Protein AF-A0A2P2IFW8-F1 (afdb_monomer_lite)

Secondary structure (DSSP, 8-state):
-EEEEE-SGGGTTHHHHHHHHHHHHHHHH--TT-EEEEEEESSSEEESSGGGTT-PEE--HHHHHHHHHHHHT----S---HHHHHHHHHHHHHHHHHHT-S-SS--EEEEEES--SS--HHHHHHHTTTT--SEEEEEEESSS-S-HHHHHHHHHHTT-EEEEE-STTTHHHHHTTHHHHHHHHHHH-TT----EE---EE--GGGTTS--------TTS------EEEEEEEEEE-----SS----EEEEEEEEEEHHHHHHTS-HHHH-TT-EEEEEETTSBEEE-TT---B---S-TTSTTPBPTTTTS-BHHHH--BPPPTTS---TT---HHHHHHHHHHHTT--EEEEEEEEEEETTTTEEEEEEEEEEEEE-TTSSEEEEEEEE--SS------S--TTT--S-GGGT--SS-----TT-

Organism: NCBI:txid1518452

Sequence (428 aa):
MIILLDISGSMTGLRQEIAKHVVLNILDTLNENDFVNIFTFSDFTIELVPCFNDTLVQANLENKGEFKMALANIKPEKIANFSQALTKAFILLTKHNENGQGSQCNQAIMLITDGAPHSHQDVFSEFNWPQRQVRMFTYLIGREVTDIGQLRWMACANKGYYAHVSTKAEVREKVLKYIPVIARPLVMYRNEHPHIWTGVYADVAHEERGYVVTGRRNKLGNKSGYKLMTSVSVPVFDLNDTSVRTANLLGVAGTDVPIEEIQKLVPPYKLGVNGYSFIVNQNGHILYHPDLRPVHEESNAEFQDILKPNYNSVDLNEVELVSGSEDEYNDPRYNHSKFMEMRQQMINQQFYYDNFEVKIHLDDMKRVVVRKQEYHAAPIDETPFSLGIALPSVSRPYEVVGEIELSREHDNVSAFFKNESWNVHPEW

pLDDT: mean 84.27, std 14.32, range [37.53, 98.12]

Structure (mmCIF, N/CA/C/O backbone):
data_AF-A0A2P2IFW8-F1
#
_entry.id   AF-A0A2P2IFW8-F1
#
loop_
_atom_site.group_PDB
_atom_site.id
_atom_site.type_symbol
_atom_site.label_atom_id
_atom_site.label_alt_id
_atom_site.label_comp_id
_atom_site.label_asym_id
_atom_site.label_entity_id
_atom_site.label_seq_id
_atom_site.pdbx_PDB_ins_code
_atom_site.Cartn_x
_atom_site.Cartn_y
_atom_site.Cartn_z
_atom_site.occupancy
_atom_site.B_iso_or_equiv
_atom_site.auth_seq_id
_atom_site.auth_comp_id
_atom_site.auth_asym_id
_atom_site.auth_atom_id
_atom_site.pdbx_PDB_model_num
ATOM 1 N N . MET A 1 1 ? -4.084 5.368 8.912 1.00 93.31 1 MET A N 1
ATOM 2 C CA . MET A 1 1 ? -4.939 4.635 9.873 1.00 93.31 1 MET A CA 1
ATOM 3 C C . MET A 1 1 ? -4.209 4.538 11.202 1.00 93.31 1 MET A C 1
ATOM 5 O O . MET A 1 1 ? -2.999 4.374 11.191 1.00 93.31 1 MET A O 1
ATOM 9 N N . ILE A 1 2 ? -4.908 4.639 12.332 1.00 96.81 2 ILE A N 1
ATOM 10 C CA . ILE A 1 2 ? -4.326 4.391 13.660 1.00 96.81 2 ILE A CA 1
ATOM 11 C C . ILE A 1 2 ? -5.073 3.244 14.325 1.00 96.81 2 ILE A C 1
ATOM 13 O O . ILE A 1 2 ? -6.303 3.236 14.337 1.00 96.81 2 ILE A O 1
ATOM 17 N N . ILE A 1 3 ? -4.340 2.296 14.897 1.00 98.12 3 ILE A N 1
ATOM 18 C CA . ILE A 1 3 ? -4.905 1.204 15.686 1.00 98.12 3 ILE A CA 1
ATOM 19 C C . ILE A 1 3 ? -4.608 1.483 17.159 1.00 98.12 3 ILE A C 1
ATOM 21 O O . ILE A 1 3 ? -3.452 1.631 17.544 1.00 98.12 3 ILE A O 1
ATOM 25 N N . LEU A 1 4 ? -5.653 1.563 17.975 1.00 98.06 4 LEU A N 1
ATOM 26 C CA . LEU A 1 4 ? -5.581 1.706 19.423 1.00 98.06 4 LEU A CA 1
ATOM 27 C C . LEU A 1 4 ? -5.905 0.355 20.059 1.00 98.06 4 LEU A C 1
ATOM 29 O O . LEU A 1 4 ? -7.035 -0.128 19.957 1.00 98.06 4 LEU A O 1
ATOM 33 N N . LEU A 1 5 ? -4.914 -0.246 20.708 1.00 97.44 5 LEU A N 1
ATOM 34 C CA . LEU A 1 5 ? -5.025 -1.529 21.387 1.00 97.44 5 LEU A CA 1
ATOM 35 C C . LEU A 1 5 ? -5.051 -1.327 22.904 1.00 97.44 5 LEU A C 1
ATOM 37 O O . LEU A 1 5 ? -4.076 -0.864 23.496 1.00 97.44 5 LEU A O 1
ATOM 41 N N . ASP A 1 6 ? -6.156 -1.714 23.526 1.00 95.88 6 ASP A N 1
ATOM 42 C CA . ASP A 1 6 ? -6.287 -1.745 24.978 1.00 95.88 6 ASP A CA 1
ATOM 43 C C . ASP A 1 6 ? -5.402 -2.853 25.562 1.00 95.88 6 ASP A C 1
ATOM 45 O O . ASP A 1 6 ? -5.494 -4.022 25.169 1.00 95.88 6 ASP A O 1
ATOM 49 N N . ILE A 1 7 ? -4.528 -2.472 26.490 1.00 95.94 7 ILE A N 1
ATOM 50 C CA . ILE A 1 7 ? -3.651 -3.381 27.232 1.00 95.94 7 ILE A CA 1
ATOM 51 C C . ILE A 1 7 ? -3.896 -3.276 28.740 1.00 95.94 7 ILE A C 1
ATOM 53 O O . ILE A 1 7 ? -3.007 -3.569 29.531 1.00 95.94 7 ILE A O 1
ATOM 57 N N . SER A 1 8 ? -5.084 -2.852 29.163 1.00 94.31 8 SER A N 1
ATOM 58 C CA . SER A 1 8 ? -5.467 -2.832 30.573 1.00 94.31 8 SER A CA 1
ATOM 59 C C . SER A 1 8 ? -5.573 -4.236 31.171 1.00 94.31 8 SER A C 1
ATOM 61 O O . SER A 1 8 ? -5.705 -5.240 30.467 1.00 94.31 8 SER A O 1
ATOM 63 N N . GLY A 1 9 ? -5.529 -4.334 32.502 1.00 92.06 9 GLY A N 1
ATOM 64 C CA . GLY A 1 9 ? -5.543 -5.620 33.206 1.00 92.06 9 GLY A CA 1
ATOM 65 C C . GLY A 1 9 ? -6.747 -6.520 32.884 1.00 92.06 9 GLY A C 1
ATOM 66 O O . GLY A 1 9 ? -6.621 -7.744 32.968 1.00 92.06 9 GLY A O 1
ATOM 67 N N . SER A 1 10 ? -7.886 -5.958 32.461 1.00 90.38 10 SER A N 1
ATOM 68 C CA . SER A 1 10 ? -9.083 -6.714 32.063 1.00 90.38 10 SER A CA 1
ATOM 69 C C . SER A 1 10 ? -8.897 -7.503 30.763 1.00 90.38 10 SER A C 1
ATOM 71 O O . SER A 1 10 ? -9.561 -8.521 30.560 1.00 90.38 10 SER A O 1
ATOM 73 N N . MET A 1 11 ? -7.917 -7.125 29.939 1.00 92.69 11 MET A N 1
ATOM 74 C CA . MET A 1 11 ? -7.574 -7.813 28.695 1.00 92.69 11 MET A CA 1
ATOM 75 C C . MET A 1 11 ? -6.768 -9.103 28.913 1.00 92.69 11 MET A C 1
ATOM 77 O O . MET A 1 11 ? -6.477 -9.804 27.949 1.00 92.69 11 MET A O 1
ATOM 81 N N . THR A 1 12 ? -6.414 -9.465 30.149 1.00 92.38 12 THR A N 1
ATOM 82 C CA . THR A 1 12 ? -5.561 -10.630 30.448 1.00 92.38 12 THR A CA 1
ATOM 83 C C . THR A 1 12 ? -6.136 -11.962 29.936 1.00 92.38 12 THR A C 1
ATOM 85 O O . THR A 1 12 ? -7.333 -12.236 30.026 1.00 92.38 12 THR A O 1
ATOM 88 N N . GLY A 1 13 ? -5.261 -12.830 29.416 1.00 92.25 13 GLY A N 1
ATOM 89 C CA . GLY A 1 13 ? -5.613 -14.176 28.958 1.00 92.25 13 GLY A CA 1
ATOM 90 C C . GLY A 1 13 ? -6.227 -14.189 27.556 1.00 92.25 13 GLY A C 1
ATOM 91 O O . GLY A 1 13 ? -5.667 -13.627 26.617 1.00 92.25 13 GLY A O 1
ATOM 92 N N . LEU A 1 14 ? -7.388 -14.836 27.402 1.00 92.19 14 LEU A N 1
ATOM 93 C CA . LEU A 1 14 ? -8.012 -15.064 26.091 1.00 92.19 14 LEU A CA 1
ATOM 94 C C . LEU A 1 14 ? -8.357 -13.758 25.351 1.00 92.19 14 LEU A C 1
ATOM 96 O O . LEU A 1 14 ? -8.271 -13.708 24.125 1.00 92.19 14 LEU A O 1
ATOM 100 N N . ARG A 1 15 ? -8.740 -12.695 26.072 1.00 93.12 15 ARG A N 1
ATOM 101 C CA . ARG A 1 15 ? -9.072 -11.392 25.466 1.00 93.12 15 ARG A CA 1
ATOM 102 C C . ARG A 1 15 ? -7.858 -10.795 24.752 1.00 93.12 15 ARG A C 1
ATOM 104 O O . ARG A 1 15 ? -7.987 -10.364 23.609 1.00 93.12 15 ARG A O 1
ATOM 111 N N . GLN A 1 16 ? -6.676 -10.868 25.363 1.00 94.00 16 GLN A N 1
ATOM 112 C CA . GLN A 1 16 ? -5.426 -10.421 24.759 1.00 94.00 16 GLN A CA 1
ATOM 113 C C . GLN A 1 16 ? -5.103 -11.206 23.486 1.00 94.00 16 GLN A C 1
ATOM 115 O O . GLN A 1 16 ? -4.733 -10.609 22.477 1.00 94.00 16 GLN A O 1
ATOM 120 N N . GLU A 1 17 ? -5.243 -12.533 23.507 1.00 93.81 17 GLU A N 1
ATOM 121 C CA . GLU A 1 17 ? -4.982 -13.358 22.323 1.00 93.81 17 GLU A CA 1
ATOM 122 C C . GLU A 1 17 ? -5.920 -13.000 21.167 1.00 93.81 17 GLU A C 1
ATOM 124 O O . GLU A 1 17 ? -5.469 -12.829 20.033 1.00 93.81 17 GLU A O 1
ATOM 129 N N . ILE A 1 18 ? -7.216 -12.825 21.445 1.00 95.31 18 ILE A N 1
ATOM 130 C CA . ILE A 1 18 ? -8.189 -12.404 20.430 1.00 95.31 18 ILE A CA 1
ATOM 131 C C . ILE A 1 18 ? -7.830 -11.012 19.902 1.00 95.31 18 ILE A C 1
ATOM 133 O O . ILE A 1 18 ? -7.811 -10.818 18.689 1.00 95.31 18 ILE A O 1
ATOM 137 N N . ALA A 1 19 ? -7.496 -10.063 20.778 1.00 95.81 19 ALA A N 1
ATOM 138 C CA . ALA A 1 19 ? -7.127 -8.707 20.384 1.00 95.81 19 ALA A CA 1
ATOM 139 C C . ALA A 1 19 ? -5.872 -8.682 19.495 1.00 95.81 19 ALA A C 1
ATOM 141 O O . ALA A 1 19 ? -5.887 -8.044 18.443 1.00 95.81 19 ALA A O 1
ATOM 142 N N . LYS A 1 20 ? -4.829 -9.456 19.838 1.00 95.62 20 LYS A N 1
ATOM 143 C CA . LYS A 1 20 ? -3.647 -9.651 18.979 1.00 95.62 20 LYS A CA 1
ATOM 144 C C . LYS A 1 20 ? -4.059 -10.182 17.607 1.00 95.62 20 LYS A C 1
ATOM 146 O O . LYS A 1 20 ? -3.653 -9.629 16.591 1.00 95.62 20 LYS A O 1
ATOM 151 N N . HIS A 1 21 ? -4.922 -11.197 17.557 1.00 95.56 21 HIS A N 1
ATOM 152 C CA . HIS A 1 21 ? -5.424 -11.727 16.288 1.00 95.56 21 HIS A CA 1
ATOM 153 C C . HIS A 1 21 ? -6.227 -10.710 15.471 1.00 95.56 21 HIS A C 1
ATOM 155 O O . HIS A 1 21 ? -6.107 -10.716 14.247 1.00 95.56 21 HIS A O 1
ATOM 161 N N . VAL A 1 22 ? -7.011 -9.838 16.109 1.00 97.00 22 VAL A N 1
ATOM 162 C CA . VAL A 1 22 ? -7.726 -8.746 15.429 1.00 97.00 22 VAL A CA 1
ATOM 163 C C . VAL A 1 22 ? -6.735 -7.790 14.774 1.00 97.00 22 VAL A C 1
ATOM 165 O O . VAL A 1 22 ? -6.861 -7.538 13.579 1.00 97.00 22 VAL A O 1
ATOM 168 N N . VAL A 1 23 ? -5.713 -7.328 15.505 1.00 97.19 23 VAL A N 1
ATOM 169 C CA . VAL A 1 23 ? -4.681 -6.438 14.945 1.00 97.19 23 VAL A CA 1
ATOM 170 C C . VAL A 1 23 ? -3.942 -7.105 13.785 1.00 97.19 23 VAL A C 1
ATOM 172 O O . VAL A 1 23 ? -3.772 -6.482 12.744 1.00 97.19 23 VAL A O 1
ATOM 175 N N . LEU A 1 24 ? -3.554 -8.376 13.924 1.00 96.25 24 LEU A N 1
ATOM 176 C CA . LEU A 1 24 ? -2.883 -9.123 12.855 1.00 96.25 24 LEU A CA 1
ATOM 177 C C . LEU A 1 24 ? -3.735 -9.198 11.582 1.00 96.25 24 LEU A C 1
ATOM 179 O O . LEU A 1 24 ? -3.233 -8.913 10.501 1.00 96.25 24 LEU A O 1
ATOM 183 N N . ASN A 1 25 ? -5.029 -9.508 11.712 1.00 96.44 25 ASN A N 1
ATOM 184 C CA . ASN A 1 25 ? -5.931 -9.557 10.558 1.00 96.44 25 ASN A CA 1
ATOM 185 C C . ASN A 1 25 ? -6.150 -8.170 9.938 1.00 96.44 25 ASN A C 1
ATOM 187 O O . ASN A 1 25 ? -6.298 -8.087 8.727 1.00 96.44 25 ASN A O 1
ATOM 191 N N . ILE A 1 26 ? -6.159 -7.092 10.733 1.00 96.81 26 ILE A N 1
ATOM 192 C CA . ILE A 1 26 ? -6.199 -5.718 10.206 1.00 96.81 26 ILE A CA 1
ATOM 193 C C . ILE A 1 26 ? -4.906 -5.400 9.443 1.00 96.81 26 ILE A C 1
ATOM 195 O O . ILE A 1 26 ? -4.961 -4.823 8.367 1.00 96.81 26 ILE A O 1
ATOM 199 N N . LEU A 1 27 ? -3.734 -5.774 9.962 1.00 96.06 27 LEU A N 1
ATOM 200 C CA . LEU A 1 27 ? -2.458 -5.539 9.274 1.00 96.06 27 LEU A CA 1
ATOM 201 C C . LEU A 1 27 ? -2.368 -6.299 7.945 1.00 96.06 27 LEU A C 1
ATOM 203 O O . LEU A 1 27 ? -1.814 -5.778 6.975 1.00 96.06 27 LEU A O 1
ATOM 207 N N . ASP A 1 28 ? -2.926 -7.507 7.890 1.00 93.25 28 ASP A N 1
ATOM 208 C CA . ASP A 1 28 ? -2.949 -8.323 6.677 1.00 93.25 28 ASP A CA 1
ATOM 209 C C . ASP A 1 28 ? -3.876 -7.747 5.587 1.00 93.25 28 ASP A C 1
ATOM 211 O O . ASP A 1 28 ? -3.680 -8.055 4.415 1.00 93.25 28 ASP A O 1
ATOM 215 N N . THR A 1 29 ? -4.849 -6.887 5.927 1.00 93.75 29 THR A N 1
ATOM 216 C CA . THR A 1 29 ? -5.719 -6.224 4.933 1.00 93.75 29 THR A CA 1
ATOM 217 C C . THR A 1 29 ? -5.144 -4.933 4.354 1.00 93.75 29 THR A C 1
ATOM 219 O O . THR A 1 29 ? -5.695 -4.420 3.382 1.00 93.75 29 THR A O 1
ATOM 222 N N . LEU A 1 30 ? -4.078 -4.385 4.940 1.00 93.56 30 LEU A N 1
ATOM 223 C CA . LEU A 1 30 ? -3.427 -3.171 4.441 1.00 93.56 30 LEU A CA 1
ATOM 224 C C . LEU A 1 30 ? -2.508 -3.492 3.260 1.00 93.56 30 LEU A C 1
ATOM 226 O O . LEU A 1 30 ? -1.951 -4.585 3.186 1.00 93.56 30 LEU A O 1
ATOM 230 N N . ASN A 1 31 ? -2.282 -2.536 2.370 1.00 89.06 31 ASN A N 1
ATOM 231 C CA . ASN A 1 31 ? -1.312 -2.638 1.278 1.00 89.06 31 ASN A CA 1
ATOM 232 C C . ASN A 1 31 ? -0.208 -1.573 1.406 1.00 89.06 31 ASN A C 1
ATOM 234 O O . ASN A 1 31 ? -0.191 -0.784 2.344 1.00 89.06 31 ASN A O 1
ATOM 238 N N . GLU A 1 32 ? 0.727 -1.546 0.460 1.00 87.94 32 GLU A N 1
ATOM 239 C CA . GLU A 1 32 ? 1.852 -0.602 0.467 1.00 87.94 32 GLU A CA 1
ATOM 240 C C . GLU A 1 32 ? 1.430 0.861 0.277 1.00 87.94 32 GLU A C 1
ATOM 242 O O . GLU A 1 32 ? 2.192 1.752 0.614 1.00 87.94 32 GLU A O 1
ATOM 247 N N . ASN A 1 33 ? 0.229 1.147 -0.223 1.00 89.12 33 ASN A N 1
ATOM 248 C CA . ASN A 1 33 ? -0.281 2.519 -0.326 1.00 89.12 33 ASN A CA 1
ATOM 249 C C . ASN A 1 33 ? -0.942 2.994 0.984 1.00 89.12 33 ASN A C 1
ATOM 251 O O . ASN A 1 33 ? -1.332 4.159 1.108 1.00 89.12 33 ASN A O 1
ATOM 255 N N . ASP A 1 34 ? -1.087 2.104 1.970 1.00 92.75 34 ASP A N 1
ATOM 256 C CA . ASP A 1 34 ? -1.670 2.412 3.266 1.00 92.75 34 ASP A CA 1
ATOM 257 C C . ASP A 1 34 ? -0.598 2.801 4.285 1.00 92.75 34 ASP A C 1
ATOM 259 O O . ASP A 1 34 ? 0.465 2.190 4.384 1.00 92.75 34 ASP A O 1
ATOM 263 N N . PHE A 1 35 ? -0.925 3.788 5.119 1.00 94.38 35 PHE A N 1
ATOM 264 C CA . PHE A 1 35 ? -0.080 4.225 6.228 1.00 94.38 35 PHE A CA 1
ATOM 265 C C . PHE A 1 35 ? -0.742 3.870 7.554 1.00 94.38 35 PHE A C 1
ATOM 267 O O . PHE A 1 35 ? -1.927 4.168 7.769 1.00 94.38 35 PHE A O 1
ATOM 274 N N . VAL A 1 36 ? 0.008 3.249 8.458 1.00 95.62 36 VAL A N 1
ATOM 275 C CA . VAL A 1 36 ? -0.498 2.723 9.724 1.00 95.62 36 VAL A CA 1
ATOM 276 C C . VAL A 1 36 ? 0.467 2.986 10.868 1.00 95.62 36 VAL A C 1
ATOM 278 O O . VAL A 1 36 ? 1.679 3.016 10.694 1.00 95.62 36 VAL A O 1
ATOM 281 N N . ASN A 1 37 ? -0.092 3.165 12.058 1.00 95.88 37 ASN A N 1
ATOM 282 C CA . ASN A 1 37 ? 0.651 3.054 13.301 1.00 95.88 37 ASN A CA 1
ATOM 283 C C . ASN A 1 37 ? -0.243 2.434 14.384 1.00 95.88 37 ASN A C 1
ATOM 285 O O . ASN A 1 37 ? -1.476 2.538 14.324 1.00 95.88 37 ASN A O 1
ATOM 289 N N . ILE A 1 38 ? 0.375 1.759 15.348 1.00 97.38 38 ILE A N 1
ATOM 290 C CA . ILE A 1 38 ? -0.290 1.032 16.423 1.00 97.38 38 ILE A CA 1
ATOM 291 C C . ILE A 1 38 ? 0.151 1.621 17.756 1.00 97.38 38 ILE A C 1
ATOM 293 O O . ILE A 1 38 ? 1.336 1.642 18.080 1.00 97.38 38 ILE A O 1
ATOM 297 N N . PHE A 1 39 ? -0.823 2.025 18.562 1.00 97.06 39 PHE A N 1
ATOM 298 C CA . PHE A 1 39 ? -0.607 2.458 19.934 1.00 97.06 39 PHE A CA 1
ATOM 299 C C . PHE A 1 39 ? -1.263 1.484 20.891 1.00 97.06 39 PHE A C 1
ATOM 301 O O . PHE A 1 39 ? -2.402 1.058 20.696 1.00 97.06 39 PHE A O 1
ATOM 308 N N . THR A 1 40 ? -0.547 1.171 21.957 1.00 96.19 40 THR A N 1
ATOM 309 C CA . THR A 1 40 ? -1.083 0.450 23.104 1.00 96.19 40 THR A CA 1
ATOM 310 C C . THR A 1 40 ? -1.399 1.438 24.209 1.00 96.19 40 THR A C 1
ATOM 312 O O . THR A 1 40 ? -0.602 2.344 24.465 1.00 96.19 40 THR A O 1
ATOM 315 N N . PHE A 1 41 ? -2.533 1.271 24.879 1.00 96.19 41 PHE A N 1
ATOM 316 C CA . PHE A 1 41 ? -2.895 2.139 25.993 1.00 96.19 41 PHE A CA 1
ATOM 317 C C . PHE A 1 41 ? -3.332 1.343 27.222 1.00 96.19 41 PHE A C 1
ATOM 319 O O . PHE A 1 41 ? -4.122 0.402 27.145 1.00 96.19 41 PHE A O 1
ATOM 326 N N . SER A 1 42 ? -2.790 1.757 28.361 1.00 94.25 42 SER A N 1
ATOM 327 C CA . SER A 1 42 ? -3.277 1.446 29.702 1.00 94.25 42 SER A CA 1
ATOM 328 C C . SER A 1 42 ? -3.408 2.779 30.439 1.00 94.25 42 SER A C 1
ATOM 330 O O . SER A 1 42 ? -4.215 3.609 30.041 1.00 94.25 42 SER A O 1
ATOM 332 N N . ASP A 1 43 ? -2.575 3.029 31.443 1.00 91.81 43 ASP A N 1
ATOM 333 C CA . ASP A 1 43 ? -2.481 4.300 32.171 1.00 91.81 43 ASP A CA 1
ATOM 334 C C . ASP A 1 43 ? -1.857 5.397 31.292 1.00 91.81 43 ASP A C 1
ATOM 336 O O . ASP A 1 43 ? -2.253 6.562 31.339 1.00 91.81 43 ASP A O 1
ATOM 340 N N . PHE A 1 44 ? -0.929 4.980 30.422 1.00 92.50 44 PHE A N 1
ATOM 341 C CA . PHE A 1 44 ? -0.288 5.811 29.411 1.00 92.50 44 PHE A CA 1
ATOM 342 C C . PHE A 1 44 ? -0.515 5.244 28.007 1.00 92.50 44 PHE A C 1
ATOM 344 O O . PHE A 1 44 ? -0.641 4.031 27.827 1.00 92.50 44 PHE A O 1
ATOM 351 N N . THR A 1 45 ? -0.527 6.123 27.004 1.00 94.75 45 THR A N 1
ATOM 352 C CA . THR A 1 45 ? -0.570 5.749 25.582 1.00 94.75 45 THR A CA 1
ATOM 353 C C . THR A 1 45 ? 0.838 5.722 24.999 1.00 94.75 45 THR A C 1
ATOM 355 O O . THR A 1 45 ? 1.488 6.763 24.879 1.00 94.75 45 THR A O 1
ATOM 358 N N . ILE A 1 46 ? 1.297 4.534 24.612 1.00 94.12 46 ILE A N 1
ATOM 359 C CA . ILE A 1 46 ? 2.657 4.276 24.130 1.00 94.12 46 ILE A CA 1
ATOM 360 C C . ILE A 1 46 ? 2.579 3.691 22.718 1.00 94.12 46 ILE A C 1
ATOM 362 O O . ILE A 1 46 ? 1.679 2.913 22.401 1.00 94.12 46 ILE A O 1
ATOM 366 N N . GLU A 1 47 ? 3.500 4.102 21.854 1.00 95.00 47 GLU A N 1
ATOM 367 C CA . GLU A 1 47 ? 3.657 3.531 20.517 1.00 95.00 47 GLU A CA 1
ATOM 368 C C . GLU A 1 47 ? 4.162 2.089 20.618 1.00 95.00 47 GLU A C 1
ATOM 370 O O . GLU A 1 47 ? 5.076 1.800 21.390 1.00 95.00 47 GLU A O 1
ATOM 375 N N . LEU A 1 48 ? 3.570 1.171 19.852 1.00 95.00 48 LEU A N 1
ATOM 376 C CA . LEU A 1 48 ? 3.932 -0.244 19.925 1.00 95.00 48 LEU A CA 1
ATOM 377 C C . LEU A 1 48 ? 5.387 -0.490 19.497 1.00 95.00 48 LEU A C 1
ATOM 379 O O . LEU A 1 48 ? 6.068 -1.344 20.064 1.00 95.00 48 LEU A O 1
ATOM 383 N N . VAL A 1 49 ? 5.844 0.249 18.488 1.00 95.56 49 VAL A N 1
ATOM 384 C CA . VAL A 1 49 ? 7.196 0.162 17.938 1.00 95.56 49 VAL A CA 1
ATOM 385 C C . VAL A 1 49 ? 7.859 1.534 18.106 1.00 95.56 49 VAL A C 1
ATOM 387 O O . VAL A 1 49 ? 7.603 2.431 17.306 1.00 95.56 49 VAL A O 1
ATOM 390 N N . PRO A 1 50 ? 8.709 1.725 19.134 1.00 91.88 50 PRO A N 1
ATOM 391 C CA . PRO A 1 50 ? 9.245 3.046 19.472 1.00 91.88 50 PRO A CA 1
ATOM 392 C C . PRO A 1 50 ? 10.117 3.689 18.388 1.00 91.88 50 PRO A C 1
ATOM 394 O O . PRO A 1 50 ? 10.283 4.903 18.388 1.00 91.88 50 PRO A O 1
ATOM 397 N N . CYS A 1 51 ? 10.703 2.902 17.477 1.00 92.00 51 CYS A N 1
ATOM 398 C CA . CYS A 1 51 ? 11.557 3.448 16.420 1.00 92.00 51 CYS A CA 1
ATOM 399 C C . CYS A 1 51 ? 10.782 4.265 15.374 1.00 92.00 51 CYS A C 1
ATOM 401 O O . CYS A 1 51 ? 11.398 5.044 14.647 1.00 92.00 51 CYS A O 1
ATOM 403 N N . PHE A 1 52 ? 9.453 4.134 15.320 1.00 91.00 52 PHE A N 1
ATOM 404 C CA . PHE A 1 52 ? 8.605 4.896 14.407 1.00 91.00 52 PHE A CA 1
ATOM 405 C C . PHE A 1 52 ? 8.312 6.325 14.894 1.00 91.00 52 PHE A C 1
ATOM 407 O O . PHE A 1 52 ? 7.801 7.126 14.114 1.00 91.00 52 PHE A O 1
ATOM 414 N N . ASN A 1 53 ? 8.743 6.701 16.106 1.00 89.06 53 ASN A N 1
ATOM 415 C CA . ASN A 1 53 ? 8.805 8.083 16.599 1.00 89.06 53 ASN A CA 1
ATOM 416 C C . ASN A 1 53 ? 7.507 8.891 16.397 1.00 89.06 53 ASN A C 1
ATOM 418 O O . ASN A 1 53 ? 7.547 10.033 15.930 1.00 89.06 53 ASN A O 1
ATOM 422 N N . ASP A 1 54 ? 6.356 8.316 16.751 1.00 88.56 54 ASP A N 1
ATOM 423 C CA . ASP A 1 54 ? 5.040 8.932 16.555 1.00 88.56 54 ASP A CA 1
ATOM 424 C C . ASP A 1 54 ? 4.821 9.382 15.090 1.00 88.56 54 ASP A C 1
ATOM 426 O O . ASP A 1 54 ? 4.397 10.513 14.817 1.00 88.56 54 ASP A O 1
ATOM 430 N N . THR A 1 55 ? 5.115 8.507 14.124 1.00 91.06 55 THR A N 1
ATOM 431 C CA . THR A 1 55 ? 4.831 8.732 12.694 1.00 91.06 55 THR A CA 1
ATOM 432 C C . THR A 1 55 ? 3.940 7.640 12.116 1.00 91.06 55 THR A C 1
ATOM 434 O O . THR A 1 55 ? 3.890 6.519 12.617 1.00 91.06 55 THR A O 1
ATOM 437 N N . LEU A 1 56 ? 3.157 7.962 11.087 1.00 92.69 56 LEU A N 1
ATOM 438 C CA . LEU A 1 56 ? 2.445 6.941 10.324 1.00 92.69 56 LEU A CA 1
ATOM 439 C C . LEU A 1 56 ? 3.421 6.336 9.318 1.00 92.69 56 LEU A C 1
ATOM 441 O O . LEU A 1 56 ? 3.914 7.045 8.446 1.00 92.69 56 LEU A O 1
ATOM 445 N N . VAL A 1 57 ? 3.671 5.033 9.422 1.00 93.62 57 VAL A N 1
ATOM 446 C CA . VAL A 1 57 ? 4.594 4.329 8.527 1.00 93.62 57 VAL A CA 1
ATOM 447 C C . VAL A 1 57 ? 3.838 3.594 7.432 1.00 93.62 57 VAL A C 1
ATOM 449 O O . VAL A 1 57 ? 2.701 3.157 7.625 1.00 93.62 57 VAL A O 1
ATOM 452 N N . GLN A 1 58 ? 4.468 3.453 6.272 1.00 92.56 58 GLN A N 1
ATOM 453 C CA . GLN A 1 58 ? 3.926 2.682 5.161 1.00 92.56 58 GLN A CA 1
ATOM 454 C C . GLN A 1 58 ? 3.761 1.213 5.568 1.00 92.56 58 GLN A C 1
ATOM 456 O O . GLN A 1 58 ? 4.650 0.629 6.192 1.00 92.56 58 GLN A O 1
ATOM 461 N N . ALA A 1 59 ? 2.643 0.590 5.204 1.00 93.44 59 ALA A N 1
ATOM 462 C CA . ALA A 1 59 ? 2.345 -0.798 5.537 1.00 93.44 59 ALA A CA 1
ATOM 463 C C . ALA A 1 59 ? 3.024 -1.784 4.558 1.00 93.44 59 ALA A C 1
ATOM 465 O O . ALA A 1 59 ? 2.377 -2.652 3.967 1.00 93.44 59 ALA A O 1
ATOM 466 N N . ASN A 1 60 ? 4.344 -1.656 4.400 1.00 90.44 60 ASN A N 1
ATOM 467 C CA . ASN A 1 60 ? 5.184 -2.615 3.680 1.00 90.44 60 ASN A CA 1
ATOM 468 C C . ASN A 1 60 ? 5.394 -3.904 4.511 1.00 90.44 60 ASN A C 1
ATOM 470 O O . ASN A 1 60 ? 5.007 -3.987 5.683 1.00 90.44 60 ASN A O 1
ATOM 474 N N . LEU A 1 61 ? 5.971 -4.941 3.898 1.00 88.44 61 LEU A N 1
ATOM 475 C CA . LEU A 1 61 ? 6.172 -6.239 4.555 1.00 88.44 61 LEU A CA 1
ATOM 476 C C . LEU A 1 61 ? 7.096 -6.148 5.778 1.00 88.44 61 LEU A C 1
ATOM 478 O O . LEU A 1 61 ? 6.826 -6.801 6.787 1.00 88.44 61 LEU A O 1
ATOM 482 N N . GLU A 1 62 ? 8.128 -5.309 5.712 1.00 90.00 62 GLU A N 1
ATOM 483 C CA . GLU A 1 62 ? 9.109 -5.121 6.785 1.00 90.00 62 GLU A CA 1
ATOM 484 C C . GLU A 1 62 ? 8.492 -4.447 8.017 1.00 90.00 62 GLU A C 1
ATOM 486 O O . GLU A 1 62 ? 8.495 -5.026 9.103 1.00 90.00 62 GLU A O 1
ATOM 491 N N . ASN A 1 63 ? 7.849 -3.287 7.848 1.00 93.38 63 ASN A N 1
ATOM 492 C CA . ASN A 1 63 ? 7.185 -2.561 8.935 1.00 93.38 63 ASN A CA 1
ATOM 493 C C . ASN A 1 63 ? 6.053 -3.396 9.546 1.00 93.38 63 ASN A C 1
ATOM 495 O O . ASN A 1 63 ? 5.877 -3.424 10.765 1.00 93.38 63 ASN A O 1
ATOM 499 N N . LYS A 1 64 ? 5.292 -4.132 8.721 1.00 94.00 64 LYS A N 1
ATOM 500 C CA . LYS A 1 64 ? 4.311 -5.105 9.227 1.00 94.00 64 LYS A CA 1
ATOM 501 C C . LYS A 1 64 ? 4.980 -6.203 10.049 1.00 94.00 64 LYS A C 1
ATOM 503 O O . LYS A 1 64 ? 4.424 -6.590 11.074 1.00 94.00 64 LYS A O 1
ATOM 508 N N . GLY A 1 65 ? 6.134 -6.708 9.618 1.00 93.50 65 GLY A N 1
ATOM 509 C CA . GLY A 1 65 ? 6.945 -7.672 10.362 1.00 93.50 65 GLY A CA 1
ATOM 510 C C . GLY A 1 65 ? 7.331 -7.155 11.747 1.00 93.50 65 GLY A C 1
ATOM 511 O O . GLY A 1 65 ? 7.086 -7.842 12.741 1.00 93.50 65 GLY A O 1
ATOM 512 N N . GLU A 1 66 ? 7.813 -5.914 11.830 1.00 95.12 66 GLU A N 1
ATOM 513 C CA . GLU A 1 66 ? 8.145 -5.249 13.097 1.00 95.12 66 GLU A CA 1
ATOM 514 C C . GLU A 1 66 ? 6.932 -5.140 14.029 1.00 95.12 66 GLU A C 1
ATOM 516 O O . GLU A 1 66 ? 6.996 -5.532 15.199 1.00 95.12 66 GLU A O 1
ATOM 521 N N . PHE A 1 67 ? 5.772 -4.722 13.509 1.00 96.31 67 PHE A N 1
ATOM 522 C CA . PHE A 1 67 ? 4.534 -4.712 14.292 1.00 96.31 67 PHE A CA 1
ATOM 523 C C . PHE A 1 67 ? 4.149 -6.112 14.790 1.00 96.31 67 PHE A C 1
ATOM 525 O O . PHE A 1 67 ? 3.765 -6.270 15.952 1.00 96.31 67 PHE A O 1
ATOM 532 N N . LYS A 1 68 ? 4.260 -7.143 13.941 1.00 95.12 68 LYS A N 1
ATOM 533 C CA . LYS A 1 68 ? 3.952 -8.538 14.300 1.00 95.12 68 LYS A CA 1
ATOM 534 C C . LYS A 1 68 ? 4.856 -9.039 15.431 1.00 95.12 68 LYS A C 1
ATOM 536 O O . LYS A 1 68 ? 4.358 -9.674 16.363 1.00 95.12 68 LYS A O 1
ATOM 541 N N . MET A 1 69 ? 6.148 -8.716 15.387 1.00 94.81 69 MET A N 1
ATOM 542 C CA . MET A 1 69 ? 7.105 -9.061 16.443 1.00 94.81 69 MET A CA 1
ATOM 543 C C . MET A 1 69 ? 6.812 -8.312 17.748 1.00 94.81 69 MET A C 1
ATOM 545 O O . MET A 1 69 ? 6.765 -8.927 18.816 1.00 94.81 69 MET A O 1
ATOM 549 N N . ALA A 1 70 ? 6.534 -7.009 17.680 1.00 95.25 70 ALA A N 1
ATOM 550 C CA . ALA A 1 70 ? 6.221 -6.203 18.858 1.00 95.25 70 ALA A CA 1
ATOM 551 C C . ALA A 1 70 ? 4.916 -6.647 19.549 1.00 95.25 70 ALA A C 1
ATOM 553 O O . ALA A 1 70 ? 4.871 -6.759 20.778 1.00 95.25 70 ALA A O 1
ATOM 554 N N . LEU A 1 71 ? 3.875 -7.003 18.781 1.00 95.06 71 LEU A N 1
ATOM 555 C CA . LEU A 1 71 ? 2.603 -7.524 19.309 1.00 95.06 71 LEU A CA 1
ATOM 556 C C . LEU A 1 71 ? 2.781 -8.791 20.160 1.00 95.06 71 LEU A C 1
ATOM 558 O O . LEU A 1 71 ? 2.019 -9.010 21.109 1.00 95.06 71 LEU A O 1
ATOM 562 N N . ALA A 1 72 ? 3.768 -9.636 19.849 1.00 91.88 72 ALA A N 1
ATOM 563 C CA . ALA A 1 72 ? 4.012 -10.867 20.596 1.00 91.88 72 ALA A CA 1
ATOM 564 C C . ALA A 1 72 ? 4.351 -10.580 22.070 1.00 91.88 72 ALA A C 1
ATOM 566 O O . ALA A 1 72 ? 3.846 -11.276 22.956 1.00 91.88 72 ALA A O 1
ATOM 567 N N . ASN A 1 73 ? 5.089 -9.498 22.332 1.00 90.31 73 ASN A N 1
ATOM 568 C CA . ASN A 1 73 ? 5.699 -9.192 23.629 1.00 90.31 73 ASN A CA 1
ATOM 569 C C . ASN A 1 73 ? 4.839 -8.336 24.574 1.00 90.31 73 ASN A C 1
ATOM 571 O O . ASN A 1 73 ? 5.234 -8.098 25.715 1.00 90.31 73 ASN A O 1
ATOM 575 N N . ILE A 1 74 ? 3.660 -7.892 24.135 1.00 91.75 74 ILE A N 1
ATOM 576 C CA . ILE A 1 74 ? 2.768 -7.056 24.949 1.00 91.75 74 ILE A CA 1
ATOM 577 C C . ILE A 1 74 ? 2.311 -7.809 26.203 1.00 91.75 74 ILE A C 1
ATOM 579 O O . ILE A 1 74 ? 1.917 -8.979 26.124 1.00 91.75 74 ILE A O 1
ATOM 583 N N . LYS A 1 75 ? 2.276 -7.109 27.343 1.00 90.81 75 LYS A N 1
ATOM 584 C CA . LYS A 1 75 ? 1.713 -7.592 28.609 1.00 90.81 75 LYS A CA 1
ATOM 585 C C . LYS A 1 75 ? 0.621 -6.639 29.101 1.00 90.81 75 LYS A C 1
ATOM 587 O O . LYS A 1 75 ? 0.863 -5.435 29.092 1.00 90.81 75 LYS A O 1
ATOM 592 N N . PRO A 1 76 ? -0.551 -7.147 29.516 1.00 91.00 76 PRO A N 1
ATOM 593 C CA . PRO A 1 76 ? -1.599 -6.297 30.055 1.00 91.00 76 PRO A CA 1
ATOM 594 C C . PRO A 1 76 ? -1.236 -5.772 31.446 1.00 91.00 76 PRO A C 1
ATOM 596 O O . PRO A 1 76 ? -0.729 -6.522 32.282 1.00 91.00 76 PRO A O 1
ATOM 599 N N . GLU A 1 77 ? -1.514 -4.500 31.707 1.00 91.12 77 GLU A N 1
ATOM 600 C CA . GLU A 1 77 ? -1.234 -3.840 32.978 1.00 91.12 77 GLU A CA 1
ATOM 601 C C . GLU A 1 77 ? -2.169 -2.651 33.233 1.00 91.12 77 GLU A C 1
ATOM 603 O O . GLU A 1 77 ? -2.670 -2.023 32.306 1.00 91.12 77 GLU A O 1
ATOM 608 N N . LYS A 1 78 ? -2.358 -2.302 34.513 1.00 91.06 78 LYS A N 1
ATOM 609 C CA . LYS A 1 78 ? -3.066 -1.086 34.960 1.00 91.06 78 LYS A CA 1
ATOM 610 C C . LYS A 1 78 ? -4.492 -0.930 34.379 1.00 91.06 78 LYS A C 1
ATOM 612 O O . LYS A 1 78 ? -5.152 -1.917 34.055 1.00 91.06 78 LYS A O 1
ATOM 617 N N . ILE A 1 79 ? -5.001 0.305 34.356 1.00 89.69 79 ILE A N 1
ATOM 618 C CA . ILE A 1 79 ? -6.360 0.693 33.945 1.00 89.69 79 ILE A CA 1
ATOM 619 C C . ILE A 1 79 ? -6.272 1.460 32.626 1.00 89.69 79 ILE A C 1
ATOM 621 O O . ILE A 1 79 ? -5.337 2.229 32.450 1.00 89.69 79 ILE A O 1
ATOM 625 N N . ALA A 1 80 ? -7.242 1.276 31.731 1.00 91.31 80 ALA A N 1
ATOM 626 C CA . ALA A 1 80 ? -7.305 1.959 30.442 1.00 91.31 80 ALA A CA 1
ATOM 627 C C . ALA A 1 80 ? -7.688 3.450 30.553 1.00 91.31 80 ALA A C 1
ATOM 629 O O . ALA A 1 80 ? -8.750 3.798 31.074 1.00 91.31 80 ALA A O 1
ATOM 630 N N . ASN A 1 81 ? -6.863 4.321 29.971 1.00 93.75 81 ASN A N 1
ATOM 631 C CA . ASN A 1 81 ? -7.097 5.750 29.797 1.00 93.75 81 ASN A CA 1
ATOM 632 C C . ASN A 1 81 ? -7.434 6.065 28.329 1.00 93.75 81 ASN A C 1
ATOM 634 O O . ASN A 1 81 ? -6.575 6.401 27.511 1.00 93.75 81 ASN A O 1
ATOM 638 N N . PHE A 1 82 ? -8.719 5.949 27.998 1.00 94.12 82 PHE A N 1
ATOM 639 C CA . PHE A 1 82 ? -9.228 6.166 26.642 1.00 94.12 82 PHE A CA 1
ATOM 640 C C . PHE A 1 82 ? -9.098 7.617 26.174 1.00 94.12 82 PHE A C 1
ATOM 642 O O . PHE A 1 82 ? -8.792 7.836 25.002 1.00 94.12 82 PHE A O 1
ATOM 649 N N . SER A 1 83 ? -9.299 8.603 27.059 1.00 94.19 83 SER A N 1
ATOM 650 C CA . SER A 1 83 ? -9.185 10.022 26.698 1.00 94.19 83 SER A CA 1
ATOM 651 C C . SER A 1 83 ? -7.799 10.335 26.148 1.00 94.19 83 SER A C 1
ATOM 653 O O . SER A 1 83 ? -7.681 10.927 25.080 1.00 94.19 83 SER A O 1
ATOM 655 N N . GLN A 1 84 ? -6.742 9.875 26.825 1.00 94.88 84 GLN A N 1
ATOM 656 C CA . GLN A 1 84 ? -5.376 10.112 26.362 1.00 94.88 84 GLN A CA 1
ATOM 657 C C . GLN A 1 84 ? -5.097 9.421 25.019 1.00 94.88 84 GLN A C 1
ATOM 659 O O . GLN A 1 84 ? -4.495 10.031 24.132 1.00 94.88 84 GLN A O 1
ATOM 664 N N . ALA A 1 85 ? -5.564 8.181 24.852 1.00 95.88 85 ALA A N 1
ATOM 665 C CA . ALA A 1 85 ? -5.347 7.409 23.633 1.00 95.88 85 ALA A CA 1
ATOM 666 C C . ALA A 1 85 ? -6.044 8.035 22.417 1.00 95.88 85 ALA A C 1
ATOM 668 O O . ALA A 1 85 ? -5.432 8.194 21.358 1.00 95.88 85 ALA A O 1
ATOM 669 N N . LEU A 1 86 ? -7.308 8.439 22.579 1.00 96.44 86 LEU A N 1
ATOM 670 C CA . LEU A 1 86 ? -8.087 9.096 21.530 1.00 96.44 86 LEU A CA 1
ATOM 671 C C . LEU A 1 86 ? -7.493 10.459 21.170 1.00 96.44 86 LEU A C 1
ATOM 673 O O . LEU A 1 86 ? -7.282 10.728 19.988 1.00 96.44 86 LEU A O 1
ATOM 677 N N . THR A 1 87 ? -7.155 11.287 22.161 1.00 96.00 87 THR A N 1
ATOM 678 C CA . THR A 1 87 ? -6.529 12.595 21.922 1.00 96.00 87 THR A CA 1
ATOM 679 C C . THR A 1 87 ? -5.204 12.451 21.176 1.00 96.00 87 THR A C 1
ATOM 681 O O . THR A 1 87 ? -4.987 13.142 20.179 1.00 96.00 87 THR A O 1
ATOM 684 N N . LYS A 1 88 ? -4.339 11.507 21.577 1.00 95.56 88 LYS A N 1
ATOM 685 C CA . LYS A 1 88 ? -3.073 11.251 20.871 1.00 95.56 88 LYS A CA 1
ATOM 686 C C . LYS A 1 88 ? -3.312 10.819 19.420 1.00 95.56 88 LYS A C 1
ATOM 688 O O . LYS A 1 88 ? -2.645 11.329 18.521 1.00 95.56 88 LYS A O 1
ATOM 693 N N . ALA A 1 89 ? -4.285 9.940 19.176 1.00 96.31 89 ALA A N 1
ATOM 694 C CA . ALA A 1 89 ? -4.626 9.498 17.826 1.00 96.31 89 ALA A CA 1
ATOM 695 C C . ALA A 1 89 ? -5.116 10.649 16.932 1.00 96.31 89 ALA A C 1
ATOM 697 O O . ALA A 1 89 ? -4.678 10.764 15.787 1.00 96.31 89 ALA A O 1
ATOM 698 N N . PHE A 1 90 ? -5.990 11.519 17.445 1.00 95.56 90 PHE A N 1
ATOM 699 C CA . PHE A 1 90 ? -6.475 12.672 16.686 1.00 95.56 90 PHE A CA 1
ATOM 700 C C . PHE A 1 90 ? -5.357 13.659 16.359 1.00 95.56 90 PHE A C 1
ATOM 702 O O . PHE A 1 90 ? -5.207 14.027 15.197 1.00 95.56 90 PHE A O 1
ATOM 709 N N . ILE A 1 91 ? -4.527 14.022 17.342 1.00 94.06 91 ILE A N 1
ATOM 710 C CA . ILE A 1 91 ? -3.379 14.917 17.128 1.00 94.06 91 ILE A CA 1
ATOM 711 C C . ILE A 1 91 ? -2.453 14.354 16.044 1.00 94.06 91 ILE A C 1
ATOM 713 O O . ILE A 1 91 ? -2.023 15.083 15.149 1.00 94.06 91 ILE A O 1
ATOM 717 N N . LEU A 1 92 ? -2.179 13.047 16.089 1.00 93.69 92 LEU A N 1
ATOM 718 C CA . LEU A 1 92 ? -1.303 12.399 15.123 1.00 93.69 92 LEU A CA 1
ATOM 719 C C . LEU A 1 92 ? -1.883 12.417 13.702 1.00 93.69 92 LEU A C 1
ATOM 721 O O . LEU A 1 92 ? -1.157 12.727 12.754 1.00 93.69 92 LEU A O 1
ATOM 725 N N . LEU A 1 93 ? -3.176 12.113 13.544 1.00 93.00 93 LEU A N 1
ATOM 726 C CA . LEU A 1 93 ? -3.853 12.156 12.243 1.00 93.00 93 LEU A CA 1
ATOM 727 C C . LEU A 1 93 ? -3.894 13.572 11.665 1.00 93.00 93 LEU A C 1
ATOM 729 O O . LEU A 1 93 ? -3.635 13.733 10.473 1.00 93.00 93 LEU A O 1
ATOM 733 N N . THR A 1 94 ? -4.179 14.582 12.490 1.00 90.44 94 THR A N 1
ATOM 734 C CA . THR A 1 94 ? -4.205 15.986 12.059 1.00 90.44 94 THR A CA 1
ATOM 735 C C . THR A 1 94 ? -2.826 16.435 11.585 1.00 90.44 94 THR A C 1
ATOM 737 O O . THR A 1 94 ? -2.703 16.920 10.464 1.00 90.44 94 THR A O 1
ATOM 740 N N . LYS A 1 95 ? -1.772 16.159 12.366 1.00 90.25 95 LYS A N 1
ATOM 741 C CA . LYS A 1 95 ? -0.384 16.488 12.001 1.00 90.25 95 LYS A CA 1
ATOM 742 C C . LYS A 1 95 ? 0.023 15.887 10.649 1.00 90.25 95 LYS A C 1
ATOM 744 O O . LYS A 1 95 ? 0.643 16.558 9.831 1.00 90.25 95 LYS A O 1
ATOM 749 N N . HIS A 1 96 ? -0.329 14.625 10.394 1.00 87.50 96 HIS A N 1
ATOM 750 C CA . HIS A 1 96 ? 0.008 13.965 9.125 1.00 87.50 96 HIS A CA 1
ATOM 751 C C . HIS A 1 96 ? -0.818 14.477 7.944 1.00 87.50 96 HIS A C 1
ATOM 753 O O . HIS A 1 96 ? -0.327 14.462 6.816 1.00 87.50 96 HIS A O 1
ATOM 759 N N . ASN A 1 97 ? -2.048 14.929 8.191 1.00 86.56 97 ASN A N 1
ATOM 760 C CA . ASN A 1 97 ? -2.876 15.557 7.166 1.00 86.56 97 ASN A CA 1
ATOM 761 C C . ASN A 1 97 ? -2.289 16.903 6.724 1.00 86.56 97 ASN A C 1
ATOM 763 O O . ASN A 1 97 ? -2.213 17.177 5.534 1.00 86.56 97 ASN A O 1
ATOM 767 N N . GLU A 1 98 ? -1.830 17.712 7.680 1.00 87.31 98 GLU A N 1
ATOM 768 C CA . GLU A 1 98 ? -1.232 19.027 7.419 1.00 87.31 98 GLU A CA 1
ATOM 769 C C . GLU A 1 98 ? 0.131 18.921 6.728 1.00 87.31 98 GLU A C 1
ATOM 771 O O . GLU A 1 98 ? 0.404 19.655 5.782 1.00 87.31 98 GLU A O 1
ATOM 776 N N . ASN A 1 99 ? 0.971 17.975 7.156 1.00 85.56 99 ASN A N 1
ATOM 777 C CA . ASN A 1 99 ? 2.298 17.774 6.571 1.00 85.56 99 ASN A CA 1
ATOM 778 C C . ASN A 1 99 ? 2.271 17.033 5.225 1.00 85.56 99 ASN A C 1
ATOM 780 O O . ASN A 1 99 ? 3.310 16.904 4.580 1.00 85.56 99 ASN A O 1
ATOM 784 N N . GLY A 1 100 ? 1.129 16.459 4.840 1.00 79.25 100 GLY A N 1
ATOM 785 C CA . GLY A 1 100 ? 1.009 15.622 3.648 1.00 79.25 100 GLY A CA 1
ATOM 786 C C . GLY A 1 100 ? 1.787 14.299 3.704 1.00 79.25 100 GLY A C 1
ATOM 787 O O . GLY A 1 100 ? 1.913 13.641 2.679 1.00 79.25 100 GLY A O 1
ATOM 788 N N . GLN A 1 101 ? 2.277 13.895 4.881 1.00 73.00 101 GLN A N 1
ATOM 789 C CA . GLN A 1 101 ? 3.133 12.717 5.112 1.00 73.00 101 GLN A CA 1
ATOM 790 C C . GLN A 1 101 ? 2.356 11.392 5.266 1.00 73.00 101 GLN A C 1
ATOM 792 O O . GLN A 1 101 ? 2.918 10.390 5.695 1.00 73.00 101 GLN A O 1
ATOM 797 N N . GLY A 1 102 ? 1.053 11.377 4.980 1.00 74.81 102 GLY A N 1
ATOM 798 C CA . GLY A 1 102 ? 0.237 10.158 4.944 1.00 74.81 102 GLY A CA 1
ATOM 799 C C . GLY A 1 102 ? -0.364 9.924 3.559 1.00 74.81 102 GLY A C 1
ATOM 800 O O . GLY A 1 102 ? -0.090 10.666 2.626 1.00 74.81 102 GLY A O 1
ATOM 801 N N . SER A 1 103 ? -1.277 8.957 3.435 1.00 75.94 103 SER A N 1
ATOM 802 C CA . SER A 1 103 ? -1.965 8.675 2.160 1.00 75.94 103 SER A CA 1
ATOM 803 C C . SER A 1 103 ? -2.953 9.759 1.701 1.00 75.94 103 SER A C 1
ATOM 805 O O . SER A 1 103 ? -3.562 9.604 0.648 1.00 75.94 103 SER A O 1
ATOM 807 N N . GLN A 1 104 ? -3.179 10.811 2.506 1.00 81.12 104 GLN A N 1
ATOM 808 C CA . GLN A 1 104 ? -4.123 11.920 2.248 1.00 81.12 104 GLN A CA 1
ATOM 809 C C . GLN A 1 104 ? -5.542 11.469 1.832 1.00 81.12 104 GLN A C 1
ATOM 811 O O . GLN A 1 104 ? -6.288 12.193 1.177 1.00 81.12 104 GLN A O 1
ATOM 816 N N . CYS A 1 105 ? -5.924 10.252 2.223 1.00 84.38 105 CYS A N 1
ATOM 817 C CA . CYS A 1 105 ? -7.165 9.603 1.822 1.00 84.38 105 CYS A CA 1
ATOM 818 C C . CYS A 1 105 ? -8.082 9.410 3.045 1.00 84.38 105 CYS A C 1
ATOM 820 O O . CYS A 1 105 ? -8.366 10.339 3.800 1.00 84.38 105 CYS A O 1
ATOM 822 N N . ASN A 1 106 ? -8.562 8.186 3.268 1.00 89.00 106 ASN A N 1
ATOM 823 C CA . ASN A 1 106 ? -9.430 7.857 4.388 1.00 89.00 106 ASN A CA 1
ATOM 824 C C . ASN A 1 106 ? -8.661 7.868 5.716 1.00 89.00 106 ASN A C 1
ATOM 826 O O . ASN A 1 106 ? -7.781 7.040 5.958 1.00 89.00 106 ASN A O 1
ATOM 830 N N . GLN A 1 107 ? -9.069 8.746 6.629 1.00 93.25 107 GLN A N 1
ATOM 831 C CA . GLN A 1 107 ? -8.595 8.729 8.007 1.00 93.25 107 GLN A CA 1
ATOM 832 C C . GLN A 1 107 ? -9.505 7.853 8.870 1.00 93.25 107 GLN A C 1
ATOM 834 O O . GLN A 1 107 ? -10.726 8.025 8.911 1.00 93.25 107 GLN A O 1
ATOM 839 N N . ALA A 1 108 ? -8.901 6.900 9.573 1.00 95.69 108 ALA A N 1
ATOM 840 C CA . ALA A 1 108 ? -9.617 5.972 10.432 1.00 95.69 108 ALA A CA 1
ATOM 841 C C . ALA A 1 108 ? -8.820 5.668 11.698 1.00 95.69 108 ALA A C 1
ATOM 843 O O . ALA A 1 108 ? -7.601 5.473 11.638 1.00 95.69 108 ALA A O 1
ATOM 844 N N . ILE A 1 109 ? -9.542 5.579 12.811 1.00 97.62 109 ILE A N 1
ATOM 845 C CA . ILE A 1 109 ? -9.066 5.033 14.078 1.00 97.62 109 ILE A CA 1
ATOM 846 C C . ILE A 1 109 ? -9.784 3.695 14.280 1.00 97.62 109 ILE A C 1
ATOM 848 O O . ILE A 1 109 ? -10.994 3.592 14.063 1.00 97.62 109 ILE A O 1
ATOM 852 N N . MET A 1 110 ? -9.042 2.662 14.668 1.00 97.69 110 MET A N 1
ATOM 853 C CA . MET A 1 110 ? -9.568 1.349 15.036 1.00 97.69 110 MET A CA 1
ATOM 854 C C . MET A 1 110 ? -9.292 1.104 16.517 1.00 97.69 110 MET A C 1
ATOM 856 O O . MET A 1 110 ? -8.142 0.954 16.903 1.00 97.69 110 MET A O 1
ATOM 860 N N . LEU A 1 111 ? -10.334 1.081 17.344 1.00 97.38 111 LEU A N 1
ATOM 861 C CA . LEU A 1 111 ? -10.246 0.864 18.788 1.00 97.38 111 LEU A CA 1
ATOM 862 C C . LEU A 1 111 ? -10.574 -0.591 19.115 1.00 97.38 111 LEU A C 1
ATOM 864 O O . LEU A 1 111 ? -11.657 -1.067 18.775 1.00 97.38 111 LEU A O 1
ATOM 868 N N . ILE A 1 112 ? -9.661 -1.277 19.792 1.00 97.00 112 ILE A N 1
ATOM 869 C CA . ILE A 1 112 ? -9.785 -2.684 20.178 1.00 97.00 112 ILE A CA 1
ATOM 870 C C . ILE A 1 112 ? -9.721 -2.756 21.701 1.00 97.00 112 ILE A C 1
ATOM 872 O O . ILE A 1 112 ? -8.691 -2.431 22.283 1.00 97.00 112 ILE A O 1
ATOM 876 N N . THR A 1 113 ? -10.820 -3.154 22.339 1.00 95.12 113 THR A N 1
ATOM 877 C CA . THR A 1 113 ? -10.976 -3.147 23.805 1.00 95.12 113 THR A CA 1
ATOM 878 C C . THR A 1 113 ? -12.045 -4.148 24.246 1.00 95.12 113 THR A C 1
ATOM 880 O O . THR A 1 113 ? -12.857 -4.594 23.434 1.00 95.12 113 THR A O 1
ATOM 883 N N . ASP A 1 114 ? -12.070 -4.518 25.521 1.00 92.62 114 ASP A N 1
ATOM 884 C CA . ASP A 1 114 ? -13.128 -5.324 26.132 1.00 92.62 114 ASP A CA 1
ATOM 885 C C . ASP A 1 114 ? -14.267 -4.498 26.754 1.00 92.62 114 ASP A C 1
ATOM 887 O O . ASP A 1 114 ? -15.286 -5.069 27.147 1.00 92.62 114 ASP A O 1
ATOM 891 N N . GLY A 1 115 ? -14.154 -3.168 26.785 1.00 91.00 115 GLY A N 1
ATOM 892 C CA . GLY A 1 115 ? -15.218 -2.283 27.250 1.00 91.00 115 GLY A CA 1
ATOM 893 C C . GLY A 1 115 ? -14.756 -0.837 27.402 1.00 91.00 115 GLY A C 1
ATOM 894 O O . GLY A 1 115 ? -13.577 -0.567 27.567 1.00 91.00 115 GLY A O 1
ATOM 895 N N . ALA A 1 116 ? -15.691 0.114 27.367 1.00 88.75 116 ALA A N 1
ATOM 896 C CA . ALA A 1 116 ? -15.387 1.519 27.633 1.00 88.75 116 ALA A CA 1
ATOM 897 C C . ALA A 1 116 ? -16.315 2.063 28.729 1.00 88.75 116 ALA A C 1
ATOM 899 O O . ALA A 1 116 ? -17.532 1.904 28.608 1.00 88.75 116 ALA A O 1
ATOM 900 N N . PRO A 1 117 ? -15.782 2.750 29.759 1.00 85.81 117 PRO A N 1
ATOM 901 C CA . PRO A 1 117 ? -16.593 3.236 30.876 1.00 85.81 117 PRO A CA 1
ATOM 902 C C . PRO A 1 117 ? -17.582 4.340 30.469 1.00 85.81 117 PRO A C 1
ATOM 904 O O . PRO A 1 117 ? -18.637 4.490 31.076 1.00 85.81 117 PRO A O 1
ATOM 907 N N . HIS A 1 118 ? -17.251 5.127 29.443 1.00 87.44 118 HIS A N 1
ATOM 908 C CA . HIS A 1 118 ? -18.084 6.209 28.916 1.00 87.44 118 HIS A CA 1
ATOM 909 C C . HIS A 1 118 ? -17.822 6.422 27.419 1.00 87.44 118 HIS A C 1
ATOM 911 O O . HIS A 1 118 ? -16.904 5.840 26.837 1.00 87.44 118 HIS A O 1
ATOM 917 N N . SER A 1 119 ? -18.655 7.238 26.776 1.00 85.38 119 SER A N 1
ATOM 918 C CA . SER A 1 119 ? -18.597 7.525 25.340 1.00 85.38 119 SER A CA 1
ATOM 919 C C . SER A 1 119 ? -17.497 8.506 24.925 1.00 85.38 119 SER A C 1
ATOM 921 O O . SER A 1 119 ? -17.254 8.628 23.727 1.00 85.38 119 SER A O 1
ATOM 923 N N . HIS A 1 120 ? -16.856 9.200 25.876 1.00 90.50 120 HIS A N 1
ATOM 924 C CA . HIS A 1 120 ? -15.811 10.211 25.625 1.00 90.50 120 HIS A CA 1
ATOM 925 C C . HIS A 1 120 ? -16.236 11.265 24.582 1.00 90.50 120 HIS A C 1
ATOM 927 O O . HIS A 1 120 ? -15.494 11.621 23.664 1.00 90.50 120 HIS A O 1
ATOM 933 N N . GLN A 1 121 ? -17.495 11.711 24.671 1.00 91.56 121 GLN A N 1
ATOM 934 C CA . GLN A 1 121 ? -18.105 12.645 23.720 1.00 91.56 121 GLN A CA 1
ATOM 935 C C . GLN A 1 121 ? -17.372 13.992 23.651 1.00 91.56 121 GLN A C 1
ATOM 937 O O . GLN A 1 121 ? -17.341 14.607 22.588 1.00 91.56 121 GLN A O 1
ATOM 942 N N . ASP A 1 122 ? -16.787 14.423 24.764 1.00 94.44 122 ASP A N 1
ATOM 943 C CA . ASP A 1 122 ? -15.926 15.594 24.890 1.00 94.44 122 ASP A CA 1
ATOM 944 C C . ASP A 1 122 ? -14.781 15.562 23.868 1.00 94.44 122 ASP A C 1
ATOM 946 O O . ASP A 1 122 ? -14.680 16.474 23.045 1.00 94.44 122 ASP A O 1
ATOM 950 N N . VAL A 1 123 ? -14.028 14.460 23.798 1.00 94.31 123 VAL A N 1
ATOM 951 C CA . VAL A 1 123 ? -12.905 14.311 22.855 1.00 94.31 123 VAL A CA 1
ATOM 952 C C . VAL A 1 123 ? -13.383 14.376 21.400 1.00 94.31 123 VAL A C 1
ATOM 954 O O . VAL A 1 123 ? -12.802 15.0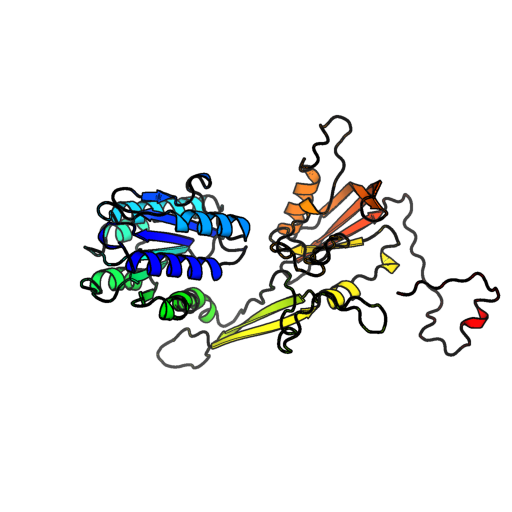73 20.569 1.00 94.31 123 VAL A O 1
ATOM 957 N N . PHE A 1 124 ? -14.483 13.696 21.063 1.00 95.38 124 PHE A N 1
ATOM 958 C CA . PHE A 1 124 ? -15.018 13.743 19.695 1.00 95.38 124 PHE A CA 1
ATOM 959 C C . PHE A 1 124 ? -15.552 15.127 19.316 1.00 95.38 124 PHE A C 1
ATOM 961 O O . PHE A 1 124 ? -15.443 15.521 18.150 1.00 95.38 124 PHE A O 1
ATOM 968 N N . SER A 1 125 ? -16.125 15.849 20.282 1.00 94.25 125 SER A N 1
ATOM 969 C CA . SER A 1 125 ? -16.651 17.196 20.072 1.00 94.25 125 SER A CA 1
ATOM 970 C C . SER A 1 125 ? -15.551 18.215 19.780 1.00 94.25 125 SER A C 1
ATOM 972 O O . SER A 1 125 ? -15.767 19.099 18.957 1.00 94.25 125 SER A O 1
ATOM 974 N N . GLU A 1 126 ? -14.379 18.043 20.392 1.00 94.31 126 GLU A N 1
ATOM 975 C CA . GLU A 1 126 ? -13.214 18.905 20.203 1.00 94.31 126 GLU A CA 1
ATOM 976 C C . GLU A 1 126 ? -12.470 18.594 18.896 1.00 94.31 126 GLU A C 1
ATOM 978 O O . GLU A 1 126 ? -12.175 19.503 18.125 1.00 94.31 126 GLU A O 1
ATOM 983 N N . PHE A 1 127 ? -12.198 17.313 18.615 1.00 93.38 127 PHE A N 1
ATOM 984 C CA . PHE A 1 127 ? -11.261 16.939 17.547 1.00 93.38 127 PHE A CA 1
ATOM 985 C C . PHE A 1 127 ? -11.901 16.540 16.212 1.00 93.38 127 PHE A C 1
ATOM 987 O O . PHE A 1 127 ? -11.249 16.652 15.176 1.00 93.38 127 PHE A O 1
ATOM 994 N N . ASN A 1 128 ? -13.140 16.033 16.192 1.00 93.50 128 ASN A N 1
ATOM 995 C CA . ASN A 1 128 ? -13.716 15.443 14.971 1.00 93.50 128 ASN A CA 1
ATOM 996 C C . ASN A 1 128 ? -15.030 16.098 14.521 1.00 93.50 128 ASN A C 1
ATOM 998 O O . ASN A 1 128 ? -15.440 15.942 13.368 1.00 93.50 128 ASN A O 1
ATOM 1002 N N . TRP A 1 129 ? -15.753 16.790 15.401 1.00 92.81 129 TRP A N 1
ATOM 1003 C CA . TRP A 1 129 ? -17.052 17.389 15.080 1.00 92.81 129 TRP A CA 1
ATOM 1004 C C . TRP A 1 129 ? -16.919 18.861 14.673 1.00 92.81 129 TRP A C 1
ATOM 1006 O O . TRP A 1 129 ? -16.028 19.551 15.151 1.00 92.81 129 TRP A O 1
ATOM 1016 N N . PRO A 1 130 ? -17.791 19.366 13.775 1.00 92.56 130 PRO A N 1
ATOM 1017 C CA . PRO A 1 130 ? -18.997 18.731 13.222 1.00 92.56 130 PRO A CA 1
ATOM 1018 C C . PRO A 1 130 ? -18.767 17.887 11.955 1.00 92.56 130 PRO A C 1
ATOM 1020 O O . PRO A 1 130 ? -19.661 17.146 11.545 1.00 92.56 130 PRO A O 1
ATOM 1023 N N . GLN A 1 131 ? -17.595 17.984 11.323 1.00 88.69 131 GLN A N 1
ATOM 1024 C CA . GLN A 1 131 ? -17.374 17.442 9.975 1.00 88.69 131 GLN A CA 1
ATOM 1025 C C . GLN A 1 131 ? -17.282 15.906 9.939 1.00 88.69 131 GLN A C 1
ATOM 1027 O O . GLN A 1 131 ? -17.726 15.274 8.971 1.00 88.69 131 GLN A O 1
ATOM 1032 N N . ARG A 1 132 ? -16.781 15.292 11.020 1.00 91.62 132 ARG A N 1
ATOM 1033 C CA . ARG A 1 132 ? -16.580 13.841 11.171 1.00 91.62 132 ARG A CA 1
ATOM 1034 C C . ARG A 1 132 ? -15.761 13.296 10.005 1.00 91.62 132 ARG A C 1
ATOM 1036 O O . ARG A 1 132 ? -16.274 12.491 9.217 1.00 91.62 132 ARG A O 1
ATOM 1043 N N . GLN A 1 133 ? -14.551 13.835 9.855 1.00 90.44 133 GLN A N 1
ATOM 1044 C CA . GLN A 1 133 ? -13.601 13.435 8.816 1.00 90.44 133 GLN A CA 1
ATOM 1045 C C . GLN A 1 133 ? -12.979 12.078 9.161 1.00 90.44 133 GLN A C 1
ATOM 1047 O O . GLN A 1 133 ? -12.933 11.182 8.319 1.00 90.44 133 GLN A O 1
ATOM 1052 N N . VAL A 1 134 ? -12.596 11.894 10.427 1.00 94.44 134 VAL A N 1
ATOM 1053 C CA . VAL A 1 134 ? -12.009 10.650 10.920 1.00 94.44 134 VAL A CA 1
ATOM 1054 C C . VAL A 1 134 ? -13.112 9.650 11.251 1.00 94.44 134 VAL A C 1
ATOM 1056 O O . VAL A 1 134 ? -14.045 9.949 12.006 1.00 94.44 134 VAL A O 1
ATOM 1059 N N . ARG A 1 135 ? -12.997 8.440 10.701 1.00 95.56 135 ARG A N 1
ATOM 1060 C CA . ARG A 1 135 ? -13.929 7.337 10.959 1.00 95.56 135 ARG A CA 1
ATOM 1061 C C . ARG A 1 135 ? -13.501 6.517 12.166 1.00 95.56 135 ARG A C 1
ATOM 1063 O O . ARG A 1 135 ? -12.323 6.199 12.308 1.00 95.56 135 ARG A O 1
ATOM 1070 N N . MET A 1 136 ? -14.465 6.120 12.994 1.00 96.12 136 MET A N 1
ATOM 1071 C CA . MET A 1 136 ? -14.198 5.360 14.220 1.00 96.12 136 MET A CA 1
ATOM 1072 C C . MET A 1 136 ? -14.731 3.929 14.125 1.00 96.12 136 MET A C 1
ATOM 1074 O O . MET A 1 136 ? -15.940 3.708 14.111 1.00 96.12 136 MET A O 1
ATOM 1078 N N . PHE A 1 137 ? -13.837 2.948 14.090 1.00 97.56 137 PHE A N 1
ATOM 1079 C CA . PHE A 1 137 ? -14.180 1.529 14.156 1.00 97.56 137 PHE A CA 1
ATOM 1080 C C . PHE A 1 137 ? -13.922 0.980 15.554 1.00 97.56 137 PHE A C 1
ATOM 1082 O O . PHE A 1 137 ? -12.823 1.138 16.074 1.00 97.56 137 PHE A O 1
ATOM 1089 N N . THR A 1 138 ? -14.912 0.336 16.165 1.00 96.50 138 THR A N 1
ATOM 1090 C CA . THR A 1 138 ? -14.779 -0.224 17.516 1.00 96.50 138 THR A CA 1
ATOM 1091 C C . THR A 1 138 ? -14.951 -1.741 17.489 1.00 96.50 138 THR A C 1
ATOM 1093 O O . THR A 1 138 ? -15.943 -2.261 16.973 1.00 96.50 138 THR A O 1
ATOM 1096 N N . TYR A 1 139 ? -13.974 -2.449 18.050 1.00 96.31 139 TYR A N 1
ATOM 1097 C CA . TYR A 1 139 ? -13.955 -3.899 18.202 1.00 96.31 139 TYR A CA 1
ATOM 1098 C C . TYR A 1 139 ? -14.054 -4.240 19.683 1.00 96.31 139 TYR A C 1
ATOM 1100 O O . TYR A 1 139 ? -13.109 -4.023 20.440 1.00 96.31 139 TYR A O 1
ATOM 1108 N N . LEU A 1 140 ? -15.209 -4.766 20.081 1.00 95.44 140 LEU A N 1
ATOM 1109 C CA . LEU A 1 140 ? -15.448 -5.241 21.436 1.00 95.44 140 LEU A CA 1
ATOM 1110 C C . LEU A 1 140 ? -14.988 -6.694 21.560 1.00 95.44 140 LEU A C 1
ATOM 1112 O O . LEU A 1 140 ? -15.475 -7.554 20.823 1.00 95.44 140 LEU A O 1
ATOM 1116 N N . ILE A 1 141 ? -14.082 -6.967 22.493 1.00 94.81 141 ILE A N 1
ATOM 1117 C CA . ILE A 1 141 ? -13.469 -8.281 22.691 1.00 94.81 141 ILE A CA 1
ATOM 1118 C C . ILE A 1 141 ? -14.040 -8.969 23.931 1.00 94.81 141 ILE A C 1
ATOM 1120 O O . ILE A 1 141 ? -14.055 -8.408 25.020 1.00 94.81 141 ILE A O 1
ATOM 1124 N N . GLY A 1 142 ? -14.450 -10.230 23.785 1.00 89.12 142 GLY A N 1
ATOM 1125 C CA . GLY A 1 142 ? -14.845 -11.084 24.909 1.00 89.12 142 GLY A CA 1
ATOM 1126 C C . GLY A 1 142 ? -16.262 -11.645 24.801 1.00 89.12 142 GLY A C 1
ATOM 1127 O O . GLY A 1 142 ? -17.054 -11.251 23.948 1.00 89.12 142 GLY A O 1
ATOM 1128 N N . ARG A 1 143 ? -16.570 -12.628 25.655 1.00 84.69 143 ARG A N 1
ATOM 1129 C CA . ARG A 1 143 ? -17.886 -13.296 25.713 1.00 84.69 143 ARG A CA 1
ATOM 1130 C C . ARG A 1 143 ? -18.852 -12.592 26.664 1.00 84.69 143 ARG A C 1
ATOM 1132 O O . ARG A 1 143 ? -20.021 -12.429 26.344 1.00 84.69 143 ARG A O 1
ATOM 1139 N N . GLU A 1 144 ? -18.339 -12.166 27.811 1.00 72.25 144 GLU A N 1
ATOM 1140 C CA . GLU A 1 144 ? -19.081 -11.434 28.834 1.00 72.25 144 GLU A CA 1
ATOM 1141 C C . GLU A 1 144 ? -18.838 -9.944 28.634 1.00 72.25 144 GLU A C 1
ATOM 1143 O O . GLU A 1 144 ? -17.743 -9.451 28.909 1.00 72.25 144 GLU A O 1
ATOM 1148 N N . VAL A 1 145 ? -19.839 -9.257 28.091 1.00 70.50 145 VAL A N 1
ATOM 1149 C CA . VAL A 1 145 ? -19.753 -7.843 27.732 1.00 70.50 145 VAL A CA 1
ATOM 1150 C C . VAL A 1 145 ? -20.854 -7.059 28.431 1.00 70.50 145 VAL A C 1
ATOM 1152 O O . VAL A 1 145 ? -22.038 -7.308 28.218 1.00 70.50 145 VAL A O 1
ATOM 1155 N N . THR A 1 146 ? -20.459 -6.110 29.275 1.00 65.00 146 THR A N 1
ATOM 1156 C CA . THR A 1 146 ? -21.375 -5.241 30.029 1.00 65.00 146 THR A CA 1
ATOM 1157 C C . THR A 1 146 ? -21.680 -3.946 29.278 1.00 65.00 146 THR A C 1
ATOM 1159 O O . THR A 1 146 ? -22.811 -3.470 29.305 1.00 65.00 146 THR A O 1
ATOM 1162 N N . ASP A 1 147 ? -20.716 -3.426 28.510 1.00 69.12 147 ASP A N 1
ATOM 1163 C CA . ASP A 1 147 ? -20.741 -2.040 28.024 1.00 69.12 147 ASP A CA 1
ATOM 1164 C C . ASP A 1 147 ? -20.759 -1.925 26.490 1.00 69.12 147 ASP A C 1
ATOM 1166 O O . ASP A 1 147 ? -19.932 -1.266 25.859 1.00 69.12 147 ASP A O 1
ATOM 1170 N N . ILE A 1 148 ? -21.757 -2.554 25.858 1.00 83.38 148 ILE A N 1
ATOM 1171 C CA . ILE A 1 148 ? -21.968 -2.499 24.395 1.00 83.38 148 ILE A CA 1
ATOM 1172 C C . ILE A 1 148 ? -22.362 -1.085 23.933 1.00 83.38 148 ILE A C 1
ATOM 1174 O O . ILE A 1 148 ? -21.980 -0.643 22.845 1.00 83.38 148 ILE A O 1
ATOM 1178 N N . GLY A 1 149 ? -23.148 -0.372 24.748 1.00 88.62 149 GLY A N 1
ATOM 1179 C CA . GLY A 1 149 ? -23.767 0.899 24.367 1.00 88.62 149 GLY A CA 1
ATOM 1180 C C . GLY A 1 149 ? -22.753 1.984 24.004 1.00 88.62 149 GLY A C 1
ATOM 1181 O O . GLY A 1 149 ? -22.914 2.651 22.983 1.00 88.62 149 GLY A O 1
ATOM 1182 N N . GLN A 1 150 ? -21.682 2.113 24.792 1.00 91.88 150 GLN A N 1
ATOM 1183 C CA . GLN A 1 150 ? -20.694 3.184 24.631 1.00 91.88 150 GLN A CA 1
ATOM 1184 C C . GLN A 1 150 ? -19.854 3.001 23.361 1.00 91.88 150 GLN A C 1
ATOM 1186 O O . GLN A 1 150 ? -19.756 3.911 22.539 1.00 91.88 150 GLN A O 1
ATOM 1191 N N . LEU A 1 151 ? -19.310 1.800 23.139 1.00 93.12 151 LEU A N 1
ATOM 1192 C CA . LEU A 1 151 ? -18.504 1.490 21.949 1.00 93.12 151 LEU A CA 1
ATOM 1193 C C . LEU A 1 151 ? -19.314 1.551 20.658 1.00 93.12 151 LEU A C 1
ATOM 1195 O O . LEU A 1 151 ? -18.818 2.042 19.638 1.00 93.12 151 LEU A O 1
ATOM 1199 N N . ARG A 1 152 ? -20.571 1.097 20.700 1.00 94.50 152 ARG A N 1
ATOM 1200 C CA . ARG A 1 152 ? -21.483 1.226 19.565 1.00 94.50 152 ARG A CA 1
ATOM 1201 C C . ARG A 1 152 ? -21.772 2.693 19.262 1.00 94.50 152 ARG A C 1
ATOM 1203 O O . ARG A 1 152 ? -21.742 3.083 18.096 1.00 94.50 152 ARG A O 1
ATOM 1210 N N . TRP A 1 153 ? -22.014 3.506 20.290 1.00 94.69 153 TRP A N 1
ATOM 1211 C CA . TRP A 1 153 ? -22.239 4.939 20.122 1.00 94.69 153 TRP A CA 1
ATOM 1212 C C . TRP A 1 153 ? -21.022 5.632 19.498 1.00 94.69 153 TRP A C 1
ATOM 1214 O O . TRP A 1 153 ? -21.189 6.344 18.509 1.00 94.69 153 TRP A O 1
ATOM 1224 N N . MET A 1 154 ? -19.806 5.355 19.988 1.00 94.75 154 MET A N 1
ATOM 1225 C CA . MET A 1 154 ? -18.567 5.945 19.457 1.00 94.75 154 MET A CA 1
ATOM 1226 C C . MET A 1 154 ? -18.391 5.678 17.957 1.00 94.75 154 MET A C 1
ATOM 1228 O O . MET A 1 154 ? -18.059 6.594 17.199 1.00 94.75 154 MET A O 1
ATOM 1232 N N . ALA A 1 155 ? -18.663 4.450 17.506 1.00 95.69 155 ALA A N 1
ATOM 1233 C CA . ALA A 1 155 ? -18.579 4.104 16.090 1.00 95.69 155 ALA A CA 1
ATOM 1234 C C . ALA A 1 155 ? -19.698 4.747 15.254 1.00 95.69 155 ALA A C 1
ATOM 1236 O O . ALA A 1 155 ? -19.434 5.345 14.206 1.00 95.69 155 ALA A O 1
ATOM 1237 N N . CYS A 1 156 ? -20.951 4.661 15.715 1.00 94.25 156 CYS A N 1
ATOM 1238 C CA . CYS A 1 156 ? -22.106 5.198 14.994 1.00 94.25 156 CYS A CA 1
ATOM 1239 C C . CYS A 1 156 ? -22.052 6.727 14.859 1.00 94.25 156 CYS A C 1
ATOM 1241 O O . CYS A 1 156 ? -22.355 7.260 13.790 1.00 94.25 156 CYS A O 1
ATOM 1243 N N . ALA A 1 157 ? -21.636 7.437 15.910 1.00 95.06 157 ALA A N 1
ATOM 1244 C CA . ALA A 1 157 ? -21.552 8.893 15.906 1.00 95.06 157 ALA A CA 1
ATOM 1245 C C . ALA A 1 157 ? -20.473 9.424 14.942 1.00 95.06 157 ALA A C 1
ATOM 1247 O O . ALA A 1 157 ? -20.626 10.515 14.392 1.00 95.06 157 ALA A O 1
ATOM 1248 N N . ASN A 1 158 ? -19.429 8.632 14.670 1.00 95.12 158 ASN A N 1
ATOM 1249 C CA . ASN A 1 158 ? -18.276 9.005 13.845 1.00 95.12 158 ASN A CA 1
ATOM 1250 C C . ASN A 1 158 ? -18.195 8.212 12.523 1.00 95.12 158 ASN A C 1
ATOM 1252 O O . ASN A 1 158 ? -17.108 7.867 12.064 1.00 95.12 158 ASN A O 1
ATOM 1256 N N . LYS A 1 159 ? -19.347 7.911 11.898 1.00 93.88 159 LYS A N 1
ATOM 1257 C CA . LYS A 1 159 ? -19.458 7.305 10.547 1.00 93.88 159 LYS A CA 1
ATOM 1258 C C . LYS A 1 159 ? -18.655 5.999 10.346 1.00 93.88 159 LYS A C 1
ATOM 1260 O O . LYS A 1 159 ? -18.254 5.692 9.221 1.00 93.88 159 LYS A O 1
ATOM 1265 N N . GLY A 1 160 ? -18.411 5.235 11.408 1.00 94.88 160 GLY A N 1
ATOM 1266 C CA . GLY A 1 160 ? -17.673 3.974 11.341 1.00 94.88 160 GLY A CA 1
ATOM 1267 C C . GLY A 1 160 ? -18.558 2.745 11.532 1.00 94.88 160 GLY A C 1
ATOM 1268 O O . GLY A 1 160 ? -19.716 2.723 11.104 1.00 94.88 160 GLY A O 1
ATOM 1269 N N . TYR A 1 161 ? -17.995 1.698 12.136 1.00 95.62 161 TYR A N 1
ATOM 1270 C CA . TYR A 1 161 ? -18.674 0.419 12.354 1.00 95.62 161 TYR A CA 1
ATOM 1271 C C . TYR A 1 161 ? -18.275 -0.207 13.692 1.00 95.62 161 TYR A C 1
ATOM 1273 O O . TYR A 1 161 ? -17.138 -0.066 14.138 1.00 95.62 161 TYR A O 1
ATOM 1281 N N . TYR A 1 162 ? -19.228 -0.895 14.313 1.00 95.69 162 TYR A N 1
ATOM 1282 C CA . TYR A 1 162 ? -19.047 -1.619 15.566 1.00 95.69 162 TYR A CA 1
ATOM 1283 C C . TYR A 1 162 ? -19.076 -3.121 15.293 1.00 95.69 162 TYR A C 1
ATOM 1285 O O . TYR A 1 162 ? -20.009 -3.615 14.654 1.00 95.69 162 TYR A O 1
ATOM 1293 N N . ALA A 1 163 ? -18.090 -3.844 15.815 1.00 95.19 163 ALA A N 1
ATOM 1294 C CA . ALA A 1 163 ? -18.022 -5.293 15.735 1.00 95.19 163 ALA A CA 1
ATOM 1295 C C . ALA A 1 163 ? -17.760 -5.903 17.115 1.00 95.19 163 ALA A C 1
ATOM 1297 O O . ALA A 1 163 ? -16.886 -5.466 17.856 1.00 95.19 163 ALA A O 1
ATOM 1298 N N . HIS A 1 164 ? -18.508 -6.953 17.443 1.00 95.06 164 HIS A N 1
ATOM 1299 C CA . HIS A 1 164 ? -18.275 -7.775 18.628 1.00 95.06 164 HIS A CA 1
ATOM 1300 C C . HIS A 1 164 ? -17.566 -9.064 18.216 1.00 95.06 164 HIS A C 1
ATOM 1302 O O . HIS A 1 164 ? -17.999 -9.732 17.273 1.00 95.06 164 HIS A O 1
ATOM 1308 N N . VAL A 1 165 ? -16.467 -9.376 18.901 1.00 94.81 165 VAL A N 1
ATOM 1309 C CA . VAL A 1 165 ? -15.606 -10.530 18.638 1.00 94.81 165 VAL A CA 1
ATOM 1310 C C . VAL A 1 165 ? -15.489 -11.357 19.916 1.00 94.81 165 VAL A C 1
ATOM 1312 O O . VAL A 1 165 ? -14.773 -11.008 20.856 1.00 94.81 165 VAL A O 1
ATOM 1315 N N . SER A 1 166 ? -16.200 -12.481 19.953 1.00 92.12 166 SER A N 1
ATOM 1316 C CA . SER A 1 166 ? -16.197 -13.386 21.109 1.00 92.12 166 SER A CA 1
ATOM 1317 C C . SER A 1 166 ? -15.187 -14.524 20.990 1.00 92.12 166 SER A C 1
ATOM 1319 O O . SER A 1 166 ? -14.766 -15.087 22.004 1.00 92.12 166 SER A O 1
ATOM 1321 N N . THR A 1 167 ? -14.815 -14.893 19.764 1.00 93.62 167 THR A N 1
ATOM 1322 C CA . THR A 1 167 ? -13.941 -16.032 19.476 1.00 93.62 167 THR A CA 1
ATOM 1323 C C . THR A 1 167 ? -12.895 -15.674 18.424 1.00 93.62 167 THR A C 1
ATOM 1325 O O . THR A 1 167 ? -13.110 -14.813 17.573 1.00 93.62 167 THR A O 1
ATOM 1328 N N . LYS A 1 168 ? -11.754 -16.373 18.453 1.00 92.81 168 LYS A N 1
ATOM 1329 C CA . LYS A 1 168 ? -10.670 -16.200 17.475 1.00 92.81 168 LYS A CA 1
ATOM 1330 C C . LYS A 1 168 ? -11.088 -16.573 16.044 1.00 92.81 168 LYS A C 1
ATOM 1332 O O . LYS A 1 168 ? -10.571 -15.994 15.097 1.00 92.81 168 LYS A O 1
ATOM 1337 N N . ALA A 1 169 ? -12.031 -17.504 15.885 1.00 92.94 169 ALA A N 1
ATOM 1338 C CA . ALA A 1 169 ? -12.501 -17.956 14.574 1.00 92.94 169 ALA A CA 1
ATOM 1339 C C . ALA A 1 169 ? -13.302 -16.873 13.829 1.00 92.94 169 ALA A C 1
ATOM 1341 O O . ALA A 1 169 ? -13.187 -16.741 12.615 1.00 92.94 169 ALA A O 1
ATOM 1342 N N . GLU A 1 170 ? -14.064 -16.055 14.557 1.00 94.00 170 GLU A N 1
ATOM 1343 C CA . GLU A 1 170 ? -14.871 -14.976 13.975 1.00 94.00 170 GLU A CA 1
ATOM 1344 C C . GLU A 1 170 ? -14.043 -13.748 13.575 1.00 94.00 170 GLU A C 1
ATOM 1346 O O . GLU A 1 170 ? -14.525 -12.912 12.812 1.00 94.00 170 GLU A O 1
ATOM 1351 N N . VAL A 1 171 ? -12.805 -13.620 14.071 1.00 94.81 171 VAL A N 1
ATOM 1352 C CA . VAL A 1 171 ? -11.957 -12.429 13.886 1.00 94.81 171 VAL A CA 1
ATOM 1353 C C . VAL A 1 171 ? -11.886 -12.010 12.420 1.00 94.81 171 VAL A C 1
ATOM 1355 O O . VAL A 1 171 ? -12.157 -10.853 12.104 1.00 94.81 171 VAL A O 1
ATOM 1358 N N . ARG A 1 172 ? -11.575 -12.952 11.522 1.00 94.19 172 ARG A N 1
ATOM 1359 C CA . ARG A 1 172 ? -11.406 -12.670 10.091 1.00 94.19 172 ARG A CA 1
ATOM 1360 C C . ARG A 1 172 ? -12.683 -12.094 9.475 1.00 94.19 172 ARG A C 1
ATOM 1362 O O . ARG A 1 172 ? -12.632 -11.074 8.797 1.00 94.19 172 ARG A O 1
ATOM 1369 N N . GLU A 1 173 ? -13.834 -12.704 9.756 1.00 94.06 173 GLU A N 1
ATOM 1370 C CA . GLU A 1 173 ? -15.128 -12.242 9.239 1.00 94.06 173 GLU A CA 1
ATOM 1371 C C . GLU A 1 173 ? -15.496 -10.858 9.792 1.00 94.06 173 GLU A C 1
ATOM 1373 O O . GLU A 1 173 ? -15.995 -10.008 9.059 1.00 94.06 173 GLU A O 1
ATOM 1378 N N . LYS A 1 174 ? -15.257 -10.611 11.086 1.00 94.88 174 LYS A N 1
ATOM 1379 C CA . LYS A 1 174 ? -15.626 -9.348 11.743 1.00 94.88 174 LYS A CA 1
ATOM 1380 C C . LYS A 1 174 ? -14.734 -8.187 11.311 1.00 94.88 174 LYS A C 1
ATOM 1382 O O . LYS A 1 174 ? -15.259 -7.098 11.091 1.00 94.88 174 LYS A O 1
ATOM 1387 N N . VAL A 1 175 ? -13.427 -8.414 11.173 1.00 95.06 175 VAL A N 1
ATOM 1388 C CA . VAL A 1 175 ? -12.464 -7.393 10.733 1.00 95.06 175 VAL A CA 1
ATOM 1389 C C . VAL A 1 175 ? -12.790 -6.927 9.319 1.00 95.06 175 VAL A C 1
ATOM 1391 O O . VAL A 1 175 ? -12.928 -5.732 9.093 1.00 95.06 175 VAL A O 1
ATOM 1394 N N . LEU A 1 176 ? -13.051 -7.836 8.377 1.00 92.75 176 LEU A N 1
ATOM 1395 C CA . LEU A 1 176 ? -13.318 -7.461 6.981 1.00 92.75 176 LEU A CA 1
ATOM 1396 C C . LEU A 1 176 ? -14.547 -6.543 6.792 1.00 92.75 176 LEU A C 1
ATOM 1398 O O . LEU A 1 176 ? -14.669 -5.884 5.760 1.00 92.75 176 LEU A O 1
ATOM 1402 N N . LYS A 1 177 ? -15.434 -6.417 7.792 1.00 92.00 177 LYS A N 1
ATOM 1403 C CA . LYS A 1 177 ? -16.627 -5.550 7.731 1.00 92.00 177 LYS A CA 1
ATOM 1404 C C . LYS A 1 177 ? -16.315 -4.054 7.710 1.00 92.00 177 LYS A C 1
ATOM 1406 O O . LYS A 1 177 ? -17.199 -3.277 7.347 1.00 92.00 177 LYS A O 1
ATOM 1411 N N . TYR A 1 178 ? -15.099 -3.620 8.052 1.00 93.19 178 TYR A N 1
ATOM 1412 C CA . TYR A 1 178 ? -14.745 -2.200 7.930 1.00 93.19 178 TYR A CA 1
ATOM 1413 C C . TYR A 1 178 ? -14.602 -1.762 6.459 1.00 93.19 178 TYR A C 1
ATOM 1415 O O . TYR A 1 178 ? -14.935 -0.621 6.131 1.00 93.19 178 TYR A O 1
ATOM 1423 N N . ILE A 1 179 ? -14.167 -2.661 5.566 1.00 91.19 179 ILE A N 1
ATOM 1424 C CA . ILE A 1 179 ? -13.926 -2.387 4.138 1.00 91.19 179 ILE A CA 1
ATOM 1425 C C . ILE A 1 179 ? -15.172 -1.825 3.438 1.00 91.19 179 ILE A C 1
ATOM 1427 O O . ILE A 1 179 ? -15.086 -0.718 2.897 1.00 91.19 179 ILE A O 1
ATOM 1431 N N . PRO A 1 180 ? -16.352 -2.482 3.479 1.00 88.88 180 PRO A N 1
ATOM 1432 C CA . PRO A 1 180 ? -17.543 -1.946 2.825 1.00 88.88 180 PRO A CA 1
ATOM 1433 C C . PRO A 1 180 ? -17.977 -0.602 3.414 1.00 88.88 180 PRO A C 1
ATOM 1435 O O . PRO A 1 180 ? -18.565 0.205 2.703 1.00 88.88 180 PRO A O 1
ATOM 1438 N N . VAL A 1 181 ? -17.674 -0.312 4.687 1.00 90.00 181 VAL A N 1
ATOM 1439 C CA . VAL A 1 181 ? -17.949 1.008 5.271 1.00 90.00 181 VAL A CA 1
ATOM 1440 C C . VAL A 1 181 ? -17.041 2.062 4.650 1.00 90.00 181 VAL A C 1
ATOM 1442 O O . VAL A 1 181 ? -17.548 3.101 4.222 1.00 90.00 181 VAL A O 1
ATOM 1445 N N . ILE A 1 182 ? -15.732 1.804 4.564 1.00 89.94 182 ILE A N 1
ATOM 1446 C CA . ILE A 1 182 ? -14.765 2.709 3.924 1.00 89.94 182 ILE A CA 1
ATOM 1447 C C . ILE A 1 182 ? -15.123 2.947 2.454 1.00 89.94 182 ILE A C 1
ATOM 1449 O O . ILE A 1 182 ? -15.111 4.100 2.032 1.00 89.94 182 ILE A O 1
ATOM 1453 N N . ALA A 1 183 ? -15.555 1.912 1.730 1.00 86.44 183 ALA A N 1
ATOM 1454 C CA . ALA A 1 183 ? -15.900 1.983 0.311 1.00 86.44 183 ALA A CA 1
ATOM 1455 C C . ALA A 1 183 ? -17.151 2.828 -0.016 1.00 86.44 183 ALA A C 1
ATOM 1457 O O . ALA A 1 183 ? -17.314 3.243 -1.159 1.00 86.44 183 ALA A O 1
ATOM 1458 N N . ARG A 1 184 ? -18.032 3.136 0.952 1.00 84.75 184 ARG A N 1
ATOM 1459 C CA . ARG A 1 184 ? -19.319 3.831 0.700 1.00 84.75 184 ARG A CA 1
ATOM 1460 C C . ARG A 1 184 ? -19.242 5.113 -0.144 1.00 84.75 184 ARG A C 1
ATOM 1462 O O . ARG A 1 184 ? -20.125 5.279 -0.978 1.00 84.75 184 ARG A O 1
ATOM 1469 N N . PRO A 1 185 ? -18.271 6.033 0.036 1.00 82.56 185 PRO A N 1
ATOM 1470 C CA . PRO A 1 185 ? -18.185 7.223 -0.805 1.00 82.56 185 PRO A CA 1
ATOM 1471 C C . PRO A 1 185 ? -17.966 6.879 -2.277 1.00 82.56 185 PRO A C 1
ATOM 1473 O O . PRO A 1 185 ? -18.600 7.506 -3.115 1.00 82.56 185 PRO A O 1
ATOM 1476 N N . LEU A 1 186 ? -17.164 5.852 -2.588 1.00 79.06 186 LEU A N 1
ATOM 1477 C CA . LEU A 1 186 ? -16.932 5.402 -3.968 1.00 79.06 186 LEU A CA 1
ATOM 1478 C C . LEU A 1 186 ? -18.239 4.955 -4.634 1.00 79.06 186 LEU A C 1
ATOM 1480 O O . LEU A 1 186 ? -18.498 5.313 -5.772 1.00 79.06 186 LEU A O 1
ATOM 1484 N N . VAL A 1 187 ? -19.111 4.265 -3.891 1.00 73.44 187 VAL A N 1
ATOM 1485 C CA . VAL A 1 187 ? -20.437 3.839 -4.379 1.00 73.44 187 VAL A CA 1
ATOM 1486 C C . VAL A 1 187 ? -21.336 5.037 -4.732 1.00 73.44 187 VAL A C 1
ATOM 1488 O O . VAL A 1 187 ? -22.202 4.950 -5.600 1.00 73.44 187 VAL A O 1
ATOM 1491 N N . MET A 1 188 ? -21.174 6.161 -4.027 1.00 67.56 188 MET A N 1
ATOM 1492 C CA . MET A 1 188 ? -22.008 7.353 -4.219 1.00 67.56 188 MET A CA 1
ATOM 1493 C C . MET A 1 188 ? -21.575 8.168 -5.445 1.00 67.56 188 MET A C 1
ATOM 1495 O O . MET A 1 188 ? -22.419 8.825 -6.059 1.00 67.56 188 MET A O 1
ATOM 1499 N N . TYR A 1 189 ? -20.299 8.089 -5.835 1.00 68.62 189 TYR A N 1
ATOM 1500 C CA . TYR A 1 189 ? -19.769 8.648 -7.080 1.00 68.62 189 TYR A CA 1
ATOM 1501 C C . TYR A 1 189 ? -20.051 7.681 -8.245 1.00 68.62 189 TYR A C 1
ATOM 1503 O O . TYR A 1 189 ? -19.169 7.004 -8.757 1.00 68.62 189 TYR A O 1
ATOM 1511 N N . ARG A 1 190 ? -21.325 7.591 -8.655 1.00 63.38 190 ARG A N 1
ATOM 1512 C CA . ARG A 1 190 ? -21.826 6.615 -9.648 1.00 63.38 190 ARG A CA 1
ATOM 1513 C C . ARG A 1 190 ? -21.189 6.695 -11.044 1.00 63.38 190 ARG A C 1
ATOM 1515 O O . ARG A 1 190 ? -21.337 5.748 -11.803 1.00 63.38 190 ARG A O 1
ATOM 1522 N N . ASN A 1 191 ? -20.560 7.813 -11.404 1.00 67.25 191 ASN A N 1
ATOM 1523 C CA . ASN A 1 191 ? -20.207 8.096 -12.799 1.00 67.25 191 ASN A CA 1
ATOM 1524 C C . ASN A 1 191 ? -18.733 7.830 -13.131 1.00 67.25 191 ASN A C 1
ATOM 1526 O O . ASN A 1 191 ? -18.404 7.718 -14.306 1.00 67.25 191 ASN A O 1
ATOM 1530 N N . GLU A 1 192 ? -17.861 7.723 -12.128 1.00 68.19 192 GLU A N 1
ATOM 1531 C CA . GLU A 1 192 ? -16.433 7.474 -12.324 1.00 68.19 192 GLU A CA 1
ATOM 1532 C C . GLU A 1 192 ? -16.013 6.295 -11.452 1.00 68.19 192 GLU A C 1
ATOM 1534 O O . GLU A 1 192 ? -16.125 6.318 -10.224 1.00 68.19 192 GLU A O 1
ATOM 1539 N N . HIS A 1 193 ? -15.564 5.226 -12.103 1.00 76.06 193 HIS A N 1
ATOM 1540 C CA . HIS A 1 193 ? -15.053 4.039 -11.435 1.00 76.06 193 HIS A CA 1
ATOM 1541 C C . HIS A 1 193 ? -13.568 3.931 -11.745 1.00 76.06 193 HIS A C 1
ATOM 1543 O O . HIS A 1 193 ? -13.222 3.673 -12.897 1.00 76.06 193 HIS A O 1
ATOM 1549 N N . PRO A 1 194 ? -12.688 4.155 -10.755 1.00 81.19 194 PRO A N 1
ATOM 1550 C CA . PRO A 1 194 ? -11.264 4.076 -11.004 1.00 81.19 194 PRO A CA 1
ATOM 1551 C C . PRO A 1 194 ? -10.877 2.623 -11.282 1.00 81.19 194 PRO A C 1
ATOM 1553 O O . PRO A 1 194 ? -11.235 1.717 -10.523 1.00 81.19 194 PRO A O 1
ATOM 1556 N N . HIS A 1 195 ? -10.130 2.408 -12.359 1.00 87.56 195 HIS A N 1
ATOM 1557 C CA . HIS A 1 195 ? -9.382 1.180 -12.584 1.00 87.56 195 HIS A CA 1
ATOM 1558 C C . HIS A 1 195 ? -8.109 1.220 -11.741 1.00 87.56 195 HIS A C 1
ATOM 1560 O O . HIS A 1 195 ? -7.300 2.139 -11.845 1.00 87.56 195 HIS A O 1
ATOM 1566 N N . ILE A 1 196 ? -7.941 0.228 -10.871 1.00 90.56 196 ILE A N 1
ATOM 1567 C CA . ILE A 1 196 ? -6.791 0.152 -9.967 1.00 90.56 196 ILE A CA 1
ATOM 1568 C C . ILE A 1 196 ? -5.923 -1.031 -10.364 1.00 90.56 196 ILE A C 1
ATOM 1570 O O . ILE A 1 196 ? -6.400 -2.168 -10.404 1.00 90.56 196 ILE A O 1
ATOM 1574 N N . TRP A 1 197 ? -4.649 -0.747 -10.619 1.00 92.25 197 TRP A N 1
ATOM 1575 C CA . TRP A 1 197 ? -3.628 -1.748 -10.893 1.00 92.25 197 TRP A CA 1
ATOM 1576 C C . TRP A 1 197 ? -2.956 -2.212 -9.605 1.00 92.25 197 TRP A C 1
ATOM 1578 O O . TRP A 1 197 ? -2.654 -1.406 -8.720 1.00 92.25 197 TRP A O 1
ATOM 1588 N N . THR A 1 198 ? -2.698 -3.510 -9.502 1.00 92.00 198 THR A N 1
ATOM 1589 C CA . THR A 1 198 ? -1.900 -4.074 -8.413 1.00 92.00 198 THR A CA 1
ATOM 1590 C C . THR A 1 198 ? -0.409 -3.993 -8.732 1.00 92.00 198 THR A C 1
ATOM 1592 O O . THR A 1 198 ? 0.000 -3.943 -9.894 1.00 92.00 198 THR A O 1
ATOM 1595 N N . GLY A 1 199 ? 0.429 -4.062 -7.694 1.00 90.69 199 GLY A N 1
ATOM 1596 C CA . GLY A 1 199 ? 1.839 -4.407 -7.877 1.00 90.69 199 GLY A CA 1
ATOM 1597 C C . GLY A 1 199 ? 2.008 -5.800 -8.493 1.00 90.69 199 GLY A C 1
ATOM 1598 O O . GLY A 1 199 ? 1.031 -6.531 -8.700 1.00 90.69 199 GLY A O 1
ATOM 1599 N N . VAL A 1 200 ? 3.258 -6.161 -8.780 1.00 91.31 200 VAL A N 1
ATOM 1600 C CA . VAL A 1 200 ? 3.583 -7.491 -9.296 1.00 91.31 200 VAL A CA 1
ATOM 1601 C C . VAL A 1 200 ? 3.271 -8.557 -8.245 1.00 91.31 200 VAL A C 1
ATOM 1603 O O . VAL A 1 200 ? 3.568 -8.390 -7.064 1.00 91.31 200 VAL A O 1
ATOM 1606 N N . TYR A 1 201 ? 2.671 -9.663 -8.660 1.00 90.38 201 TYR A N 1
ATOM 1607 C CA . TYR A 1 201 ? 2.503 -10.847 -7.826 1.00 90.38 201 TYR A CA 1
ATOM 1608 C C . TYR A 1 201 ? 2.719 -12.104 -8.669 1.00 90.38 201 TYR A C 1
ATOM 1610 O O . TYR A 1 201 ? 2.592 -12.092 -9.891 1.00 90.38 201 TYR A O 1
ATOM 1618 N N . ALA A 1 202 ? 3.102 -13.192 -8.019 1.00 87.69 202 ALA A N 1
ATOM 1619 C CA . ALA A 1 202 ? 3.251 -14.486 -8.655 1.00 87.69 202 ALA A CA 1
ATOM 1620 C C . ALA A 1 202 ? 1.904 -15.210 -8.693 1.00 87.69 202 ALA A C 1
ATOM 1622 O O . ALA A 1 202 ? 1.186 -15.244 -7.693 1.00 87.69 202 ALA A O 1
ATOM 1623 N N . ASP A 1 203 ? 1.585 -15.830 -9.824 1.00 82.19 203 ASP A N 1
ATOM 1624 C CA . ASP A 1 203 ? 0.457 -16.748 -9.913 1.00 82.19 203 ASP A CA 1
ATOM 1625 C C . ASP A 1 203 ? 0.756 -18.037 -9.137 1.00 82.19 203 ASP A C 1
ATOM 1627 O O . ASP A 1 203 ? 1.620 -18.833 -9.513 1.00 82.19 203 ASP A O 1
ATOM 1631 N N . VAL A 1 204 ? 0.039 -18.216 -8.027 1.00 66.88 204 VAL A N 1
ATOM 1632 C CA . VAL A 1 204 ? 0.129 -19.389 -7.142 1.00 66.88 204 VAL A CA 1
ATOM 1633 C C . VAL A 1 204 ? -1.037 -20.363 -7.389 1.00 66.88 204 VAL A C 1
ATOM 1635 O O . VAL A 1 204 ? -1.096 -21.434 -6.790 1.00 66.88 204 VAL A O 1
ATOM 1638 N N . ALA A 1 205 ? -1.959 -20.066 -8.318 1.00 58.69 205 ALA A N 1
ATOM 1639 C CA . ALA A 1 205 ? -3.142 -20.898 -8.573 1.00 58.69 205 ALA A CA 1
ATOM 1640 C C . ALA A 1 205 ? -2.804 -22.303 -9.116 1.00 58.69 205 ALA A C 1
ATOM 1642 O O . ALA A 1 205 ? -3.657 -23.189 -9.159 1.00 58.69 205 ALA A O 1
ATOM 1643 N N . HIS A 1 206 ? -1.544 -22.546 -9.481 1.00 47.69 206 HIS A N 1
ATOM 1644 C CA . HIS A 1 206 ? -1.054 -23.841 -9.939 1.00 47.69 206 HIS A CA 1
ATOM 1645 C C . HIS A 1 206 ? -0.657 -24.830 -8.814 1.00 47.69 206 HIS A C 1
ATOM 1647 O O . HIS A 1 206 ? -0.098 -25.887 -9.115 1.00 47.69 206 HIS A O 1
ATOM 1653 N N . GLU A 1 207 ? -0.964 -24.543 -7.539 1.00 46.41 207 GLU A N 1
ATOM 1654 C CA . GLU A 1 207 ? -0.671 -25.424 -6.387 1.00 46.41 207 GLU A CA 1
ATOM 1655 C C . GLU A 1 207 ? -1.662 -26.595 -6.173 1.00 46.41 207 GLU A C 1
ATOM 1657 O O . GLU A 1 207 ? -1.329 -27.567 -5.491 1.00 46.41 207 GLU A O 1
ATOM 1662 N N . GLU A 1 208 ? -2.861 -26.592 -6.772 1.00 39.91 208 GLU A N 1
ATOM 1663 C CA . GLU A 1 208 ? -3.947 -27.537 -6.414 1.00 39.91 208 GLU A CA 1
ATOM 1664 C C . GLU A 1 208 ? -3.752 -29.016 -6.834 1.00 39.91 208 GLU A C 1
ATOM 1666 O O . GLU A 1 208 ? -4.662 -29.836 -6.702 1.00 39.91 208 GLU A O 1
ATOM 1671 N N . ARG A 1 209 ? -2.567 -29.434 -7.298 1.00 38.88 209 ARG A N 1
ATOM 1672 C CA . ARG A 1 209 ? -2.288 -30.845 -7.650 1.00 38.88 209 ARG A CA 1
ATOM 1673 C C . ARG A 1 209 ? -1.259 -31.554 -6.774 1.00 38.88 209 ARG A C 1
ATOM 1675 O O . ARG A 1 209 ? -0.620 -32.495 -7.240 1.00 38.88 209 ARG A O 1
ATOM 1682 N N . GLY A 1 210 ? -1.123 -31.163 -5.504 1.00 38.09 210 GLY A N 1
ATOM 1683 C CA . GLY A 1 210 ? -0.398 -31.960 -4.496 1.00 38.09 210 GLY A CA 1
ATOM 1684 C C . GLY A 1 210 ? 1.078 -32.221 -4.826 1.00 38.09 210 GLY A C 1
ATOM 1685 O O . GLY A 1 210 ? 1.707 -33.097 -4.239 1.00 38.09 210 GLY A O 1
ATOM 1686 N N . TYR A 1 211 ? 1.624 -31.457 -5.766 1.00 38.59 211 TYR A N 1
ATOM 1687 C CA . TYR A 1 211 ? 3.031 -31.387 -6.088 1.00 38.59 211 TYR A CA 1
ATOM 1688 C C . TYR A 1 211 ? 3.460 -29.987 -5.696 1.00 38.59 211 TYR A C 1
ATOM 1690 O O . TYR A 1 211 ? 3.084 -29.024 -6.357 1.00 38.59 211 TYR A O 1
ATOM 1698 N N . VAL A 1 212 ? 4.241 -29.887 -4.622 1.00 39.47 212 VAL A N 1
ATOM 1699 C CA . VAL A 1 212 ? 5.103 -28.727 -4.405 1.00 39.47 212 VAL A CA 1
ATOM 1700 C C . VAL A 1 212 ? 5.899 -28.578 -5.698 1.00 39.47 212 VAL A C 1
ATOM 1702 O O . VAL A 1 212 ? 6.709 -29.451 -6.021 1.00 39.47 212 VAL A O 1
ATOM 1705 N N . VAL A 1 213 ? 5.615 -27.545 -6.490 1.00 45.78 213 VAL A N 1
ATOM 1706 C CA . VAL A 1 213 ? 6.450 -27.204 -7.641 1.00 45.78 213 VAL A CA 1
ATOM 1707 C C . VAL A 1 213 ? 7.681 -26.506 -7.069 1.00 45.78 213 VAL A C 1
ATOM 1709 O O . VAL A 1 213 ? 7.864 -25.307 -7.206 1.00 45.78 213 VAL A O 1
ATOM 1712 N N . THR A 1 214 ? 8.547 -27.280 -6.410 1.00 41.50 214 THR A N 1
ATOM 1713 C CA . THR A 1 214 ? 9.976 -27.040 -6.587 1.00 41.50 214 THR A CA 1
ATOM 1714 C C . THR A 1 214 ? 10.204 -27.154 -8.090 1.00 41.50 214 THR A C 1
ATOM 1716 O O . THR A 1 214 ? 9.699 -28.096 -8.711 1.00 41.50 214 THR A O 1
ATOM 1719 N N . GLY A 1 215 ? 10.825 -26.147 -8.699 1.00 44.03 215 GLY A N 1
ATOM 1720 C CA . GLY A 1 215 ? 10.878 -25.947 -10.142 1.00 44.03 215 GLY A CA 1
ATOM 1721 C C . GLY A 1 215 ? 11.370 -27.191 -10.865 1.00 44.03 215 GLY A C 1
ATOM 1722 O O . GLY A 1 215 ? 12.560 -27.437 -11.068 1.00 44.03 215 GLY A O 1
ATOM 1723 N N . ARG A 1 216 ? 10.427 -28.023 -11.305 1.00 40.34 216 ARG A N 1
ATOM 1724 C CA . ARG A 1 216 ? 10.756 -29.162 -12.141 1.00 40.34 216 ARG A CA 1
ATOM 1725 C C . ARG A 1 216 ? 10.911 -28.635 -13.548 1.00 40.34 216 ARG A C 1
ATOM 1727 O O . ARG A 1 216 ? 9.938 -28.258 -14.191 1.00 40.34 216 ARG A O 1
ATOM 1734 N N . ARG A 1 217 ? 12.155 -28.680 -14.033 1.00 44.41 217 ARG A N 1
ATOM 1735 C CA . ARG A 1 217 ? 12.471 -28.675 -15.465 1.00 44.41 217 ARG A CA 1
ATOM 1736 C C . ARG A 1 217 ? 11.418 -29.501 -16.202 1.00 44.41 217 ARG A C 1
ATOM 1738 O O . ARG A 1 217 ? 11.249 -30.691 -15.920 1.00 44.41 217 ARG A O 1
ATOM 1745 N N . ASN A 1 218 ? 10.748 -28.883 -17.169 1.00 40.31 218 ASN A N 1
ATOM 1746 C CA . ASN A 1 218 ? 9.975 -29.622 -18.155 1.00 40.31 218 ASN A CA 1
ATOM 1747 C C . ASN A 1 218 ? 10.884 -30.683 -18.801 1.00 40.31 218 ASN A C 1
ATOM 1749 O O . ASN A 1 218 ? 12.104 -30.521 -18.845 1.00 40.31 218 ASN A O 1
ATOM 1753 N N . LYS A 1 219 ? 10.314 -31.758 -19.368 1.00 40.16 219 LYS A N 1
ATOM 1754 C CA . LYS A 1 219 ? 11.072 -32.797 -20.110 1.00 40.16 219 LYS A CA 1
ATOM 1755 C C . LYS A 1 219 ? 11.924 -32.241 -21.276 1.00 40.16 219 LYS A C 1
ATOM 1757 O O . LYS A 1 219 ? 12.707 -32.985 -21.852 1.00 40.16 219 LYS A O 1
ATOM 1762 N N . LEU A 1 220 ? 11.777 -30.948 -21.585 1.00 41.22 220 LEU A N 1
ATOM 1763 C CA . LEU A 1 220 ? 12.533 -30.154 -22.554 1.00 41.22 220 LEU A CA 1
ATOM 1764 C C . LEU A 1 220 ? 13.692 -29.319 -21.958 1.00 41.22 220 LEU A C 1
ATOM 1766 O O . LEU A 1 220 ? 14.349 -28.604 -22.698 1.00 41.22 220 LEU A O 1
ATOM 1770 N N . GLY A 1 221 ? 13.933 -29.351 -20.643 1.00 37.53 221 GLY A N 1
ATOM 1771 C CA . GLY A 1 221 ? 14.973 -28.544 -19.984 1.00 37.53 221 GLY A CA 1
ATOM 1772 C C . GLY A 1 221 ? 14.550 -27.126 -19.571 1.00 37.53 221 GLY A C 1
ATOM 1773 O O . GLY A 1 221 ? 15.283 -26.492 -18.814 1.00 37.53 221 GLY A O 1
ATOM 1774 N N . ASN A 1 222 ? 13.361 -26.657 -19.966 1.00 39.97 222 ASN A N 1
ATOM 1775 C CA . ASN A 1 222 ? 12.866 -25.327 -19.588 1.00 39.97 222 ASN A CA 1
ATOM 1776 C C . ASN A 1 222 ? 12.391 -25.302 -18.127 1.00 39.97 222 ASN A C 1
ATOM 1778 O O . ASN A 1 222 ? 11.573 -26.134 -17.719 1.00 39.97 222 ASN A O 1
ATOM 1782 N N . LYS A 1 223 ? 12.915 -24.348 -17.348 1.00 48.06 223 LYS A N 1
ATOM 1783 C CA . LYS A 1 223 ? 12.472 -24.039 -15.981 1.00 48.06 223 LYS A CA 1
ATOM 1784 C C . LYS A 1 223 ? 11.031 -23.511 -16.051 1.00 48.06 223 LYS A C 1
ATOM 1786 O O . LYS A 1 223 ? 10.809 -22.463 -16.645 1.00 48.06 223 LYS A O 1
ATOM 1791 N N . SER A 1 224 ? 10.051 -24.211 -15.480 1.00 51.41 224 SER A N 1
ATOM 1792 C CA . SER A 1 224 ? 8.722 -23.626 -15.254 1.00 51.41 224 SER A CA 1
ATOM 1793 C C . SER A 1 224 ? 8.798 -22.751 -14.001 1.00 51.41 224 SER A C 1
ATOM 1795 O O . SER A 1 224 ? 8.553 -23.231 -12.895 1.00 51.41 224 SER A O 1
ATOM 1797 N N . GLY A 1 225 ? 9.259 -21.512 -14.172 1.00 62.47 225 GLY A N 1
ATOM 1798 C CA . GLY A 1 225 ? 9.298 -20.516 -13.102 1.00 62.47 225 GLY A CA 1
ATOM 1799 C C . GLY A 1 225 ? 7.901 -20.000 -12.753 1.00 62.47 225 GLY A C 1
ATOM 1800 O O . GLY A 1 225 ? 6.946 -20.206 -13.504 1.00 62.47 225 GLY A O 1
ATOM 1801 N N . TYR A 1 226 ? 7.783 -19.322 -11.611 1.00 74.00 226 TYR A N 1
ATOM 1802 C CA . TYR A 1 226 ? 6.567 -18.588 -11.262 1.00 74.00 226 TYR A CA 1
ATOM 1803 C C . TYR A 1 226 ? 6.249 -17.563 -12.344 1.00 74.00 226 TYR A C 1
ATOM 1805 O O . TYR A 1 226 ? 7.121 -16.797 -12.759 1.00 74.00 226 TYR A O 1
ATOM 1813 N N . LYS A 1 227 ? 4.988 -17.527 -12.770 1.00 84.00 227 LYS A N 1
ATOM 1814 C CA . LYS A 1 227 ? 4.525 -16.532 -13.727 1.00 84.00 227 LYS A CA 1
ATOM 1815 C C . LYS A 1 227 ? 4.149 -15.264 -12.973 1.00 84.00 227 LYS A C 1
ATOM 1817 O O . LYS A 1 227 ? 3.203 -15.267 -12.188 1.00 84.00 227 LYS A O 1
ATOM 1822 N N . LEU A 1 228 ? 4.911 -14.197 -13.193 1.00 89.12 228 LEU A N 1
ATOM 1823 C CA . LEU A 1 228 ? 4.604 -12.886 -12.630 1.00 89.12 228 LEU A CA 1
ATOM 1824 C C . LEU A 1 228 ? 3.447 -12.240 -13.397 1.00 89.12 228 LEU A C 1
ATOM 1826 O O . LEU A 1 228 ? 3.394 -12.280 -14.632 1.00 89.12 228 LEU A O 1
ATOM 1830 N N . MET A 1 229 ? 2.532 -11.630 -12.654 1.00 92.38 229 MET A N 1
ATOM 1831 C CA . MET A 1 229 ? 1.322 -10.992 -13.154 1.00 92.38 229 MET A CA 1
ATOM 1832 C C . MET A 1 229 ? 1.071 -9.665 -12.430 1.00 92.38 229 MET A C 1
ATOM 1834 O O . MET A 1 229 ? 1.594 -9.407 -11.346 1.00 92.38 229 MET A O 1
ATOM 1838 N N . THR A 1 230 ? 0.257 -8.818 -13.046 1.00 93.88 230 THR A N 1
ATOM 1839 C CA . THR A 1 230 ? -0.389 -7.659 -12.420 1.00 93.88 230 THR A CA 1
ATOM 1840 C C . THR A 1 230 ? -1.872 -7.708 -12.765 1.00 93.88 230 THR A C 1
ATOM 1842 O O . THR A 1 230 ? -2.227 -8.138 -13.859 1.00 93.88 230 THR A O 1
ATOM 1845 N N . SER A 1 231 ? -2.748 -7.291 -11.857 1.00 93.75 231 SER A N 1
ATOM 1846 C CA . SER A 1 231 ? -4.190 -7.276 -12.098 1.00 93.75 231 SER A CA 1
ATOM 1847 C C . SER A 1 231 ? -4.682 -5.847 -12.206 1.00 93.75 231 SER A C 1
ATOM 1849 O O . SER A 1 231 ? -4.304 -4.988 -11.409 1.00 93.75 231 SER A O 1
ATOM 1851 N N . VAL A 1 232 ? -5.608 -5.612 -13.128 1.00 94.50 232 VAL A N 1
ATOM 1852 C CA . VAL A 1 232 ? -6.447 -4.412 -13.117 1.00 94.50 232 VAL A CA 1
ATOM 1853 C C . VAL A 1 232 ? -7.799 -4.766 -12.516 1.00 94.50 232 VAL A C 1
ATOM 1855 O O . VAL A 1 232 ? -8.386 -5.794 -12.853 1.00 94.50 232 VAL A O 1
ATOM 1858 N N . SER A 1 233 ? -8.284 -3.932 -11.600 1.00 93.50 233 SER A N 1
ATOM 1859 C CA . SER A 1 233 ? -9.498 -4.184 -10.826 1.00 93.50 233 SER A CA 1
ATOM 1860 C C . SER A 1 233 ? -10.465 -3.004 -10.856 1.00 93.50 233 SER A C 1
ATOM 1862 O O . SER A 1 233 ? -10.055 -1.843 -10.880 1.00 93.50 233 SER A O 1
ATOM 1864 N N . VAL A 1 234 ? -11.762 -3.319 -10.855 1.00 90.75 234 VAL A N 1
ATOM 1865 C CA . VAL A 1 234 ? -12.869 -2.357 -10.856 1.00 90.75 234 VAL A CA 1
ATOM 1866 C C . VAL A 1 234 ? -13.931 -2.809 -9.845 1.00 90.75 234 VAL A C 1
ATOM 1868 O O . VAL A 1 234 ? -14.312 -3.986 -9.825 1.00 90.75 234 VAL A O 1
ATOM 1871 N N . PRO A 1 235 ? -14.430 -1.911 -8.979 1.00 88.44 235 PRO A N 1
ATOM 1872 C CA . PRO A 1 235 ? -15.489 -2.249 -8.037 1.00 88.44 235 PRO A CA 1
ATOM 1873 C C . PRO A 1 235 ? -16.852 -2.383 -8.736 1.00 88.44 235 PRO A C 1
ATOM 1875 O O . PRO A 1 235 ? -17.191 -1.609 -9.628 1.00 88.44 235 PRO A O 1
ATOM 1878 N N . VAL A 1 236 ? -17.662 -3.344 -8.287 1.00 86.00 236 VAL A N 1
ATOM 1879 C CA . VAL A 1 236 ? -19.024 -3.586 -8.783 1.00 86.00 236 VAL A CA 1
ATOM 1880 C C . VAL A 1 236 ? -20.027 -3.225 -7.693 1.00 86.00 236 VAL A C 1
ATOM 1882 O O . VAL A 1 236 ? -19.945 -3.719 -6.565 1.00 86.00 236 VAL A O 1
ATOM 1885 N N . PHE A 1 237 ? -20.992 -2.371 -8.025 1.00 81.25 237 PHE A N 1
ATOM 1886 C CA . PHE A 1 237 ? -21.943 -1.799 -7.073 1.00 81.25 237 PHE A CA 1
ATOM 1887 C C . PHE A 1 237 ? -23.381 -2.229 -7.347 1.00 81.25 237 PHE A C 1
ATOM 1889 O O . PHE A 1 237 ? -23.750 -2.521 -8.483 1.00 81.25 237 PHE A O 1
ATOM 1896 N N . ASP A 1 238 ? -24.203 -2.227 -6.296 1.00 79.12 238 ASP A N 1
ATOM 1897 C CA . ASP A 1 238 ? -25.646 -2.410 -6.438 1.00 79.12 238 ASP A CA 1
ATOM 1898 C C . ASP A 1 238 ? -26.283 -1.113 -6.955 1.00 79.12 238 ASP A C 1
ATOM 1900 O O . ASP A 1 238 ? -26.231 -0.069 -6.300 1.00 79.12 238 ASP A O 1
ATOM 1904 N N . LEU A 1 239 ? -26.873 -1.183 -8.149 1.00 73.25 239 LEU A N 1
ATOM 1905 C CA . LEU A 1 239 ? -27.532 -0.056 -8.810 1.00 73.25 239 LEU A CA 1
ATOM 1906 C C . LEU A 1 239 ? -29.031 0.032 -8.493 1.00 73.25 239 LEU A C 1
ATOM 1908 O O . LEU A 1 239 ? -29.698 0.923 -9.019 1.00 73.25 239 LEU A O 1
ATOM 1912 N N . ASN A 1 240 ? -29.576 -0.855 -7.651 1.00 74.19 240 ASN A N 1
ATOM 1913 C CA . ASN A 1 240 ? -31.001 -0.850 -7.330 1.00 74.19 240 ASN A CA 1
ATOM 1914 C C . ASN A 1 240 ? -31.440 0.488 -6.715 1.00 74.19 240 ASN A C 1
ATOM 1916 O O . ASN A 1 240 ? -31.041 0.865 -5.609 1.00 74.19 240 ASN A O 1
ATOM 1920 N N . ASP A 1 241 ? -32.324 1.187 -7.427 1.00 61.75 241 ASP A N 1
ATOM 1921 C CA . ASP A 1 241 ? -32.844 2.499 -7.044 1.00 61.75 241 ASP A CA 1
ATOM 1922 C C . ASP A 1 241 ? -34.006 2.350 -6.048 1.00 61.75 241 ASP A C 1
ATOM 1924 O O . ASP A 1 241 ? -35.170 2.623 -6.335 1.00 61.75 241 ASP A O 1
ATOM 1928 N N . THR A 1 242 ? -33.698 1.821 -4.863 1.00 66.38 242 THR A N 1
ATOM 1929 C CA . THR A 1 242 ? -34.658 1.766 -3.754 1.00 66.38 242 THR A CA 1
ATOM 1930 C C . THR A 1 242 ? -34.671 3.095 -2.989 1.00 66.38 242 THR A C 1
ATOM 1932 O O . THR A 1 242 ? -33.686 3.833 -2.962 1.00 66.38 242 THR A O 1
ATOM 1935 N N . SER A 1 243 ? -35.795 3.415 -2.336 1.00 54.44 243 SER A N 1
ATOM 1936 C CA . SER A 1 243 ? -35.998 4.668 -1.579 1.00 54.44 243 SER A CA 1
ATOM 1937 C C . SER A 1 243 ? -34.970 4.903 -0.461 1.00 54.44 243 SER A C 1
ATOM 1939 O O . SER A 1 243 ? -34.775 6.038 -0.023 1.00 54.44 243 SER A O 1
ATOM 1941 N N . VAL A 1 244 ? -34.280 3.846 -0.024 1.00 60.66 244 VAL A N 1
ATOM 1942 C CA . VAL A 1 244 ? -33.113 3.914 0.852 1.00 60.66 244 VAL A CA 1
ATOM 1943 C C . VAL A 1 244 ? -31.870 3.738 -0.014 1.00 60.66 244 VAL A C 1
ATOM 1945 O O . VAL A 1 244 ? -31.570 2.633 -0.460 1.00 60.66 244 VAL A O 1
ATOM 1948 N N . ARG A 1 245 ? -31.119 4.826 -0.229 1.00 57.06 245 ARG A N 1
ATOM 1949 C CA . ARG A 1 245 ? -29.809 4.785 -0.901 1.00 57.06 245 ARG A CA 1
ATOM 1950 C C . ARG A 1 245 ? -28.831 3.955 -0.073 1.00 57.06 245 ARG A C 1
ATOM 1952 O O . ARG A 1 245 ? -28.110 4.479 0.776 1.00 57.06 245 ARG A O 1
ATOM 1959 N N . THR A 1 246 ? -28.823 2.652 -0.304 1.00 63.28 246 THR A N 1
ATOM 1960 C CA . THR A 1 246 ? -27.910 1.731 0.362 1.00 63.28 246 THR A CA 1
ATOM 1961 C C . THR A 1 246 ? -26.672 1.626 -0.518 1.00 63.28 246 THR A C 1
ATOM 1963 O O . THR A 1 246 ? -26.705 1.016 -1.579 1.00 63.28 246 THR A O 1
ATOM 1966 N N . ALA A 1 247 ? -25.592 2.297 -0.117 1.00 66.56 247 ALA A N 1
ATOM 1967 C CA . ALA A 1 247 ? -24.306 2.251 -0.806 1.00 66.56 247 ALA A CA 1
ATOM 1968 C C . ALA A 1 247 ? -23.646 0.877 -0.581 1.00 66.56 247 ALA A C 1
ATOM 1970 O O . ALA A 1 247 ? -22.835 0.724 0.335 1.00 66.56 247 ALA A O 1
ATOM 1971 N N . ASN A 1 248 ? -24.041 -0.119 -1.379 1.00 74.44 248 ASN A N 1
ATOM 1972 C CA . ASN A 1 248 ? -23.565 -1.495 -1.270 1.00 74.44 248 ASN A CA 1
ATOM 1973 C C . ASN A 1 248 ? -22.565 -1.839 -2.383 1.00 74.44 248 ASN A C 1
ATOM 1975 O O . ASN A 1 248 ? -22.863 -1.730 -3.572 1.00 74.44 248 ASN A O 1
ATOM 1979 N N . LEU A 1 249 ? -21.384 -2.297 -1.965 1.00 81.62 249 LEU A N 1
ATOM 1980 C CA . LEU A 1 249 ? -20.399 -2.958 -2.817 1.00 81.62 249 LEU A CA 1
ATOM 1981 C C . LEU A 1 249 ? -20.821 -4.423 -2.992 1.00 81.62 249 LEU A C 1
ATOM 1983 O O . LEU A 1 249 ? -20.928 -5.140 -1.997 1.00 81.62 249 LEU A O 1
ATOM 1987 N N . LEU A 1 250 ? -21.067 -4.855 -4.231 1.00 86.50 250 LEU A N 1
ATOM 1988 C CA . LEU A 1 250 ? -21.380 -6.252 -4.556 1.00 86.50 250 LEU A CA 1
ATOM 1989 C C . LEU A 1 250 ? -20.111 -7.105 -4.599 1.00 86.50 250 LEU A C 1
ATOM 1991 O O . LEU A 1 250 ? -20.117 -8.248 -4.150 1.00 86.50 250 LEU A O 1
ATOM 1995 N N . GLY A 1 251 ? -19.024 -6.543 -5.125 1.00 88.62 251 GLY A N 1
ATOM 1996 C CA . GLY A 1 251 ? -17.746 -7.229 -5.250 1.00 88.62 251 GLY A CA 1
ATOM 1997 C C . GLY A 1 251 ? -16.734 -6.419 -6.050 1.00 88.62 251 GLY A C 1
ATOM 1998 O O . GLY A 1 251 ? -16.923 -5.227 -6.288 1.00 88.62 251 GLY A O 1
ATOM 1999 N N . VAL A 1 252 ? -15.658 -7.079 -6.466 1.00 90.31 252 VAL A N 1
ATOM 2000 C CA . VAL A 1 252 ? -14.604 -6.511 -7.313 1.00 90.31 252 VAL A CA 1
ATOM 2001 C C . VAL A 1 252 ? -14.414 -7.447 -8.497 1.00 90.31 252 VAL A C 1
ATOM 2003 O O . VAL A 1 252 ? -14.279 -8.655 -8.307 1.00 90.31 252 VAL A O 1
ATOM 2006 N N . ALA A 1 253 ? -14.435 -6.896 -9.705 1.00 93.00 253 ALA A N 1
ATOM 2007 C CA . ALA A 1 253 ? -14.043 -7.606 -10.912 1.00 93.00 253 ALA A CA 1
ATOM 2008 C C . ALA A 1 253 ? -12.582 -7.268 -11.210 1.00 93.00 253 ALA A C 1
ATOM 2010 O O . ALA A 1 253 ? -12.188 -6.108 -11.101 1.00 93.00 253 ALA A O 1
ATOM 2011 N N . GLY A 1 254 ? -11.782 -8.264 -11.573 1.00 93.94 254 GLY A N 1
ATOM 2012 C CA . GLY A 1 254 ? -10.391 -8.059 -11.951 1.00 93.94 254 GLY A CA 1
ATOM 2013 C C . GLY A 1 254 ? -9.992 -8.967 -13.100 1.00 93.94 254 GLY A C 1
ATOM 2014 O O . GLY A 1 254 ? -10.599 -10.021 -13.295 1.00 93.94 254 GLY A O 1
ATOM 2015 N N . THR A 1 255 ? -9.000 -8.535 -13.870 1.00 94.00 255 THR A N 1
ATOM 2016 C CA . THR A 1 255 ? -8.356 -9.361 -14.892 1.00 94.00 255 THR A CA 1
ATOM 2017 C C . THR A 1 255 ? -6.850 -9.290 -14.733 1.00 94.00 255 THR A C 1
ATOM 2019 O O . THR A 1 255 ? -6.291 -8.215 -14.506 1.00 94.00 255 THR A O 1
ATOM 2022 N N . ASP A 1 256 ? -6.215 -10.443 -14.891 1.00 93.56 256 ASP A N 1
ATOM 2023 C CA . ASP A 1 256 ? -4.782 -10.604 -14.703 1.00 93.56 256 ASP A CA 1
ATOM 2024 C C . ASP A 1 256 ? -4.059 -10.432 -16.037 1.00 93.56 256 ASP A C 1
ATOM 2026 O O . ASP A 1 256 ? -4.478 -10.955 -17.073 1.00 93.56 256 ASP A O 1
ATOM 2030 N N . VAL A 1 257 ? -2.964 -9.685 -16.003 1.00 93.38 257 VAL A N 1
ATOM 2031 C CA . VAL A 1 257 ? -2.091 -9.395 -17.133 1.00 93.38 257 VAL A CA 1
ATOM 2032 C C . VAL A 1 257 ? -0.710 -9.962 -16.814 1.00 93.38 257 VAL A C 1
ATOM 2034 O O . VAL A 1 257 ? -0.029 -9.470 -15.909 1.00 93.38 257 VAL A O 1
ATOM 2037 N N . PRO A 1 258 ? -0.262 -10.998 -17.540 1.00 93.25 258 PRO A N 1
ATOM 2038 C CA . PRO A 1 258 ? 1.092 -11.500 -17.394 1.00 93.25 258 PRO A CA 1
ATOM 2039 C C . PRO A 1 258 ? 2.138 -10.451 -17.751 1.00 93.25 258 PRO A C 1
ATOM 2041 O O . PRO A 1 258 ? 2.043 -9.803 -18.794 1.00 93.25 258 PRO A O 1
ATOM 2044 N N . ILE A 1 259 ? 3.192 -10.362 -16.942 1.00 92.38 259 ILE A N 1
ATOM 2045 C CA . ILE A 1 259 ? 4.303 -9.438 -17.198 1.00 92.38 259 ILE A CA 1
ATOM 2046 C C . ILE A 1 259 ? 5.003 -9.752 -18.529 1.00 92.38 259 ILE A C 1
ATOM 2048 O O . ILE A 1 259 ? 5.404 -8.838 -19.244 1.00 92.38 259 ILE A O 1
ATOM 2052 N N . GLU A 1 260 ? 5.063 -11.026 -18.919 1.00 88.88 260 GLU A N 1
ATOM 2053 C CA . GLU A 1 260 ? 5.591 -11.464 -20.219 1.00 88.88 260 GLU A CA 1
ATOM 2054 C C . GLU A 1 260 ? 4.856 -10.821 -21.409 1.00 88.88 260 GLU A C 1
ATOM 2056 O O . GLU A 1 260 ? 5.481 -10.496 -22.416 1.00 88.88 260 GLU A O 1
ATOM 2061 N N . GLU A 1 261 ? 3.538 -10.600 -21.315 1.00 92.06 261 GLU A N 1
ATOM 2062 C CA . GLU A 1 261 ? 2.780 -9.940 -22.389 1.00 92.06 261 GLU A CA 1
ATOM 2063 C C . GLU A 1 261 ? 3.105 -8.444 -22.466 1.00 92.06 261 GLU A C 1
ATOM 2065 O O . GLU A 1 261 ? 3.174 -7.886 -23.559 1.00 92.06 261 GLU A O 1
ATOM 2070 N N . ILE A 1 262 ? 3.381 -7.806 -21.324 1.00 91.88 262 ILE A N 1
ATOM 2071 C CA . ILE A 1 262 ? 3.839 -6.410 -21.271 1.00 91.88 262 ILE A CA 1
ATOM 2072 C C . ILE A 1 262 ? 5.239 -6.292 -21.888 1.00 91.88 262 ILE A C 1
ATOM 2074 O O . ILE A 1 262 ? 5.492 -5.390 -22.683 1.00 91.88 262 ILE A O 1
ATOM 2078 N N . GLN A 1 263 ? 6.140 -7.228 -21.578 1.00 90.06 263 GLN A N 1
ATOM 2079 C CA . GLN A 1 263 ? 7.505 -7.245 -22.115 1.00 90.06 263 GLN A CA 1
ATOM 2080 C C . GLN A 1 263 ? 7.536 -7.370 -23.643 1.00 90.06 263 GLN A C 1
ATOM 2082 O O . GLN A 1 263 ? 8.362 -6.730 -24.288 1.00 90.06 263 GLN A O 1
ATOM 2087 N N . LYS A 1 264 ? 6.598 -8.109 -24.253 1.00 89.50 264 LYS A N 1
ATOM 2088 C CA . LYS A 1 264 ? 6.487 -8.201 -25.723 1.00 89.50 264 LYS A CA 1
ATOM 2089 C C . LYS A 1 264 ? 6.202 -6.858 -26.400 1.00 89.50 264 LYS A C 1
ATOM 2091 O O . LYS A 1 264 ? 6.539 -6.696 -27.573 1.00 89.50 264 LYS A O 1
ATOM 2096 N N . LEU A 1 265 ? 5.597 -5.901 -25.691 1.00 90.88 265 LEU A N 1
ATOM 2097 C CA . LEU A 1 265 ? 5.335 -4.556 -26.218 1.00 90.88 265 LEU A CA 1
ATOM 2098 C C . LEU A 1 265 ? 6.607 -3.708 -26.314 1.00 90.88 265 LEU A C 1
ATOM 2100 O O . LEU A 1 265 ? 6.622 -2.725 -27.055 1.00 90.88 265 LEU A O 1
ATOM 2104 N N . VAL A 1 266 ? 7.676 -4.097 -25.611 1.00 88.00 266 VAL A N 1
ATOM 2105 C CA . VAL A 1 266 ? 8.981 -3.438 -25.663 1.00 88.00 266 VAL A CA 1
ATOM 2106 C C . VAL A 1 266 ? 9.999 -4.372 -26.329 1.00 88.00 266 VAL A C 1
ATOM 2108 O O . VAL A 1 266 ? 10.724 -5.094 -25.647 1.00 88.00 266 VAL A O 1
ATOM 2111 N N . PRO A 1 267 ? 10.055 -4.406 -27.674 1.00 82.81 267 PRO A N 1
ATOM 2112 C CA . PRO A 1 267 ? 10.896 -5.351 -28.402 1.00 82.81 267 PRO A CA 1
ATOM 2113 C C . PRO A 1 267 ? 12.396 -5.117 -28.132 1.00 82.81 267 PRO A C 1
ATOM 2115 O O . PRO A 1 267 ? 12.925 -4.075 -28.538 1.00 82.81 267 PRO A O 1
ATOM 2118 N N . PRO A 1 268 ? 13.125 -6.097 -27.556 1.00 80.38 268 PRO A N 1
ATOM 2119 C CA . PRO A 1 268 ? 14.546 -5.938 -27.226 1.00 80.38 268 PRO A CA 1
ATOM 2120 C C . PRO A 1 268 ? 15.427 -5.637 -28.444 1.00 80.38 268 PRO A C 1
ATOM 2122 O O . PRO A 1 268 ? 16.380 -4.864 -28.359 1.00 80.38 268 PRO A O 1
ATOM 2125 N N . TYR A 1 269 ? 15.079 -6.186 -29.614 1.00 79.25 269 TYR A N 1
ATOM 2126 C CA . TYR A 1 269 ? 15.840 -5.978 -30.849 1.00 79.25 269 TYR A CA 1
ATOM 2127 C C . TYR A 1 269 ? 15.862 -4.511 -31.315 1.00 79.25 269 TYR A C 1
ATOM 2129 O O . TYR A 1 269 ? 16.785 -4.129 -32.028 1.00 79.25 269 TYR A O 1
ATOM 2137 N N . LYS A 1 270 ? 14.889 -3.682 -30.900 1.00 81.94 270 LYS A N 1
ATOM 2138 C CA . LYS A 1 270 ? 14.877 -2.240 -31.206 1.00 81.94 270 LYS A CA 1
ATOM 2139 C C . LYS A 1 270 ? 15.747 -1.421 -30.254 1.00 81.94 270 LYS A C 1
ATOM 2141 O O . LYS A 1 270 ? 16.275 -0.392 -30.656 1.00 81.94 270 LYS A O 1
ATOM 2146 N N . LEU A 1 271 ? 15.899 -1.869 -29.006 1.00 83.75 271 LEU A N 1
ATOM 2147 C CA . LEU A 1 271 ? 16.742 -1.210 -27.999 1.00 83.75 271 LEU A CA 1
ATOM 2148 C C . LEU A 1 271 ? 18.235 -1.513 -28.207 1.00 83.75 271 LEU A C 1
ATOM 2150 O O . LEU A 1 271 ? 19.100 -0.726 -27.822 1.00 83.75 271 LEU A O 1
ATOM 2154 N N . GLY A 1 272 ? 18.534 -2.651 -28.839 1.00 82.06 272 GLY A N 1
ATOM 2155 C CA . GLY A 1 272 ? 19.890 -3.149 -29.045 1.00 82.06 272 GLY A CA 1
ATOM 2156 C C . GLY A 1 272 ? 20.419 -3.935 -27.842 1.00 82.06 272 GLY A C 1
ATOM 2157 O O . GLY A 1 272 ? 19.847 -3.926 -26.761 1.00 82.06 272 GLY A O 1
ATOM 2158 N N . VAL A 1 273 ? 21.551 -4.621 -28.022 1.00 80.88 273 VAL A N 1
ATOM 2159 C CA . VAL A 1 273 ? 22.082 -5.617 -27.059 1.00 80.88 273 VAL A CA 1
ATOM 2160 C C . VAL A 1 273 ? 22.360 -5.047 -25.662 1.00 80.88 273 VAL A C 1
ATOM 2162 O O . VAL A 1 273 ? 22.274 -5.761 -24.670 1.00 80.88 273 VAL A O 1
ATOM 2165 N N . ASN A 1 274 ? 22.729 -3.768 -25.583 1.00 86.00 274 ASN A N 1
ATOM 2166 C CA . ASN A 1 274 ? 23.070 -3.100 -24.324 1.00 86.00 274 ASN A CA 1
ATOM 2167 C C . ASN A 1 274 ? 21.970 -2.152 -23.833 1.00 86.00 274 ASN A C 1
ATOM 2169 O O . ASN A 1 274 ? 22.189 -1.458 -22.840 1.00 86.00 274 ASN A O 1
ATOM 2173 N N . GLY A 1 275 ? 20.857 -2.069 -24.564 1.00 89.56 275 GLY A N 1
ATOM 2174 C CA . GLY A 1 275 ? 19.690 -1.302 -24.171 1.00 89.56 275 GLY A CA 1
ATOM 2175 C C . GLY A 1 275 ? 18.683 -2.210 -23.481 1.00 89.56 275 GLY A C 1
ATOM 2176 O O . GLY A 1 275 ? 18.525 -3.371 -23.854 1.00 89.56 275 GLY A O 1
ATOM 2177 N N . TYR A 1 276 ? 18.002 -1.692 -22.472 1.00 92.44 276 TYR A N 1
ATOM 2178 C CA . TYR A 1 276 ? 16.947 -2.425 -21.790 1.00 92.44 276 TYR A CA 1
ATOM 2179 C C . TYR A 1 276 ? 15.862 -1.473 -21.307 1.00 92.44 276 TYR A C 1
ATOM 2181 O O . TYR A 1 276 ? 16.041 -0.256 -21.247 1.00 92.44 276 TYR A O 1
ATOM 2189 N N . SER A 1 277 ? 14.713 -2.046 -20.985 1.00 94.81 277 SER A N 1
ATOM 2190 C CA . SER A 1 277 ? 13.579 -1.327 -20.435 1.00 94.81 277 SER A CA 1
ATOM 2191 C C . SER A 1 277 ? 13.195 -1.889 -19.082 1.00 94.81 277 SER A C 1
ATOM 2193 O O . SER A 1 277 ? 13.482 -3.041 -18.752 1.00 94.81 277 SER A O 1
ATOM 2195 N N . PHE A 1 278 ? 12.515 -1.062 -18.310 1.00 95.69 278 PHE A N 1
ATOM 2196 C CA . PHE A 1 278 ? 11.975 -1.425 -17.018 1.00 95.69 278 PHE A CA 1
ATOM 2197 C C . PHE A 1 278 ? 10.733 -0.598 -16.731 1.00 95.69 278 PHE A C 1
ATOM 2199 O O . PHE A 1 278 ? 10.548 0.486 -17.280 1.00 95.69 278 PHE A O 1
ATOM 2206 N N . ILE A 1 279 ? 9.862 -1.108 -15.871 1.00 96.38 279 ILE A N 1
ATOM 2207 C CA . ILE A 1 279 ? 8.674 -0.377 -15.433 1.00 96.38 279 ILE A CA 1
ATOM 2208 C C . ILE A 1 279 ? 8.679 -0.303 -13.917 1.00 96.38 279 ILE A C 1
ATOM 2210 O O . ILE A 1 279 ? 8.940 -1.303 -13.248 1.00 96.38 279 ILE A O 1
ATOM 2214 N N . VAL A 1 280 ? 8.342 0.870 -13.390 1.00 95.94 280 VAL A N 1
ATOM 2215 C CA . VAL A 1 280 ? 8.153 1.108 -11.956 1.00 95.94 280 VAL A CA 1
ATOM 2216 C C . VAL A 1 280 ? 6.733 1.576 -11.669 1.00 95.94 280 VAL A C 1
ATOM 2218 O O . VAL A 1 280 ? 6.072 2.152 -12.534 1.00 95.94 280 VAL A O 1
ATOM 2221 N N . ASN A 1 281 ? 6.259 1.326 -10.453 1.00 93.94 281 ASN A N 1
ATOM 2222 C CA . ASN A 1 281 ? 4.982 1.833 -9.958 1.00 93.94 281 ASN A CA 1
ATOM 2223 C C . ASN A 1 281 ? 5.138 3.172 -9.208 1.00 93.94 281 ASN A C 1
ATOM 2225 O O . ASN A 1 281 ? 6.244 3.663 -8.984 1.00 93.94 281 ASN A O 1
ATOM 2229 N N . GLN A 1 282 ? 4.014 3.719 -8.741 1.00 90.00 282 GLN A N 1
ATOM 2230 C CA . GLN A 1 282 ? 3.935 4.934 -7.915 1.00 90.00 282 GLN A CA 1
ATOM 2231 C C . GLN A 1 282 ? 4.669 4.874 -6.555 1.00 90.00 282 GLN A C 1
ATOM 2233 O O . GLN A 1 282 ? 4.751 5.884 -5.867 1.00 90.00 282 GLN A O 1
ATOM 2238 N N . ASN A 1 283 ? 5.189 3.714 -6.143 1.00 90.81 283 ASN A N 1
ATOM 2239 C CA . ASN A 1 283 ? 6.004 3.565 -4.932 1.00 90.81 283 ASN A CA 1
ATOM 2240 C C . ASN A 1 283 ? 7.506 3.450 -5.248 1.00 90.81 283 ASN A C 1
ATOM 2242 O O . ASN A 1 283 ? 8.317 3.492 -4.327 1.00 90.81 283 ASN A O 1
ATOM 2246 N N . GLY A 1 284 ? 7.888 3.341 -6.528 1.00 92.06 284 GLY A N 1
ATOM 2247 C CA . GLY A 1 284 ? 9.259 3.059 -6.970 1.00 92.06 284 GLY A CA 1
ATOM 2248 C C . GLY A 1 284 ? 9.597 1.567 -7.043 1.00 92.06 284 GLY A C 1
ATOM 2249 O O . GLY A 1 284 ? 10.724 1.219 -7.398 1.00 92.06 284 GLY A O 1
ATOM 2250 N N . HIS A 1 285 ? 8.628 0.686 -6.764 1.00 93.75 285 HIS A N 1
ATOM 2251 C CA . HIS A 1 285 ? 8.812 -0.754 -6.908 1.00 93.75 285 HIS A CA 1
ATOM 2252 C C . HIS A 1 285 ? 8.753 -1.161 -8.375 1.00 93.75 285 HIS A C 1
ATOM 2254 O O . HIS A 1 285 ? 7.964 -0.637 -9.170 1.00 93.75 285 HIS A O 1
ATOM 2260 N N . ILE A 1 286 ? 9.581 -2.136 -8.712 1.00 94.81 286 ILE A N 1
ATOM 2261 C CA . ILE A 1 286 ? 9.748 -2.639 -10.064 1.00 94.81 286 ILE A CA 1
ATOM 2262 C C . ILE A 1 286 ? 8.586 -3.570 -10.424 1.00 94.81 286 ILE A C 1
ATOM 2264 O O . ILE A 1 286 ? 8.319 -4.558 -9.744 1.00 94.81 286 ILE A O 1
ATOM 2268 N N . LEU A 1 287 ? 7.934 -3.290 -11.552 1.00 93.75 287 LEU A N 1
ATOM 2269 C CA . LEU A 1 287 ? 6.997 -4.210 -12.195 1.00 93.75 287 LEU A CA 1
ATOM 2270 C C . LEU A 1 287 ? 7.751 -5.272 -13.011 1.00 93.75 287 LEU A C 1
ATOM 2272 O O . LEU A 1 287 ? 7.450 -6.460 -12.916 1.00 93.75 287 LEU A O 1
ATOM 2276 N N . TYR A 1 288 ? 8.747 -4.846 -13.797 1.00 93.06 288 TYR A N 1
ATOM 2277 C CA . TYR A 1 288 ? 9.749 -5.728 -14.396 1.00 93.06 288 TYR A CA 1
ATOM 2278 C C . TYR A 1 288 ? 11.064 -4.985 -14.639 1.00 93.06 288 TYR A C 1
ATOM 2280 O O . TYR A 1 288 ? 11.070 -3.787 -14.923 1.00 93.06 288 TYR A O 1
ATOM 2288 N N . HIS A 1 289 ? 12.166 -5.726 -14.553 1.00 93.44 289 HIS A N 1
ATOM 2289 C CA . HIS A 1 289 ? 13.521 -5.271 -14.845 1.00 93.44 289 HIS A CA 1
ATOM 2290 C C . HIS A 1 289 ? 14.378 -6.494 -15.220 1.00 93.44 289 HIS A C 1
ATOM 2292 O O . HIS A 1 289 ? 14.137 -7.556 -14.641 1.00 93.44 289 HIS A O 1
ATOM 2298 N N . PRO A 1 290 ? 15.365 -6.397 -16.134 1.00 90.06 290 PRO A N 1
ATOM 2299 C CA . PRO A 1 290 ? 16.238 -7.528 -16.480 1.00 90.06 290 PRO A CA 1
ATOM 2300 C C . PRO A 1 290 ? 16.930 -8.169 -15.269 1.00 90.06 290 PRO A C 1
ATOM 2302 O O . PRO A 1 290 ? 17.019 -9.388 -15.172 1.00 90.06 290 PRO A O 1
ATOM 2305 N N . ASP A 1 291 ? 17.364 -7.339 -14.320 1.00 89.00 291 ASP A N 1
ATOM 2306 C CA . ASP A 1 291 ? 18.020 -7.771 -13.079 1.00 89.00 291 ASP A CA 1
ATOM 2307 C C . ASP A 1 291 ? 17.059 -8.065 -11.909 1.00 89.00 291 ASP A C 1
ATOM 2309 O O . ASP A 1 291 ? 17.508 -8.386 -10.805 1.00 89.00 291 ASP A O 1
ATOM 2313 N N . LEU A 1 292 ? 15.736 -8.020 -12.123 1.00 88.81 292 LEU A N 1
ATOM 2314 C CA . LEU A 1 292 ? 14.775 -8.447 -11.105 1.00 88.81 292 LEU A CA 1
ATOM 2315 C C . LEU A 1 292 ? 14.857 -9.969 -10.923 1.00 88.81 292 LEU A C 1
ATOM 2317 O O . LEU A 1 292 ? 14.509 -10.739 -11.816 1.00 88.81 292 LEU A O 1
ATOM 2321 N N . ARG A 1 293 ? 15.268 -10.415 -9.731 1.00 85.56 293 ARG A N 1
ATOM 2322 C CA . ARG A 1 293 ? 15.379 -11.842 -9.380 1.00 85.56 293 ARG A CA 1
ATOM 2323 C C . ARG A 1 293 ? 14.350 -12.217 -8.313 1.00 85.56 293 ARG A C 1
ATOM 2325 O O . ARG A 1 293 ? 14.689 -12.158 -7.125 1.00 85.56 293 ARG A O 1
ATOM 2332 N N . PRO A 1 294 ? 13.121 -12.606 -8.700 1.00 82.56 294 PRO A N 1
ATOM 2333 C CA . PRO A 1 294 ? 12.024 -12.876 -7.765 1.00 82.56 294 PRO A CA 1
ATOM 2334 C C . PRO A 1 294 ? 12.189 -14.188 -6.982 1.00 82.56 294 PRO A C 1
ATOM 2336 O O . PRO A 1 294 ? 11.519 -14.398 -5.974 1.00 82.56 294 PRO A O 1
ATOM 2339 N N . VAL A 1 295 ? 13.079 -15.074 -7.431 1.00 80.94 295 VAL A N 1
ATOM 2340 C CA . VAL A 1 295 ? 13.258 -16.433 -6.910 1.00 80.94 295 VAL A CA 1
ATOM 2341 C C . VAL A 1 295 ? 14.660 -16.595 -6.317 1.00 80.94 295 VAL A C 1
ATOM 2343 O O . VAL A 1 295 ? 15.616 -15.966 -6.776 1.00 80.94 295 VAL A O 1
ATOM 2346 N N . HIS A 1 296 ? 14.796 -17.419 -5.277 1.00 72.00 296 HIS A N 1
ATOM 2347 C CA . HIS A 1 296 ? 16.098 -17.832 -4.755 1.00 72.00 296 HIS A CA 1
ATOM 2348 C C . HIS A 1 296 ? 16.787 -18.814 -5.720 1.00 72.00 296 HIS A C 1
ATOM 2350 O O . HIS A 1 296 ? 16.291 -19.910 -5.971 1.00 72.00 296 HIS A O 1
ATOM 2356 N N . GLU A 1 297 ? 17.951 -18.422 -6.247 1.00 62.09 297 GLU A N 1
ATOM 2357 C CA . GLU A 1 297 ? 18.752 -19.224 -7.192 1.00 62.09 297 GLU A CA 1
ATOM 2358 C C . GLU A 1 297 ? 19.909 -19.991 -6.517 1.00 62.09 297 GLU A C 1
ATOM 2360 O O . GLU A 1 297 ? 20.805 -20.495 -7.194 1.00 62.09 297 GLU A O 1
ATOM 2365 N N . GLU A 1 298 ? 19.934 -20.068 -5.183 1.00 59.75 298 GLU A N 1
ATOM 2366 C CA . GLU A 1 298 ? 21.076 -20.629 -4.458 1.00 59.75 298 GLU A CA 1
ATOM 2367 C C . GLU A 1 298 ? 21.282 -22.137 -4.699 1.00 59.75 298 GLU A C 1
ATOM 2369 O O . GLU A 1 298 ? 20.358 -22.931 -4.886 1.00 59.75 298 GLU A O 1
ATOM 2374 N N . SER A 1 299 ? 22.551 -22.548 -4.658 1.00 50.38 299 SER A N 1
ATOM 2375 C CA . SER A 1 299 ? 23.031 -23.913 -4.913 1.00 50.38 299 SER A CA 1
ATOM 2376 C C . SER A 1 299 ? 22.635 -24.945 -3.848 1.00 50.38 299 SER A C 1
ATOM 2378 O O . SER A 1 299 ? 22.926 -26.132 -4.015 1.00 50.38 299 SER A O 1
ATOM 2380 N N . ASN A 1 300 ? 21.958 -24.529 -2.775 1.00 51.22 300 ASN A N 1
ATOM 2381 C CA . ASN A 1 300 ? 21.429 -25.426 -1.756 1.00 51.22 300 ASN A CA 1
ATOM 2382 C C . ASN A 1 300 ? 20.100 -26.024 -2.237 1.00 51.22 300 ASN A C 1
ATOM 2384 O O . ASN A 1 300 ? 19.092 -25.330 -2.349 1.00 51.22 300 ASN A O 1
ATOM 2388 N N . ALA A 1 301 ? 20.104 -27.331 -2.503 1.00 52.66 301 ALA A N 1
ATOM 2389 C CA . ALA A 1 301 ? 19.008 -28.081 -3.125 1.00 52.66 301 ALA A CA 1
ATOM 2390 C C . ALA A 1 301 ? 17.648 -28.025 -2.390 1.00 52.66 301 ALA A C 1
ATOM 2392 O O . ALA A 1 301 ? 16.648 -28.464 -2.950 1.00 52.66 301 ALA A O 1
ATOM 2393 N N . GLU A 1 302 ? 17.593 -27.506 -1.159 1.00 56.03 302 GLU A N 1
ATOM 2394 C CA . GLU A 1 302 ? 16.355 -27.392 -0.373 1.00 56.03 302 GLU A CA 1
ATOM 2395 C C . GLU A 1 302 ? 15.563 -26.098 -0.627 1.00 56.03 302 GLU A C 1
ATOM 2397 O O . GLU A 1 302 ? 14.357 -26.096 -0.398 1.00 56.03 302 GLU A O 1
ATOM 2402 N N . PHE A 1 303 ? 16.194 -25.025 -1.127 1.00 52.78 303 PHE A N 1
ATOM 2403 C CA . PHE A 1 303 ? 15.545 -23.711 -1.314 1.00 52.78 303 PHE A CA 1
ATOM 2404 C C . PHE A 1 303 ? 15.513 -23.231 -2.772 1.00 52.78 303 PHE A C 1
ATOM 2406 O O . PHE A 1 303 ? 15.214 -22.067 -3.043 1.00 52.78 303 PHE A O 1
ATOM 2413 N N . GLN A 1 304 ? 15.815 -24.123 -3.717 1.00 58.47 304 GLN A N 1
ATOM 2414 C CA . GLN A 1 304 ? 15.693 -23.823 -5.140 1.00 58.47 304 GLN A CA 1
ATOM 2415 C C . GLN A 1 304 ? 14.224 -23.593 -5.498 1.00 58.47 304 GLN A C 1
ATOM 2417 O O . GLN A 1 304 ? 13.350 -24.368 -5.110 1.00 58.47 304 GLN A O 1
ATOM 2422 N N . ASP A 1 305 ? 13.972 -22.526 -6.253 1.00 63.69 305 ASP A N 1
ATOM 2423 C CA . ASP A 1 305 ? 12.649 -22.186 -6.780 1.00 63.69 305 ASP A CA 1
ATOM 2424 C C . ASP A 1 305 ? 11.620 -21.753 -5.719 1.00 63.69 305 ASP A C 1
ATOM 2426 O O . ASP A 1 305 ? 10.419 -21.989 -5.854 1.00 63.69 305 ASP A O 1
ATOM 2430 N N . ILE A 1 306 ? 12.078 -21.076 -4.663 1.00 74.75 306 ILE A N 1
ATOM 2431 C CA . ILE A 1 306 ? 11.210 -20.401 -3.688 1.00 74.75 306 ILE A CA 1
ATOM 2432 C C . ILE A 1 306 ? 11.173 -18.900 -3.989 1.00 74.75 306 ILE A C 1
ATOM 2434 O O . ILE A 1 306 ? 12.218 -18.274 -4.192 1.00 74.75 306 ILE A O 1
ATOM 2438 N N . LEU A 1 307 ? 9.970 -18.318 -4.011 1.00 78.50 307 LEU A N 1
ATOM 2439 C CA . LEU A 1 307 ? 9.784 -16.870 -4.123 1.00 78.50 307 LEU A CA 1
ATOM 2440 C C . LEU A 1 307 ? 10.413 -16.160 -2.924 1.00 78.50 307 LEU A C 1
ATOM 2442 O O . LEU A 1 307 ? 10.158 -16.516 -1.771 1.00 78.50 307 LEU A O 1
ATOM 2446 N N . LYS A 1 308 ? 11.203 -15.121 -3.194 1.00 83.25 308 LYS A N 1
ATOM 2447 C CA . LYS A 1 308 ? 11.725 -14.246 -2.142 1.00 83.25 308 LYS A CA 1
ATOM 2448 C C . LYS A 1 308 ? 10.553 -13.556 -1.447 1.00 83.25 308 LYS A C 1
ATOM 2450 O O . LYS A 1 308 ? 9.696 -13.050 -2.156 1.00 83.25 308 LYS A O 1
ATOM 2455 N N . PRO A 1 309 ? 10.493 -13.453 -0.110 1.00 81.38 309 PRO A N 1
ATOM 2456 C CA . PRO A 1 309 ? 9.352 -12.842 0.578 1.00 81.38 309 PRO A CA 1
ATOM 2457 C C . PRO A 1 309 ? 8.997 -11.417 0.120 1.00 81.38 309 PRO A C 1
ATOM 2459 O O . PRO A 1 309 ? 7.826 -11.059 0.138 1.00 81.38 309 PRO A O 1
ATOM 2462 N N . ASN A 1 310 ? 9.987 -10.629 -0.309 1.00 84.44 310 ASN A N 1
ATOM 2463 C CA . ASN A 1 310 ? 9.868 -9.232 -0.739 1.00 84.44 310 ASN A CA 1
ATOM 2464 C C . ASN A 1 310 ? 9.959 -9.042 -2.267 1.00 84.44 310 ASN A C 1
ATOM 2466 O O . ASN A 1 310 ? 10.235 -7.942 -2.735 1.00 84.44 310 ASN A O 1
ATOM 2470 N N . TYR A 1 311 ? 9.750 -10.097 -3.064 1.00 86.75 311 TYR A N 1
ATOM 2471 C CA . TYR A 1 311 ? 9.893 -10.036 -4.528 1.00 86.75 311 TYR A CA 1
ATOM 2472 C C . TYR A 1 311 ? 9.017 -8.970 -5.210 1.00 86.75 311 TYR A C 1
ATOM 2474 O O . TYR A 1 311 ? 9.350 -8.510 -6.298 1.00 86.75 311 TYR A O 1
ATOM 2482 N N . ASN A 1 312 ? 7.893 -8.606 -4.591 1.00 87.88 312 ASN A N 1
ATOM 2483 C CA . ASN A 1 312 ? 6.909 -7.655 -5.101 1.00 87.88 312 ASN A CA 1
ATOM 2484 C C . ASN A 1 312 ? 7.162 -6.199 -4.683 1.00 87.88 312 ASN A C 1
ATOM 2486 O O . ASN A 1 312 ? 6.517 -5.297 -5.215 1.00 87.88 312 AS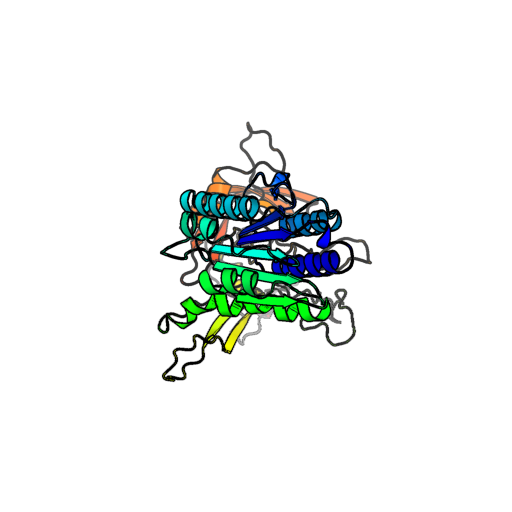N A O 1
ATOM 2490 N N . SER A 1 313 ? 8.088 -5.980 -3.749 1.00 89.75 313 SER A N 1
ATOM 2491 C CA . SER A 1 313 ? 8.429 -4.670 -3.193 1.00 89.75 313 SER A CA 1
ATOM 2492 C C . SER A 1 313 ? 9.890 -4.295 -3.460 1.00 89.75 313 SER A C 1
ATOM 2494 O O . SER A 1 313 ? 10.466 -3.516 -2.709 1.00 89.75 313 SER A O 1
ATOM 2496 N N . VAL A 1 314 ? 10.512 -4.893 -4.484 1.00 91.25 314 VAL A N 1
ATOM 2497 C CA . VAL A 1 314 ? 11.895 -4.586 -4.874 1.00 91.25 314 VAL A CA 1
ATOM 2498 C C . VAL A 1 314 ? 11.930 -3.198 -5.500 1.00 91.25 314 VAL A C 1
ATOM 2500 O O . VAL A 1 314 ? 11.254 -2.948 -6.502 1.00 91.25 314 VAL A O 1
ATOM 2503 N N . ASP A 1 315 ? 12.712 -2.302 -4.909 1.00 91.62 315 ASP A N 1
ATOM 2504 C CA . ASP A 1 315 ? 12.849 -0.928 -5.379 1.00 91.62 315 ASP A CA 1
ATOM 2505 C C . ASP A 1 315 ? 13.825 -0.811 -6.555 1.00 91.62 315 ASP A C 1
ATOM 2507 O O . ASP A 1 315 ? 14.802 -1.556 -6.653 1.00 91.62 315 ASP A O 1
ATOM 2511 N N . LEU A 1 316 ? 13.607 0.181 -7.424 1.00 92.00 316 LEU A N 1
ATOM 2512 C CA . LEU A 1 316 ? 14.530 0.506 -8.513 1.00 92.00 316 LEU A CA 1
ATOM 2513 C C . LEU A 1 316 ? 15.975 0.715 -8.022 1.00 92.00 316 LEU A C 1
ATOM 2515 O O . LEU A 1 316 ? 16.918 0.250 -8.658 1.00 92.00 316 LEU A O 1
ATOM 2519 N N . ASN A 1 317 ? 16.151 1.368 -6.873 1.00 88.50 317 ASN A N 1
ATOM 2520 C CA . ASN A 1 317 ? 17.467 1.660 -6.306 1.00 88.50 317 ASN A CA 1
ATOM 2521 C C . ASN A 1 317 ? 18.191 0.426 -5.734 1.00 88.50 317 ASN A C 1
ATOM 2523 O O . ASN A 1 317 ? 19.392 0.476 -5.494 1.00 88.50 317 ASN A O 1
ATOM 2527 N N . GLU A 1 318 ? 17.486 -0.681 -5.501 1.00 86.94 318 GLU A N 1
ATOM 2528 C CA . GLU A 1 318 ? 18.116 -1.937 -5.071 1.00 86.94 318 GLU A CA 1
ATOM 2529 C C . GLU A 1 318 ? 18.722 -2.715 -6.241 1.00 86.94 318 GLU A C 1
ATOM 2531 O O . GLU A 1 318 ? 19.577 -3.578 -6.038 1.00 86.94 318 GLU A O 1
ATOM 2536 N N . VAL A 1 319 ? 18.263 -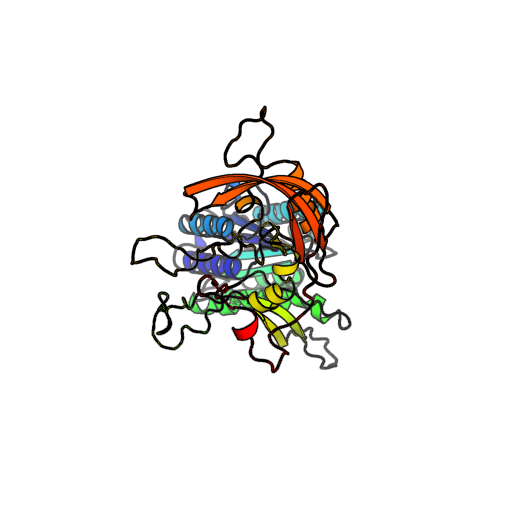2.426 -7.460 1.00 89.25 319 VAL A N 1
ATOM 2537 C CA . VAL A 1 319 ? 18.643 -3.154 -8.672 1.00 89.25 319 VAL A CA 1
ATOM 2538 C C . VAL A 1 319 ? 19.654 -2.364 -9.494 1.00 89.25 319 VAL A C 1
ATOM 2540 O O . VAL A 1 319 ? 20.663 -2.918 -9.923 1.00 89.25 319 VAL A O 1
ATOM 2543 N N . GLU A 1 320 ? 19.420 -1.066 -9.671 1.00 89.00 320 GLU A N 1
ATOM 2544 C CA . GLU A 1 320 ? 20.264 -0.200 -10.488 1.00 89.00 320 GLU A CA 1
ATOM 2545 C C . GLU A 1 320 ? 21.396 0.430 -9.670 1.00 89.00 320 GLU A C 1
ATOM 2547 O O . GLU A 1 320 ? 21.192 1.309 -8.832 1.00 89.00 320 GLU A O 1
ATOM 2552 N N . LEU A 1 321 ? 22.627 -0.010 -9.939 1.00 87.25 321 LEU A N 1
ATOM 2553 C CA . LEU A 1 321 ? 23.819 0.434 -9.219 1.00 87.25 321 LEU A CA 1
ATOM 2554 C C . LEU A 1 321 ? 24.554 1.530 -9.994 1.00 87.25 321 LEU A C 1
ATOM 2556 O O . LEU A 1 321 ? 25.446 1.259 -10.803 1.00 87.25 321 LEU A O 1
ATOM 2560 N N . VAL A 1 322 ? 24.221 2.787 -9.708 1.00 85.56 322 VAL A N 1
ATOM 2561 C CA . VAL A 1 322 ? 24.923 3.946 -10.279 1.00 85.56 322 VAL A CA 1
ATOM 2562 C C . VAL A 1 322 ? 26.303 4.110 -9.633 1.00 85.56 322 VAL A C 1
ATOM 2564 O O . VAL A 1 322 ? 26.473 4.010 -8.418 1.00 85.56 322 VAL A O 1
ATOM 2567 N N . SER A 1 323 ? 27.326 4.348 -10.449 1.00 77.50 323 SER A N 1
ATOM 2568 C CA . SER A 1 323 ? 28.668 4.689 -9.988 1.00 77.50 323 SER A CA 1
ATOM 2569 C C . SER A 1 323 ? 28.704 6.134 -9.487 1.00 77.50 323 SER A C 1
ATOM 2571 O O . SER A 1 323 ? 28.255 7.043 -10.183 1.00 77.50 323 SER A O 1
ATOM 2573 N N . GLY A 1 324 ? 29.251 6.356 -8.288 1.00 68.25 324 GLY A N 1
ATOM 2574 C CA . GLY A 1 324 ? 29.521 7.704 -7.779 1.00 68.25 324 GLY A CA 1
ATOM 2575 C C . GLY A 1 324 ? 30.655 8.394 -8.543 1.00 68.25 324 GLY A C 1
ATOM 2576 O O . GLY A 1 324 ? 31.393 7.745 -9.293 1.00 68.25 324 GLY A O 1
ATOM 2577 N N . SER A 1 325 ? 30.809 9.705 -8.335 1.00 59.47 325 SER A N 1
ATOM 2578 C CA . SER A 1 325 ? 31.992 10.440 -8.796 1.00 59.47 325 SER A CA 1
ATOM 2579 C C . SER A 1 325 ? 33.247 9.921 -8.080 1.00 59.47 325 SER A C 1
ATOM 2581 O O . SER A 1 325 ? 33.166 9.415 -6.962 1.00 59.47 325 SER A O 1
ATOM 2583 N N . GLU A 1 326 ? 34.416 10.026 -8.721 1.00 55.59 326 GLU A N 1
ATOM 2584 C CA . GLU A 1 326 ? 35.692 9.502 -8.191 1.00 55.59 326 GLU A CA 1
ATOM 2585 C C . GLU A 1 326 ? 36.062 10.049 -6.793 1.00 55.59 326 GLU A C 1
ATOM 2587 O O . GLU A 1 326 ? 36.822 9.405 -6.070 1.00 55.59 326 GLU A O 1
ATOM 2592 N N . ASP A 1 327 ? 35.483 11.188 -6.394 1.00 54.91 327 ASP A N 1
ATOM 2593 C CA . ASP A 1 327 ? 35.744 11.887 -5.130 1.00 54.91 327 ASP A CA 1
ATOM 2594 C C . ASP A 1 327 ? 34.752 11.547 -3.996 1.00 54.91 327 ASP A C 1
ATOM 2596 O O . ASP A 1 327 ? 34.990 11.899 -2.837 1.00 54.91 327 ASP A O 1
ATOM 2600 N N . GLU A 1 328 ? 33.644 10.857 -4.290 1.00 57.41 328 GLU A N 1
ATOM 2601 C CA . GLU A 1 328 ? 32.676 10.405 -3.286 1.00 57.41 328 GLU A CA 1
ATOM 2602 C C . GLU A 1 328 ? 32.992 8.971 -2.851 1.00 57.41 328 GLU A C 1
ATOM 2604 O O . GLU A 1 328 ? 33.226 8.076 -3.664 1.00 57.41 328 GLU A O 1
ATOM 2609 N N . TYR A 1 329 ? 33.002 8.734 -1.535 1.00 55.31 329 TYR A N 1
ATOM 2610 C CA . TYR A 1 329 ? 33.131 7.394 -0.965 1.00 55.31 329 TYR A CA 1
ATOM 2611 C C . TYR A 1 329 ? 32.097 6.469 -1.631 1.00 55.31 329 TYR A C 1
ATOM 2613 O O . TYR A 1 329 ? 30.898 6.604 -1.398 1.00 55.31 329 TYR A O 1
ATOM 2621 N N . ASN A 1 330 ? 32.571 5.541 -2.468 1.00 56.91 330 ASN A N 1
ATOM 2622 C CA . ASN A 1 330 ? 31.775 4.511 -3.140 1.00 56.91 330 ASN A CA 1
ATOM 2623 C C . ASN A 1 330 ? 31.286 3.472 -2.107 1.00 56.91 330 ASN A C 1
ATOM 2625 O O . ASN A 1 330 ? 31.680 2.305 -2.147 1.00 56.91 330 ASN A O 1
ATOM 2629 N N . ASP A 1 331 ? 30.470 3.892 -1.138 1.00 61.56 331 ASP A N 1
ATOM 2630 C CA . ASP A 1 331 ? 29.745 2.955 -0.287 1.00 61.56 331 ASP A CA 1
ATOM 2631 C C . ASP A 1 331 ? 28.753 2.187 -1.179 1.00 61.56 331 ASP A C 1
ATOM 2633 O O . ASP A 1 331 ? 28.027 2.817 -1.955 1.00 61.56 331 ASP A O 1
ATOM 2637 N N . PRO A 1 332 ? 28.697 0.845 -1.098 1.00 56.59 332 PRO A N 1
ATOM 2638 C CA . PRO A 1 332 ? 27.747 0.029 -1.852 1.00 56.59 332 PRO A CA 1
ATOM 2639 C C . PRO A 1 332 ? 26.275 0.452 -1.726 1.00 56.59 332 PRO A C 1
ATOM 2641 O O . PRO A 1 332 ? 25.463 0.007 -2.528 1.00 56.59 332 PRO A O 1
ATOM 2644 N N . ARG A 1 333 ? 25.918 1.268 -0.722 1.00 61.41 333 ARG A N 1
ATOM 2645 C CA . ARG A 1 333 ? 24.554 1.765 -0.474 1.00 61.41 333 ARG A CA 1
ATOM 2646 C C . ARG A 1 333 ? 24.430 3.289 -0.557 1.00 61.41 333 ARG A C 1
ATOM 2648 O O . ARG A 1 333 ? 23.511 3.862 0.029 1.00 61.41 333 ARG A O 1
ATOM 2655 N N . TYR A 1 334 ? 25.359 3.965 -1.233 1.00 66.19 334 TYR A N 1
ATOM 2656 C CA . TYR A 1 334 ? 25.225 5.400 -1.449 1.00 66.19 334 TYR A CA 1
ATOM 2657 C C . TYR A 1 334 ? 24.164 5.688 -2.514 1.00 66.19 334 TYR A C 1
ATOM 2659 O O . TYR A 1 334 ? 24.322 5.362 -3.689 1.00 66.19 334 TYR A O 1
ATOM 2667 N N . ASN A 1 335 ? 23.084 6.335 -2.090 1.00 68.44 335 ASN A N 1
ATOM 2668 C CA . ASN A 1 335 ? 22.002 6.739 -2.973 1.00 68.44 335 ASN A CA 1
ATOM 2669 C C . ASN A 1 335 ? 22.454 7.928 -3.826 1.00 68.44 335 ASN A C 1
ATOM 2671 O O . ASN A 1 335 ? 22.554 9.050 -3.325 1.00 68.44 335 ASN A O 1
ATOM 2675 N N . HIS A 1 336 ? 22.710 7.695 -5.114 1.00 75.44 336 HIS A N 1
ATOM 2676 C CA . HIS A 1 336 ? 23.095 8.763 -6.030 1.00 75.44 336 HIS A CA 1
ATOM 2677 C C . HIS A 1 336 ? 21.953 9.784 -6.160 1.00 75.44 336 HIS A C 1
ATOM 2679 O O . HIS A 1 336 ? 20.837 9.440 -6.551 1.00 75.44 336 HIS A O 1
ATOM 2685 N N . SER A 1 337 ? 22.226 11.049 -5.835 1.00 82.94 337 SER A N 1
ATOM 2686 C CA . SER A 1 337 ? 21.202 12.100 -5.718 1.00 82.94 337 SER A CA 1
ATOM 2687 C C . SER A 1 337 ? 20.374 12.279 -6.992 1.00 82.94 337 SER A C 1
ATOM 2689 O O . SER A 1 337 ? 19.148 12.336 -6.926 1.00 82.94 337 SER A O 1
ATOM 2691 N N . LYS A 1 338 ? 21.025 12.277 -8.159 1.00 87.38 338 LYS A N 1
ATOM 2692 C CA . LYS A 1 338 ? 20.347 12.372 -9.459 1.00 87.38 338 LYS A CA 1
ATOM 2693 C C . LYS A 1 338 ? 19.520 11.133 -9.801 1.00 87.38 338 LYS A C 1
ATOM 2695 O O . LYS A 1 338 ? 18.471 11.242 -10.423 1.00 87.38 338 LYS A O 1
ATOM 2700 N N . PHE A 1 339 ? 19.964 9.951 -9.376 1.00 88.75 339 PHE A N 1
ATOM 2701 C CA . PHE A 1 339 ? 19.199 8.724 -9.592 1.00 88.75 339 PHE A CA 1
ATOM 2702 C C . PHE A 1 339 ? 17.929 8.719 -8.736 1.00 88.75 339 PHE A C 1
ATOM 2704 O O . PHE A 1 339 ? 16.853 8.353 -9.204 1.00 88.75 339 PHE A O 1
ATOM 2711 N N . MET A 1 340 ? 18.030 9.219 -7.502 1.00 89.94 340 MET A N 1
ATOM 2712 C CA . MET A 1 340 ? 16.868 9.439 -6.643 1.00 89.94 340 MET A CA 1
ATOM 2713 C C . MET A 1 340 ? 15.919 10.496 -7.199 1.00 89.94 340 MET A C 1
ATOM 2715 O O . MET A 1 340 ? 14.706 10.339 -7.078 1.00 89.94 340 MET A O 1
ATOM 2719 N N . GLU A 1 341 ? 16.446 11.534 -7.849 1.00 91.62 341 GLU A N 1
ATOM 2720 C CA . GLU A 1 341 ? 15.627 12.489 -8.590 1.00 91.62 341 GLU A CA 1
ATOM 2721 C C . GLU A 1 341 ? 14.872 11.792 -9.727 1.00 91.62 341 GLU A C 1
ATOM 2723 O O . GLU A 1 341 ? 13.651 11.910 -9.777 1.00 91.62 341 GLU A O 1
ATOM 2728 N N . MET A 1 342 ? 15.546 10.998 -10.569 1.00 93.19 342 MET A N 1
ATOM 2729 C CA . MET A 1 342 ? 14.882 10.209 -11.615 1.00 93.19 342 MET A CA 1
ATOM 2730 C C . MET A 1 342 ? 13.774 9.332 -11.029 1.00 93.19 342 MET A C 1
ATOM 2732 O O . MET A 1 342 ? 12.632 9.402 -11.479 1.00 93.19 342 MET A O 1
ATOM 2736 N N . ARG A 1 343 ? 14.087 8.545 -9.992 1.00 93.88 343 ARG A N 1
ATOM 2737 C CA . ARG A 1 343 ? 13.118 7.690 -9.294 1.00 93.88 343 ARG A CA 1
ATOM 2738 C C . ARG A 1 343 ? 11.915 8.504 -8.810 1.00 93.88 343 ARG A C 1
ATOM 2740 O O . ARG A 1 343 ? 10.776 8.088 -9.009 1.00 93.88 343 ARG A O 1
ATOM 2747 N N . GLN A 1 344 ? 12.146 9.675 -8.219 1.00 93.94 344 GLN A N 1
ATOM 2748 C CA . GLN A 1 344 ? 11.077 10.557 -7.753 1.00 93.94 344 GLN A CA 1
ATOM 2749 C C . GLN A 1 344 ? 10.234 11.113 -8.908 1.00 93.94 344 GLN A C 1
ATOM 2751 O O . GLN A 1 344 ? 9.014 11.192 -8.777 1.00 93.94 344 GLN A O 1
ATOM 2756 N N . GLN A 1 345 ? 10.846 11.469 -10.040 1.00 94.88 345 GLN A N 1
ATOM 2757 C CA . GLN A 1 345 ? 10.115 11.930 -11.224 1.00 94.88 345 GLN A CA 1
ATOM 2758 C C . GLN A 1 345 ? 9.276 10.815 -11.845 1.00 94.88 345 GLN A C 1
ATOM 2760 O O . GLN A 1 345 ? 8.123 11.048 -12.203 1.00 94.88 345 GLN A O 1
ATOM 2765 N N . MET A 1 346 ? 9.801 9.588 -11.886 1.00 95.56 346 MET A N 1
ATOM 2766 C CA . MET A 1 346 ? 9.045 8.413 -12.320 1.00 95.56 346 MET A CA 1
ATOM 2767 C C . MET A 1 346 ? 7.837 8.148 -11.416 1.00 95.56 346 MET A C 1
ATOM 2769 O O . MET A 1 346 ? 6.751 7.882 -11.926 1.00 95.56 346 MET A O 1
ATOM 2773 N N . ILE A 1 347 ? 8.000 8.270 -10.095 1.00 94.12 347 ILE A N 1
ATOM 2774 C CA . ILE A 1 347 ? 6.903 8.158 -9.118 1.00 94.12 347 ILE A CA 1
ATOM 2775 C C . ILE A 1 347 ? 5.858 9.256 -9.331 1.00 94.12 347 ILE A C 1
ATOM 2777 O O . ILE A 1 347 ? 4.661 8.985 -9.324 1.00 94.12 347 ILE A O 1
ATOM 2781 N N . ASN A 1 348 ? 6.309 10.486 -9.577 1.00 93.88 348 ASN A N 1
ATOM 2782 C CA . ASN A 1 348 ? 5.443 11.631 -9.848 1.00 93.88 348 ASN A CA 1
ATOM 2783 C C . ASN A 1 348 ? 4.845 11.622 -11.267 1.00 93.88 348 ASN A C 1
ATOM 2785 O O . ASN A 1 348 ? 4.174 12.586 -11.637 1.00 93.88 348 ASN A O 1
ATOM 2789 N N . GLN A 1 349 ? 5.095 10.569 -12.056 1.00 94.19 349 GLN A N 1
ATOM 2790 C CA . GLN A 1 349 ? 4.621 10.411 -13.432 1.00 94.19 349 GLN A CA 1
ATOM 2791 C C . GLN A 1 349 ? 5.048 11.559 -14.358 1.00 94.19 349 GLN A C 1
ATOM 2793 O O . GLN A 1 349 ? 4.278 12.039 -15.188 1.00 94.19 349 GLN A O 1
ATOM 2798 N N . GLN A 1 350 ? 6.293 12.013 -14.212 1.00 95.50 350 GLN A N 1
ATOM 2799 C CA . GLN A 1 350 ? 6.886 13.062 -15.037 1.00 95.50 350 GLN A CA 1
ATOM 2800 C C . GLN A 1 350 ? 7.935 12.491 -15.991 1.00 95.50 350 GLN A C 1
ATOM 2802 O O . GLN A 1 350 ? 8.580 11.480 -15.714 1.00 95.50 350 GLN A O 1
ATOM 2807 N N . PHE A 1 351 ? 8.112 13.167 -17.127 1.00 96.25 351 PHE A N 1
ATOM 2808 C CA . PHE A 1 351 ? 9.194 12.852 -18.052 1.00 96.25 351 PHE A CA 1
ATOM 2809 C C . PHE A 1 351 ? 10.542 13.188 -17.419 1.00 96.25 351 PHE A C 1
ATOM 2811 O O . PHE A 1 351 ? 10.705 14.251 -16.817 1.00 96.25 351 PHE A O 1
ATOM 2818 N N . TYR A 1 352 ? 11.519 12.310 -17.609 1.00 95.06 352 TYR A N 1
ATOM 2819 C CA . TYR A 1 352 ? 12.882 12.529 -17.145 1.00 95.06 352 TYR A CA 1
ATOM 2820 C C . TYR A 1 352 ? 13.895 12.038 -18.174 1.00 95.06 352 TYR A C 1
ATOM 2822 O O . TYR A 1 352 ? 13.649 11.076 -18.904 1.00 95.06 352 TYR A O 1
ATOM 2830 N N . TYR A 1 353 ? 15.039 12.714 -18.219 1.00 94.56 353 TYR A N 1
ATOM 2831 C CA . TYR A 1 353 ? 16.174 12.345 -19.048 1.00 94.56 353 TYR A CA 1
ATOM 2832 C C . TYR A 1 353 ? 17.477 12.764 -18.365 1.00 94.56 353 TYR A C 1
ATOM 2834 O O . TYR A 1 353 ? 17.649 13.944 -18.058 1.00 94.56 353 TYR A O 1
ATOM 2842 N N . ASP A 1 354 ? 18.391 11.817 -18.163 1.00 92.75 354 ASP A N 1
ATOM 2843 C CA . ASP A 1 354 ? 19.782 12.093 -17.781 1.00 92.75 354 ASP A CA 1
ATOM 2844 C C . ASP A 1 354 ? 20.678 10.904 -18.169 1.00 92.75 354 ASP A C 1
ATOM 2846 O O . ASP A 1 354 ? 20.212 9.824 -18.538 1.00 92.75 354 ASP A O 1
ATOM 2850 N N . ASN A 1 355 ? 21.986 11.114 -18.079 1.00 91.94 355 ASN A N 1
ATOM 2851 C CA . ASN A 1 355 ? 23.002 10.114 -18.354 1.00 91.94 355 ASN A CA 1
ATOM 2852 C C . ASN A 1 355 ? 23.616 9.614 -17.050 1.00 91.94 355 ASN A C 1
ATOM 2854 O O . ASN A 1 355 ? 24.150 10.401 -16.265 1.00 91.94 355 ASN A O 1
ATOM 2858 N N . PHE A 1 356 ? 23.632 8.297 -16.872 1.00 90.38 356 PHE A N 1
ATOM 2859 C CA . PHE A 1 356 ? 24.208 7.645 -15.702 1.00 90.38 356 PHE A CA 1
ATOM 2860 C C . PHE A 1 356 ? 25.339 6.704 -16.102 1.00 90.38 356 PHE A C 1
ATOM 2862 O O . PHE A 1 356 ? 25.320 6.077 -17.162 1.00 90.38 356 PHE A O 1
ATOM 2869 N N . GLU A 1 357 ? 26.346 6.600 -15.241 1.00 89.69 357 GLU A N 1
ATOM 2870 C CA . GLU A 1 357 ? 27.350 5.545 -15.328 1.00 89.69 357 GLU A CA 1
ATOM 2871 C C . GLU A 1 357 ? 26.941 4.427 -14.381 1.00 89.69 357 GLU A C 1
ATOM 2873 O O . GLU A 1 357 ? 26.974 4.603 -13.168 1.00 89.69 357 GLU A O 1
ATOM 2878 N N . VAL A 1 358 ? 26.528 3.286 -14.922 1.00 89.12 358 VAL A N 1
ATOM 2879 C CA . VAL A 1 358 ? 25.975 2.178 -14.138 1.00 89.12 358 VAL A CA 1
ATOM 2880 C C . VAL A 1 358 ? 26.888 0.965 -14.143 1.00 89.12 358 VAL A C 1
ATOM 2882 O O . VAL A 1 358 ? 27.553 0.654 -15.137 1.00 89.12 358 VAL A O 1
ATOM 2885 N N . LYS A 1 359 ? 26.953 0.290 -12.996 1.00 88.31 359 LYS A N 1
ATOM 2886 C CA . LYS A 1 359 ? 27.726 -0.931 -12.770 1.00 88.31 359 LYS A CA 1
ATOM 2887 C C . LYS A 1 359 ? 26.860 -2.125 -13.151 1.00 88.31 359 LYS A C 1
ATOM 2889 O O . LYS A 1 359 ? 25.988 -2.529 -12.394 1.00 88.31 359 LYS A O 1
ATOM 2894 N N . ILE A 1 360 ? 27.143 -2.714 -14.306 1.00 87.69 360 ILE A N 1
ATOM 2895 C CA . ILE A 1 360 ? 26.434 -3.894 -14.804 1.00 87.69 360 ILE A CA 1
ATOM 2896 C C . ILE A 1 360 ? 27.275 -5.128 -14.506 1.00 87.69 360 ILE A C 1
ATOM 2898 O O . ILE A 1 360 ? 28.485 -5.157 -14.760 1.00 87.69 360 ILE A O 1
ATOM 2902 N N . HIS A 1 361 ? 26.634 -6.156 -13.962 1.00 87.31 361 HIS A N 1
ATOM 2903 C CA . HIS A 1 361 ? 27.284 -7.425 -13.675 1.00 87.31 361 HIS A CA 1
ATOM 2904 C C . HIS A 1 361 ? 27.287 -8.345 -14.907 1.00 87.31 361 HIS A C 1
ATOM 2906 O O . HIS A 1 361 ? 26.415 -8.275 -15.767 1.00 87.31 361 HIS A O 1
ATOM 2912 N N . LEU A 1 362 ? 28.307 -9.196 -15.013 1.00 85.81 362 LEU A N 1
ATOM 2913 C CA . LEU A 1 362 ? 28.473 -10.204 -16.060 1.00 85.81 362 LEU A CA 1
ATOM 2914 C C . LEU A 1 362 ? 28.843 -11.549 -15.418 1.00 85.81 362 LEU A C 1
ATOM 2916 O O . LEU A 1 362 ? 29.459 -11.589 -14.348 1.00 85.81 362 LEU A O 1
ATOM 2920 N N . ASP A 1 363 ? 28.519 -12.644 -16.109 1.00 80.19 363 ASP A N 1
ATOM 2921 C CA . ASP A 1 363 ? 28.739 -14.032 -15.671 1.00 80.19 363 ASP A CA 1
ATOM 2922 C C . ASP A 1 363 ? 28.202 -14.327 -14.260 1.00 80.19 363 ASP A C 1
ATOM 2924 O O . ASP A 1 363 ? 28.956 -14.767 -13.387 1.00 80.19 363 ASP A O 1
ATOM 2928 N N . ASP A 1 364 ? 26.917 -14.072 -14.016 1.00 77.50 364 ASP A N 1
ATOM 2929 C CA . ASP A 1 364 ? 26.276 -14.324 -12.718 1.00 77.50 364 ASP A CA 1
ATOM 2930 C C . ASP A 1 364 ? 26.993 -13.610 -11.554 1.00 77.50 364 ASP A C 1
ATOM 2932 O O . ASP A 1 364 ? 27.391 -14.223 -10.563 1.00 77.50 364 ASP A O 1
ATOM 2936 N N . MET A 1 365 ? 27.182 -12.292 -11.675 1.00 82.19 365 MET A N 1
ATOM 2937 C CA . MET A 1 365 ? 27.838 -11.443 -10.665 1.00 82.19 365 MET A CA 1
ATOM 2938 C C . MET A 1 365 ? 29.334 -11.696 -10.416 1.00 82.19 365 MET A C 1
ATOM 2940 O O . MET A 1 365 ? 29.877 -11.230 -9.415 1.00 82.19 365 MET A O 1
ATOM 2944 N N . LYS A 1 366 ? 30.045 -12.374 -11.325 1.00 86.31 366 LYS A N 1
ATOM 2945 C CA . LYS A 1 366 ? 31.502 -12.594 -11.191 1.00 86.31 366 LYS A CA 1
ATOM 2946 C C . LYS A 1 366 ? 32.350 -11.436 -11.702 1.00 86.31 366 LYS A C 1
ATOM 2948 O O . LYS A 1 366 ? 33.491 -11.274 -11.273 1.00 86.31 366 LYS A O 1
ATOM 2953 N N . ARG A 1 367 ? 31.836 -10.669 -12.661 1.00 89.06 367 ARG A N 1
ATOM 2954 C CA . ARG A 1 367 ? 32.532 -9.533 -13.275 1.00 89.06 367 ARG A CA 1
ATOM 2955 C C . ARG A 1 367 ? 31.615 -8.321 -13.271 1.00 89.06 367 ARG A C 1
ATOM 2957 O O . ARG A 1 367 ? 30.401 -8.472 -13.325 1.00 89.06 367 ARG A O 1
ATOM 2964 N N . VAL A 1 368 ? 32.195 -7.126 -13.227 1.00 88.81 368 VAL A N 1
ATOM 2965 C CA . VAL A 1 368 ? 31.451 -5.862 -13.268 1.00 88.81 368 VAL A CA 1
ATOM 2966 C C . VAL A 1 368 ? 32.068 -4.968 -14.329 1.00 88.81 368 VAL A C 1
ATOM 2968 O O . VAL A 1 368 ? 33.291 -4.863 -14.423 1.00 88.81 368 VAL A O 1
ATOM 2971 N N . VAL A 1 369 ? 31.221 -4.337 -15.134 1.00 89.62 369 VAL A N 1
ATOM 2972 C CA . VAL A 1 369 ? 31.615 -3.338 -16.124 1.00 89.62 369 VAL A CA 1
ATOM 2973 C C . VAL A 1 369 ? 30.810 -2.075 -15.869 1.00 89.62 369 VAL A C 1
ATOM 2975 O O . VAL A 1 369 ? 29.591 -2.129 -15.733 1.00 89.62 369 VAL A O 1
ATOM 2978 N N . VAL A 1 370 ? 31.495 -0.936 -15.827 1.00 89.00 370 VAL A N 1
ATOM 2979 C CA . VAL A 1 370 ? 30.840 0.372 -15.776 1.00 89.00 370 VAL A CA 1
ATOM 2980 C C . VAL A 1 370 ? 30.496 0.789 -17.198 1.00 89.00 370 VAL A C 1
ATOM 2982 O O . VAL A 1 370 ? 31.354 0.749 -18.085 1.00 89.00 370 VAL A O 1
ATOM 2985 N N . ARG A 1 371 ? 29.240 1.163 -17.436 1.00 88.00 371 ARG A N 1
ATOM 2986 C CA . ARG A 1 371 ? 28.774 1.647 -18.736 1.00 88.00 371 ARG A CA 1
ATOM 2987 C C . ARG A 1 371 ? 28.045 2.962 -18.578 1.00 88.00 371 ARG A C 1
ATOM 2989 O O . ARG A 1 371 ? 27.228 3.117 -17.680 1.00 88.00 371 ARG A O 1
ATOM 2996 N N . LYS A 1 372 ? 28.303 3.875 -19.508 1.00 90.62 372 LYS A N 1
ATOM 2997 C CA . LYS A 1 372 ? 27.539 5.108 -19.630 1.00 90.62 372 LYS A CA 1
ATOM 2998 C C . LYS A 1 372 ? 26.272 4.846 -20.437 1.00 90.62 372 LYS A C 1
ATOM 3000 O O . LYS A 1 372 ? 26.352 4.421 -21.593 1.00 90.62 372 LYS A O 1
ATOM 3005 N N . GLN A 1 373 ? 25.127 5.090 -19.821 1.00 91.62 373 GLN A N 1
ATOM 3006 C CA . GLN A 1 373 ? 23.810 4.897 -20.407 1.00 91.62 373 GLN A CA 1
ATOM 3007 C C . GLN A 1 373 ? 22.984 6.178 -20.309 1.00 91.62 373 GLN A C 1
ATOM 3009 O O . GLN A 1 373 ? 23.127 6.957 -19.369 1.00 91.62 373 GLN A O 1
ATOM 3014 N N . GLU A 1 374 ? 22.141 6.390 -21.308 1.00 92.88 374 GLU A N 1
ATOM 3015 C CA . GLU A 1 374 ? 21.163 7.468 -21.388 1.00 92.88 374 GLU A CA 1
ATOM 3016 C C . GLU A 1 374 ? 19.828 6.895 -20.921 1.00 92.88 374 GLU A C 1
ATOM 3018 O O . GLU A 1 374 ? 19.319 5.936 -21.509 1.00 92.88 374 GLU A O 1
ATOM 3023 N N . TYR A 1 375 ? 19.296 7.433 -19.827 1.00 94.25 375 TYR A N 1
ATOM 3024 C CA . TYR A 1 375 ? 18.030 6.995 -19.257 1.00 94.25 375 TYR A CA 1
ATOM 3025 C C . TYR A 1 375 ? 16.937 7.949 -19.699 1.00 94.25 375 TYR A C 1
ATOM 3027 O O . TYR A 1 375 ? 17.024 9.159 -19.502 1.00 94.25 375 TYR A O 1
ATOM 3035 N N . HIS A 1 376 ? 15.882 7.381 -20.263 1.00 95.00 376 HIS A N 1
ATOM 3036 C CA . HIS A 1 376 ? 14.664 8.078 -20.625 1.00 95.00 376 HIS A CA 1
ATOM 3037 C C . HIS A 1 376 ? 13.524 7.486 -19.813 1.00 95.00 376 HIS A C 1
ATOM 3039 O O . HIS A 1 376 ? 13.284 6.282 -19.883 1.00 95.00 376 HIS A O 1
ATOM 3045 N N . ALA A 1 377 ? 12.811 8.323 -19.070 1.00 96.12 377 ALA A N 1
ATOM 3046 C CA . ALA A 1 377 ? 11.624 7.904 -18.350 1.00 96.12 377 ALA A CA 1
ATOM 3047 C C . ALA A 1 377 ? 10.397 8.685 -18.811 1.00 96.12 377 ALA A C 1
ATOM 3049 O O . ALA A 1 377 ? 10.458 9.898 -19.028 1.00 96.12 377 ALA A O 1
ATOM 3050 N N . ALA A 1 378 ? 9.283 7.975 -18.949 1.00 96.38 378 ALA A N 1
ATOM 3051 C CA . ALA A 1 378 ? 7.998 8.534 -19.332 1.00 96.38 378 ALA A CA 1
ATOM 3052 C C . ALA A 1 378 ? 6.860 7.834 -18.572 1.00 96.38 378 ALA A C 1
ATOM 3054 O O . ALA A 1 378 ? 6.934 6.622 -18.343 1.00 96.38 378 ALA A O 1
ATOM 3055 N N . PRO A 1 379 ? 5.798 8.562 -18.194 1.00 97.00 379 PRO A N 1
ATOM 3056 C CA . PRO A 1 379 ? 4.603 7.946 -17.634 1.00 97.00 379 PRO A CA 1
ATOM 3057 C C . PRO A 1 379 ? 3.862 7.118 -18.691 1.00 97.00 379 PRO A C 1
ATOM 3059 O O . PRO A 1 379 ? 3.905 7.428 -19.882 1.00 97.00 379 PRO A O 1
ATOM 3062 N N . ILE A 1 380 ? 3.167 6.070 -18.250 1.00 94.88 380 ILE A N 1
ATOM 3063 C CA . ILE A 1 380 ? 2.224 5.324 -19.086 1.00 94.88 380 ILE A CA 1
ATOM 3064 C C . ILE A 1 380 ? 0.823 5.858 -18.793 1.00 94.88 380 ILE A C 1
ATOM 3066 O O . ILE A 1 380 ? 0.307 5.687 -17.684 1.00 94.88 380 ILE A O 1
ATOM 3070 N N . ASP A 1 381 ? 0.217 6.483 -19.802 1.00 92.06 381 ASP A N 1
ATOM 3071 C CA . ASP A 1 381 ? -1.106 7.098 -19.700 1.00 92.06 381 ASP A CA 1
ATOM 3072 C C . ASP A 1 381 ? -2.148 6.130 -19.121 1.00 92.06 381 ASP A C 1
ATOM 3074 O O . ASP A 1 381 ? -2.155 4.935 -19.417 1.00 92.06 381 ASP A O 1
ATOM 3078 N N . GLU A 1 382 ? -3.033 6.663 -18.274 1.00 88.38 382 GLU A N 1
ATOM 3079 C CA . GLU A 1 382 ? -4.111 5.919 -17.606 1.00 88.38 382 GLU A CA 1
ATOM 3080 C C . GLU A 1 382 ? -3.649 4.765 -16.691 1.00 88.38 382 GLU A C 1
ATOM 3082 O O . GLU A 1 382 ? -4.461 3.938 -16.278 1.00 88.38 382 GLU A O 1
ATOM 3087 N N . THR A 1 383 ? -2.374 4.699 -16.304 1.00 91.75 383 THR A N 1
ATOM 3088 C CA . THR A 1 383 ? -1.869 3.690 -15.356 1.00 91.75 383 THR A CA 1
ATOM 3089 C C . THR A 1 383 ? -1.009 4.335 -14.266 1.00 91.75 383 THR A C 1
ATOM 3091 O O . THR A 1 383 ? -0.519 5.442 -14.467 1.00 91.75 383 THR A O 1
ATOM 3094 N N . PRO A 1 384 ? -0.780 3.676 -13.111 1.00 92.06 384 PRO A N 1
ATOM 3095 C CA . PRO A 1 384 ? 0.145 4.161 -12.081 1.00 92.06 384 PRO A CA 1
ATOM 3096 C C . PRO A 1 384 ? 1.613 3.807 -12.388 1.00 92.06 384 PRO A C 1
ATOM 3098 O O . PRO A 1 384 ? 2.446 3.778 -11.479 1.00 92.06 384 PRO A O 1
ATOM 3101 N N . PHE A 1 385 ? 1.923 3.455 -13.637 1.00 95.44 385 PHE A N 1
ATOM 3102 C CA . PHE A 1 385 ? 3.222 2.942 -14.044 1.00 95.44 385 PHE A CA 1
ATOM 3103 C C . PHE A 1 385 ? 4.003 3.971 -14.861 1.00 95.44 385 PHE A C 1
ATOM 3105 O O . PHE A 1 385 ? 3.432 4.748 -15.627 1.00 95.44 385 PHE A O 1
ATOM 3112 N N . SER A 1 386 ? 5.324 3.923 -14.731 1.00 96.75 386 SER A N 1
ATOM 3113 C CA . SER A 1 386 ? 6.261 4.718 -15.523 1.00 96.75 386 SER A CA 1
ATOM 3114 C C . SER A 1 386 ? 7.263 3.790 -16.201 1.00 96.75 386 SER A C 1
ATOM 3116 O O . SER A 1 386 ? 7.834 2.906 -15.559 1.00 96.75 386 SER A O 1
ATOM 3118 N N . LEU A 1 387 ? 7.462 3.986 -17.503 1.00 96.31 387 LEU A N 1
ATOM 3119 C CA . LEU A 1 387 ? 8.416 3.248 -18.324 1.00 96.31 387 LEU A CA 1
ATOM 3120 C C . LEU A 1 387 ? 9.771 3.950 -18.285 1.00 96.31 387 LEU A C 1
ATOM 3122 O O . LEU A 1 387 ? 9.868 5.131 -18.610 1.00 96.31 387 LEU A O 1
ATOM 3126 N N . GLY A 1 388 ? 10.809 3.206 -17.924 1.00 95.44 388 GLY A N 1
ATOM 3127 C CA . GLY A 1 388 ? 12.203 3.585 -18.084 1.00 95.44 388 GLY A CA 1
ATOM 3128 C C . GLY A 1 388 ? 12.841 2.812 -19.234 1.00 95.44 388 GLY A C 1
ATOM 3129 O O . GLY A 1 388 ? 12.604 1.614 -19.404 1.00 95.44 388 GLY A O 1
ATOM 3130 N N . ILE A 1 389 ? 13.651 3.495 -20.032 1.00 94.62 389 ILE A N 1
ATOM 3131 C CA . ILE A 1 389 ? 14.488 2.901 -21.071 1.00 94.62 389 ILE A CA 1
ATOM 3132 C C . ILE A 1 389 ? 15.911 3.396 -20.846 1.00 94.62 389 ILE A C 1
ATOM 3134 O O . ILE A 1 389 ? 16.151 4.602 -20.837 1.00 94.62 389 ILE A O 1
ATOM 3138 N N . ALA A 1 390 ? 16.844 2.463 -20.699 1.00 93.56 390 ALA A N 1
ATOM 3139 C CA . ALA A 1 390 ? 18.268 2.737 -20.638 1.00 93.56 390 ALA A CA 1
ATOM 3140 C C . ALA A 1 390 ? 18.902 2.340 -21.971 1.00 93.56 390 ALA A C 1
ATOM 3142 O O . ALA A 1 390 ? 18.845 1.178 -22.379 1.00 93.56 390 ALA A O 1
ATOM 3143 N N . LEU A 1 391 ? 19.506 3.304 -22.662 1.00 91.38 391 LEU A N 1
ATOM 3144 C CA . LEU A 1 391 ? 20.214 3.093 -23.922 1.00 91.38 391 LEU A CA 1
ATOM 3145 C C . LEU A 1 391 ? 21.714 3.307 -23.721 1.00 91.38 391 LEU A C 1
ATOM 3147 O O . LEU A 1 391 ? 22.112 4.155 -22.928 1.00 91.38 391 LEU A O 1
ATOM 3151 N N . PRO A 1 392 ? 22.594 2.574 -24.418 1.00 88.81 392 PRO A N 1
ATOM 3152 C CA . PRO A 1 392 ? 24.018 2.884 -24.389 1.00 88.81 39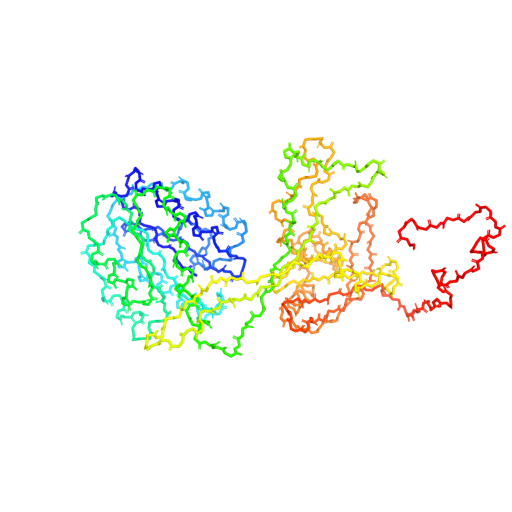2 PRO A CA 1
ATOM 3153 C C . PRO A 1 392 ? 24.253 4.293 -24.950 1.00 88.81 392 PRO A C 1
ATOM 3155 O O . PRO A 1 392 ? 23.751 4.614 -26.024 1.00 88.81 392 PRO A O 1
ATOM 3158 N N . SER A 1 393 ? 25.052 5.117 -24.264 1.00 83.38 393 SER A N 1
ATOM 3159 C CA . SER A 1 393 ? 25.413 6.437 -24.794 1.00 83.38 393 SER A CA 1
ATOM 3160 C C . SER A 1 393 ? 26.385 6.255 -25.959 1.00 83.38 393 SER A C 1
ATOM 3162 O O . SER A 1 393 ? 27.550 5.886 -25.776 1.00 83.38 393 SER A O 1
ATOM 3164 N N . VAL A 1 394 ? 25.889 6.448 -27.182 1.00 77.88 394 VAL A N 1
ATOM 3165 C CA . VAL A 1 394 ? 26.670 6.325 -28.418 1.00 77.88 394 VAL A CA 1
ATOM 3166 C C . VAL A 1 394 ? 26.638 7.645 -29.168 1.00 77.88 394 VAL A C 1
ATOM 3168 O O . VAL A 1 394 ? 25.597 8.273 -29.312 1.00 77.88 394 VAL A O 1
ATOM 3171 N N . SER A 1 395 ? 27.779 8.047 -29.729 1.00 60.88 395 SER A N 1
ATOM 3172 C CA . SER A 1 395 ? 27.893 9.307 -30.475 1.00 60.88 395 SER A CA 1
ATOM 3173 C C . SER A 1 395 ? 27.011 9.371 -31.730 1.00 60.88 395 SER A C 1
ATOM 3175 O O . SER A 1 395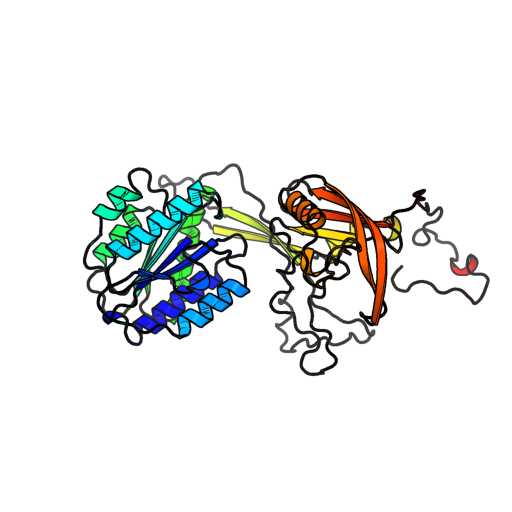 ? 26.771 10.464 -32.244 1.00 60.88 395 SER A O 1
ATOM 3177 N N . ARG A 1 396 ? 26.550 8.220 -32.243 1.00 62.91 396 ARG A N 1
ATOM 3178 C CA . ARG A 1 396 ? 25.590 8.108 -33.349 1.00 62.91 396 ARG A CA 1
ATOM 3179 C C . ARG A 1 396 ? 24.671 6.899 -33.130 1.00 62.91 396 ARG A C 1
ATOM 3181 O O . ARG A 1 396 ? 25.171 5.773 -33.202 1.00 62.91 396 ARG A O 1
ATOM 3188 N N . PRO A 1 397 ? 23.365 7.101 -32.896 1.00 68.75 397 PRO A N 1
ATOM 3189 C CA . PRO A 1 397 ? 22.411 6.003 -32.864 1.00 68.75 397 PRO A CA 1
ATOM 3190 C C . PRO A 1 397 ? 22.172 5.508 -34.295 1.00 68.75 397 PRO A C 1
ATOM 3192 O O . PRO A 1 397 ? 21.851 6.292 -35.189 1.00 68.75 397 PRO A O 1
ATOM 3195 N N . TYR A 1 398 ? 22.353 4.210 -34.518 1.00 72.25 398 TYR A N 1
ATOM 3196 C CA . TYR A 1 398 ? 22.001 3.548 -35.771 1.00 72.25 398 TYR A CA 1
ATOM 3197 C C . TYR A 1 398 ? 20.956 2.481 -35.468 1.00 72.25 398 TYR A C 1
ATOM 3199 O O . TYR A 1 398 ? 21.182 1.623 -34.618 1.00 72.25 398 TYR A O 1
ATOM 3207 N N . GLU A 1 399 ? 19.832 2.527 -36.174 1.00 73.50 399 GLU A N 1
ATOM 3208 C CA . GLU A 1 399 ? 18.856 1.442 -36.186 1.00 73.50 399 GLU A CA 1
ATOM 3209 C C . GLU A 1 399 ? 19.167 0.531 -37.374 1.00 73.50 399 GLU A C 1
ATOM 3211 O O . GLU A 1 399 ? 19.322 0.994 -38.508 1.00 73.50 399 GLU A O 1
ATOM 3216 N N . VAL A 1 400 ? 19.284 -0.770 -37.115 1.00 73.88 400 VAL A N 1
ATOM 3217 C CA . VAL A 1 400 ? 19.376 -1.766 -38.182 1.00 73.88 400 VAL A CA 1
ATOM 3218 C C . VAL A 1 400 ? 17.954 -2.124 -38.587 1.00 73.88 400 VAL A C 1
ATOM 3220 O O . VAL A 1 400 ? 17.252 -2.826 -37.862 1.00 73.88 400 VAL A O 1
ATOM 3223 N N . VAL A 1 401 ? 17.525 -1.636 -39.747 1.00 75.00 401 VAL A N 1
ATOM 3224 C CA . VAL A 1 401 ? 16.226 -1.999 -40.318 1.00 75.00 401 VAL A CA 1
ATOM 3225 C C . VAL A 1 401 ? 16.383 -3.332 -41.040 1.00 75.00 401 VAL A C 1
ATOM 3227 O O . VAL A 1 401 ? 17.125 -3.432 -42.016 1.00 75.00 401 VAL A O 1
ATOM 3230 N N . GLY A 1 402 ? 15.711 -4.368 -40.539 1.00 69.62 402 GLY A N 1
ATOM 3231 C CA . GLY A 1 402 ? 15.667 -5.665 -41.207 1.00 69.62 402 GLY A CA 1
ATOM 3232 C C . GLY A 1 402 ? 14.914 -5.560 -42.533 1.00 69.62 402 GLY A C 1
ATOM 3233 O O . GLY A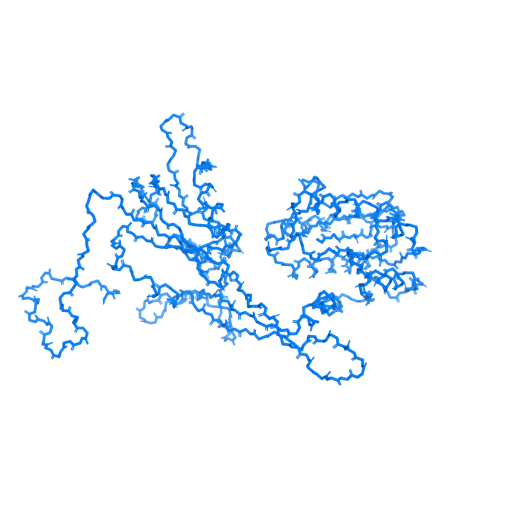 1 402 ? 13.771 -5.111 -42.559 1.00 69.62 402 GLY A O 1
ATOM 3234 N N . GLU A 1 403 ? 15.548 -5.970 -43.631 1.00 67.19 403 GLU A N 1
ATOM 3235 C CA . GLU A 1 403 ? 14.935 -5.940 -44.968 1.00 67.19 403 GLU A CA 1
ATOM 3236 C C . GLU A 1 403 ? 13.987 -7.128 -45.205 1.00 67.19 403 GLU A C 1
ATOM 3238 O O . GLU A 1 403 ? 13.011 -7.000 -45.943 1.00 67.19 403 GLU A O 1
ATOM 3243 N N . ILE A 1 404 ? 14.260 -8.277 -44.573 1.00 69.19 404 ILE A N 1
ATOM 3244 C CA . ILE A 1 404 ? 13.565 -9.548 -44.811 1.00 69.19 404 ILE A CA 1
ATOM 3245 C C . ILE A 1 404 ? 13.139 -10.168 -43.477 1.00 69.19 404 ILE A C 1
ATOM 3247 O O . ILE A 1 404 ? 13.964 -10.406 -42.594 1.00 69.19 404 ILE A O 1
ATOM 3251 N N . GLU A 1 405 ? 11.845 -10.463 -43.345 1.00 71.00 405 GLU A N 1
ATOM 3252 C CA . GLU A 1 405 ? 11.284 -11.191 -42.206 1.00 71.00 405 GLU A CA 1
ATOM 3253 C C . GLU A 1 405 ? 11.155 -12.682 -42.564 1.00 71.00 405 GLU A C 1
ATOM 3255 O O . GLU A 1 405 ? 10.215 -13.094 -43.248 1.00 71.00 405 GLU A O 1
ATOM 3260 N N . LEU A 1 406 ? 12.099 -13.499 -42.084 1.00 68.50 406 LEU A N 1
ATOM 3261 C CA . LEU A 1 406 ? 12.197 -14.934 -42.405 1.00 68.50 406 LEU A CA 1
ATOM 3262 C C . LEU A 1 406 ? 10.940 -15.746 -42.035 1.00 68.50 406 LEU A C 1
ATOM 3264 O O . LEU A 1 406 ? 10.702 -16.796 -42.619 1.00 68.50 406 LEU A O 1
ATOM 3268 N N . SER A 1 407 ? 10.117 -15.271 -41.092 1.00 68.00 407 SER A N 1
ATOM 3269 C CA . SER A 1 407 ? 8.861 -15.926 -40.685 1.00 68.00 407 SER A CA 1
ATOM 3270 C C . SER A 1 407 ? 7.762 -15.861 -41.757 1.00 68.00 407 SER A C 1
ATOM 3272 O O . SER A 1 407 ? 6.818 -16.651 -41.724 1.00 68.00 407 SER A O 1
ATOM 3274 N N . ARG A 1 408 ? 7.866 -14.911 -42.696 1.00 68.81 408 ARG A N 1
ATOM 3275 C CA . ARG A 1 408 ? 6.892 -14.674 -43.772 1.00 68.81 408 ARG A CA 1
ATOM 3276 C C . ARG A 1 408 ? 7.375 -15.176 -45.131 1.00 68.81 408 ARG A C 1
ATOM 3278 O O . ARG A 1 408 ? 6.563 -15.314 -46.051 1.00 68.81 408 ARG A O 1
ATOM 3285 N N . GLU A 1 409 ? 8.668 -15.460 -45.267 1.00 67.44 409 GLU A N 1
ATOM 3286 C CA . GLU A 1 409 ? 9.226 -16.051 -46.479 1.00 67.44 409 GLU A CA 1
ATOM 3287 C C . GLU A 1 409 ? 8.885 -17.540 -46.573 1.00 67.44 409 GLU A C 1
ATOM 3289 O O . GLU A 1 409 ? 9.071 -18.315 -45.641 1.00 67.44 409 GLU A O 1
ATOM 3294 N N . HIS A 1 410 ? 8.376 -17.940 -47.738 1.00 66.94 410 HIS A N 1
ATOM 3295 C CA . HIS A 1 410 ? 8.109 -19.343 -48.067 1.00 66.94 410 HIS A CA 1
ATOM 3296 C C . HIS A 1 410 ? 9.327 -20.022 -48.722 1.00 66.94 410 HIS A C 1
ATOM 3298 O O . HIS A 1 410 ? 9.250 -21.186 -49.119 1.00 66.94 410 HIS A O 1
ATOM 3304 N N . ASP A 1 411 ? 10.432 -19.288 -48.861 1.00 69.06 411 ASP A N 1
ATOM 3305 C CA . ASP A 1 411 ? 11.660 -19.749 -49.493 1.00 69.06 411 ASP A CA 1
ATOM 3306 C C . ASP A 1 411 ? 12.540 -20.543 -48.521 1.00 69.06 411 ASP A C 1
ATOM 3308 O O . ASP A 1 411 ? 12.421 -20.465 -47.298 1.00 69.06 411 ASP A O 1
ATOM 3312 N N . ASN A 1 412 ? 13.441 -21.357 -49.076 1.00 69.94 412 ASN A N 1
ATOM 3313 C CA . ASN A 1 412 ? 14.332 -22.185 -48.276 1.00 69.94 412 ASN A CA 1
ATOM 3314 C C . ASN A 1 412 ? 15.369 -21.317 -47.540 1.00 69.94 412 ASN A C 1
ATOM 3316 O O . ASN A 1 412 ? 16.423 -20.993 -48.090 1.00 69.94 412 ASN A O 1
ATOM 3320 N N . VAL A 1 413 ? 15.084 -20.994 -46.277 1.00 71.44 413 VAL A N 1
ATOM 3321 C CA . VAL A 1 413 ? 15.911 -20.168 -45.380 1.00 71.44 413 VAL A CA 1
ATOM 3322 C C . VAL A 1 413 ? 17.359 -20.673 -45.273 1.00 71.44 413 VAL A C 1
ATOM 3324 O O . VAL A 1 413 ? 18.288 -19.884 -45.100 1.00 71.44 413 VAL A O 1
ATOM 3327 N N . SER A 1 414 ? 17.602 -21.976 -45.470 1.00 73.12 414 SER A N 1
ATOM 3328 C CA . SER A 1 414 ? 18.958 -22.541 -45.460 1.00 73.12 414 SER A CA 1
ATOM 3329 C C . SER A 1 414 ? 19.845 -22.021 -46.600 1.00 73.12 414 SER A C 1
ATOM 3331 O O . SER A 1 414 ? 21.066 -22.136 -46.526 1.00 73.12 414 SER A O 1
ATOM 3333 N N . ALA A 1 415 ? 19.268 -21.444 -47.660 1.00 74.31 415 ALA A N 1
ATOM 3334 C CA . ALA A 1 415 ? 20.017 -20.872 -48.777 1.00 74.31 415 ALA A CA 1
ATOM 3335 C C . ALA A 1 415 ? 20.812 -19.611 -48.387 1.00 74.31 415 ALA A C 1
ATOM 3337 O O . ALA A 1 415 ? 21.838 -19.321 -49.014 1.00 74.31 415 ALA A O 1
ATOM 3338 N N . PHE A 1 416 ? 20.378 -18.893 -47.344 1.00 72.81 416 PHE A N 1
ATOM 3339 C CA . PHE A 1 416 ? 21.105 -17.750 -46.786 1.00 72.81 416 PHE A CA 1
ATOM 3340 C C . PHE A 1 416 ? 22.331 -18.187 -45.965 1.00 72.81 416 PHE A C 1
ATOM 3342 O O . PHE A 1 416 ? 23.318 -17.458 -45.881 1.00 72.81 416 PHE A O 1
ATOM 3349 N N . PHE A 1 417 ? 22.326 -19.417 -45.444 1.00 76.81 417 PHE A N 1
ATOM 3350 C CA . PHE A 1 417 ? 23.362 -19.967 -44.568 1.00 76.81 417 PHE A CA 1
ATOM 3351 C C . PHE A 1 417 ? 24.229 -20.996 -45.311 1.00 76.81 417 PHE A C 1
ATOM 3353 O O . PHE A 1 417 ? 24.185 -22.193 -45.049 1.00 76.81 417 PHE A O 1
ATOM 3360 N N . LYS A 1 418 ? 25.038 -20.531 -46.273 1.00 72.06 418 LYS A N 1
ATOM 3361 C CA . LYS A 1 418 ? 25.826 -21.401 -47.179 1.00 72.06 418 LYS A CA 1
ATOM 3362 C C . LYS A 1 418 ? 26.994 -22.166 -46.530 1.00 72.06 418 LYS A C 1
ATOM 3364 O O . LYS A 1 418 ? 27.558 -23.041 -47.179 1.00 72.06 418 LYS A O 1
ATOM 3369 N N . ASN A 1 419 ? 27.363 -21.844 -45.290 1.00 77.69 419 ASN A N 1
ATOM 3370 C CA . ASN A 1 419 ? 28.509 -22.435 -44.584 1.00 77.69 419 ASN A CA 1
ATOM 3371 C C . ASN A 1 419 ? 28.038 -23.177 -43.321 1.00 77.69 419 ASN A C 1
ATOM 3373 O O . ASN A 1 419 ? 26.924 -22.964 -42.865 1.00 77.69 419 ASN A O 1
ATOM 3377 N N . GLU A 1 420 ? 28.889 -24.000 -42.707 1.00 75.88 420 GLU A N 1
ATOM 3378 C CA . GLU A 1 420 ? 28.540 -24.732 -41.471 1.00 75.88 420 GLU A CA 1
ATOM 3379 C C . GLU A 1 420 ? 28.744 -23.908 -40.181 1.00 75.88 420 GLU A C 1
ATOM 3381 O O . GLU A 1 420 ? 28.411 -24.355 -39.090 1.00 75.88 420 GLU A O 1
ATOM 3386 N N . SER A 1 421 ? 29.293 -22.694 -40.277 1.00 80.75 421 SER A N 1
ATOM 3387 C CA . SER A 1 421 ? 29.656 -21.849 -39.125 1.00 80.75 421 SER A CA 1
ATOM 3388 C C . SER A 1 421 ? 28.583 -20.824 -38.739 1.00 80.75 421 SER A C 1
ATOM 3390 O O . SER A 1 421 ? 28.916 -19.686 -38.414 1.00 80.75 421 SER A O 1
ATOM 3392 N N . TRP A 1 422 ? 27.306 -21.200 -38.794 1.00 78.50 422 TRP A N 1
ATOM 3393 C CA . TRP A 1 422 ? 26.205 -20.333 -38.364 1.00 78.50 422 TRP A CA 1
ATOM 3394 C C . TRP A 1 422 ? 25.544 -20.888 -37.111 1.00 78.50 422 TRP A C 1
ATOM 3396 O O . TRP A 1 422 ? 25.201 -22.064 -37.052 1.00 78.50 422 TRP A O 1
ATOM 3406 N N . ASN A 1 423 ? 25.334 -20.013 -36.132 1.00 76.06 423 ASN A N 1
ATOM 3407 C CA . ASN A 1 423 ? 24.522 -20.292 -34.958 1.00 76.06 423 ASN A CA 1
ATOM 3408 C C . ASN A 1 423 ? 23.370 -19.292 -34.936 1.00 76.06 423 ASN A C 1
ATOM 3410 O O . ASN A 1 423 ? 23.589 -18.093 -35.108 1.00 76.06 423 ASN A O 1
ATOM 3414 N N . VAL A 1 424 ? 22.160 -19.794 -34.719 1.00 71.94 424 VAL A N 1
ATOM 3415 C CA . VAL A 1 424 ? 20.970 -18.971 -34.496 1.00 71.94 424 VAL A CA 1
ATOM 3416 C C . VAL A 1 424 ? 20.752 -18.879 -32.992 1.00 71.94 424 VAL A C 1
ATOM 3418 O O . VAL A 1 424 ? 20.915 -19.873 -32.279 1.00 71.94 424 VAL A O 1
ATOM 3421 N N . HIS A 1 425 ? 20.439 -17.683 -32.498 1.00 68.12 425 HIS A N 1
ATOM 3422 C CA . HIS A 1 425 ? 20.121 -17.505 -31.088 1.00 68.12 425 HIS A CA 1
ATOM 3423 C C . HIS A 1 425 ? 18.824 -18.272 -30.778 1.00 68.12 425 HIS A C 1
ATOM 3425 O O . HIS A 1 425 ? 17.846 -18.075 -31.485 1.00 68.12 425 HIS A O 1
ATOM 3431 N N . PRO A 1 426 ? 18.777 -19.138 -29.754 1.00 62.97 426 PRO A N 1
ATOM 3432 C CA . PRO A 1 426 ? 17.641 -20.042 -29.533 1.00 62.97 426 PRO A CA 1
ATOM 3433 C C . PRO A 1 426 ? 16.322 -19.337 -29.170 1.00 62.97 426 PRO A C 1
ATOM 3435 O O . PRO A 1 426 ? 15.273 -19.975 -29.190 1.00 62.97 426 PRO A O 1
ATOM 3438 N N . GLU A 1 427 ? 16.379 -18.052 -28.812 1.00 54.44 427 GLU A N 1
ATOM 3439 C CA . GLU A 1 427 ? 15.220 -17.226 -28.436 1.00 54.44 427 GLU A CA 1
ATOM 3440 C C . GLU A 1 427 ? 14.803 -16.201 -29.509 1.00 54.44 427 GLU A C 1
ATOM 3442 O O . GLU A 1 427 ? 13.902 -15.400 -29.262 1.00 54.44 427 GLU A O 1
ATOM 3447 N N . TRP A 1 428 ? 15.477 -16.183 -30.664 1.00 58.12 428 TRP A N 1
ATOM 3448 C CA . TRP A 1 428 ? 15.116 -15.367 -31.833 1.00 58.12 428 TRP A CA 1
ATOM 3449 C C . TRP A 1 428 ? 14.524 -16.269 -32.910 1.00 58.12 428 TRP A C 1
ATOM 3451 O O . TRP A 1 428 ? 13.561 -15.822 -33.572 1.00 58.12 428 TRP A O 1
#

Radius of gyration: 27.13 Å; chains: 1; bounding box: 72×52×84 Å

InterPro domains:
  IPR002035 von Willebrand factor, type A [PF13519] (1-115)
  IPR002035 von Willebrand factor, type A [PS50234] (1-186)
  IPR002035 von Willebrand factor, type A [SM00327] (1-180)
  IPR036465 von Willebrand factor A-like domain superfamily [G3DSA:3.40.50.410] (1-179)
  IPR036465 von Willebrand factor A-like domain superfamily [SSF53300] (2-176)
  IPR051173 Voltage-dependent calcium channel subunit alpha-2/delta [PTHR10166] (1-393)

Foldseek 3Di:
DEEEAEQAPVCPDPNLVLSLLLVLLLLVPADQLAWYWYWYFAPAIHTLQCVCPLATHGSAPVVSVSSNVSSVPRHRYHHGDVLNNLLSLLVSVVVCCVVVVGSVAQAEYEYREQADPALPVVSCCPRQPDPLRYAYEYEHTADDHDHPPNRQCNRVNNQFYYFYDHDNVCSNVRSCVRVFSSCLVVLVVVPDWAWAKDFKDFPPVPPPPVDPPLQDQDPVRDTPATFIKMKIKTWDFDPDPDPDPDSGTPGMDIDIDTVVVVVVVVDDLQQDPPKDKWKAFLVQWTSDDPQQDQADCDPPPVRRRDGDPCSRVHHPLNRWAFDDDPPDDVDSNDDDPVVVVVSNCQSVQHWDKDKTFTWDADDVNPDTDTFIWIWTKGHDPSHRMIMIMTHGDDPDDDRDDDPDDPVPDPDDPCVVVPDPPDDDDPVD